Protein AF-A0A7S4CB18-F1 (afdb_monomer)

Radius of gyration: 29.12 Å; Cα contacts (8 Å, |Δi|>4): 693; chains: 1; bounding box: 106×69×83 Å

Solvent-accessible surface area (backbone atoms only — not comparable to full-atom values): 29888 Å² total; per-residue (Å²): 137,95,81,88,82,85,80,94,77,90,80,90,82,90,81,92,80,83,89,84,91,85,84,89,88,85,86,86,89,81,90,87,90,88,87,85,87,88,89,87,80,90,86,89,88,90,78,90,88,85,87,88,86,92,87,77,84,80,65,60,64,61,57,57,58,51,50,55,53,51,51,49,49,50,48,50,50,55,52,50,54,54,36,72,79,29,59,67,59,40,50,50,50,50,53,52,45,64,75,68,54,51,61,69,54,52,31,61,75,72,62,46,52,75,79,47,70,64,49,61,41,36,21,52,70,76,45,67,87,56,57,62,76,50,72,41,68,44,76,58,48,69,69,62,53,52,68,70,49,66,90,50,76,64,36,52,51,47,48,47,58,69,73,49,56,74,86,48,46,63,60,48,49,52,53,48,56,55,47,56,75,66,69,78,63,52,79,63,60,50,55,54,49,56,40,48,53,52,44,50,35,50,77,58,64,70,55,84,91,73,80,92,75,90,85,88,91,73,79,99,67,90,79,82,59,93,78,66,74,95,58,55,84,72,30,60,42,45,27,39,39,36,44,71,76,64,80,63,99,55,62,30,71,29,37,32,44,31,31,54,36,45,51,52,47,33,68,47,47,53,57,46,29,49,47,47,58,54,40,34,63,73,69,69,29,39,33,41,24,44,46,59,60,38,19,65,86,32,32,68,63,48,37,45,50,50,52,38,51,51,50,52,50,46,71,76,42,26,59,84,73,44,22,42,84,83,37,38,37,32,32,35,15,29,30,39,7,17,26,41,45,51,19,25,49,49,49,26,49,77,66,71,45,84,71,51,57,16,40,34,26,37,47,30,45,33,57,73,59,96,71,92,46,74,35,43,60,61,15,75,74,38,89,83,66,27,58,72,58,53,52,45,30,50,50,33,25,55,40,98,60,75,86,49,56,71,37,29,71,62,8,51,64,60,42,55,69,73,60,54,69,64,54,53,43,37,40,36,42,29,25,62,56,23,42,46,31,55,51,50,54,54,40,43,52,51,38,43,76,72,71,44,63,50,47,80,44,71,40,77,91,30,46,66,65,38,53,68,34,15,78,72,78,47,48,72,68,26,40,50,53,40,50,50,52,49,50,55,47,46,56,44,55,66,51,73,80,86,69,80,79,87,77,82,84,78,134

Sequence (507 aa):
MAAYAEGFHASDEAGSVQTELISPQTHSPQIPHEHVAKEDVGGARAASRSPPRDRGRSLALDQQQSSTNVLSMASALITGVGFLFSPSARAADLAQRFRKCNITFAKGFWGLTETAPLVQHAGSIVSPWMAVNNIINVPITMEALVDCFDDGPMAELLRRATDCDPTSLEDVASLYEQELESNKVSDVERRQFERLLMYRRKQAGLLPSTSPSPVDRFPKWTFFTAEAEAEPPLGRVAAHLLSHTTPPANLHRGVVLHIHGGGFVAQSPTSHESYLRHWTRNLGVPILSVDYSLAPEAWFPRAVDECYLVYRWLVEHLEELGIRKDAPIVFAGDSAGGNLVVATALKAAQKGFRMPDGVVCAYPVLNVKWTISPSRLLSLMDVLLPMGLMERCLEAYCGPRRGSVDHFLMSPLCAPDELLRSLPPIRILASEFDPLLDDSVVFVRKLLTLGHDAQLKVELGMPHGFLSLAYVGGGDAMVAASNSVATAVRSLLESERATNDCCVEGP

pLDDT: mean 70.52, std 24.86, range [21.73, 98.75]

Structure (mmCIF, N/CA/C/O backbone):
data_AF-A0A7S4CB18-F1
#
_entry.id   AF-A0A7S4CB18-F1
#
loop_
_atom_site.group_PDB
_atom_site.id
_atom_site.type_symbol
_atom_site.label_atom_id
_atom_site.label_alt_id
_atom_site.label_comp_id
_atom_site.label_asym_id
_atom_site.label_entity_id
_atom_site.label_seq_id
_atom_site.pdbx_PDB_ins_code
_atom_site.Cartn_x
_atom_site.Cartn_y
_atom_site.Cartn_z
_atom_site.occupancy
_atom_site.B_iso_or_equiv
_atom_site.auth_seq_id
_atom_site.auth_comp_id
_atom_site.auth_asym_id
_atom_site.auth_atom_id
_atom_site.pdbx_PDB_model_num
ATOM 1 N N . MET A 1 1 ? 8.294 -8.763 -29.237 1.00 34.16 1 MET A N 1
ATOM 2 C CA . MET A 1 1 ? 7.684 -10.035 -29.674 1.00 34.16 1 MET A CA 1
ATOM 3 C C . MET A 1 1 ? 6.410 -9.728 -30.449 1.00 34.16 1 MET A C 1
ATOM 5 O O . MET A 1 1 ? 5.375 -9.524 -29.837 1.00 34.16 1 MET A O 1
ATOM 9 N N . ALA A 1 2 ? 6.486 -9.653 -31.776 1.00 27.31 2 ALA A N 1
ATOM 10 C CA . ALA A 1 2 ? 5.314 -9.538 -32.644 1.00 27.31 2 ALA A CA 1
ATOM 11 C C . ALA A 1 2 ? 5.068 -10.903 -33.300 1.00 27.31 2 ALA A C 1
ATOM 13 O O . ALA A 1 2 ? 5.448 -11.120 -34.443 1.00 27.31 2 ALA A O 1
ATOM 14 N N . ALA A 1 3 ? 4.553 -11.851 -32.514 1.00 29.08 3 ALA A N 1
ATOM 15 C CA . ALA A 1 3 ? 4.112 -13.169 -32.976 1.00 29.08 3 ALA A CA 1
ATOM 16 C C . ALA A 1 3 ? 3.251 -13.829 -31.884 1.00 29.08 3 ALA A C 1
ATOM 18 O O . ALA A 1 3 ? 3.696 -14.751 -31.212 1.00 29.08 3 ALA A O 1
ATOM 19 N N . TYR A 1 4 ? 2.045 -13.307 -31.643 1.00 27.61 4 TYR A N 1
ATOM 20 C CA . TYR A 1 4 ? 1.012 -14.007 -30.858 1.00 27.61 4 TYR A CA 1
ATOM 21 C C . TYR A 1 4 ? -0.405 -13.786 -31.407 1.00 27.61 4 TYR A C 1
ATOM 23 O O . TYR A 1 4 ? -1.397 -13.921 -30.698 1.00 27.61 4 TYR A O 1
ATOM 31 N N . ALA A 1 5 ? -0.505 -13.485 -32.698 1.00 34.34 5 ALA A N 1
ATOM 32 C CA . ALA A 1 5 ? -1.763 -13.491 -33.421 1.00 34.34 5 ALA A CA 1
ATOM 33 C C . ALA A 1 5 ? -1.506 -14.117 -34.788 1.00 34.34 5 ALA A C 1
ATOM 35 O O . ALA A 1 5 ? -0.998 -13.437 -35.668 1.00 34.34 5 ALA A O 1
ATOM 36 N N . GLU A 1 6 ? -1.748 -15.427 -34.897 1.00 28.58 6 GLU A N 1
ATOM 37 C CA . GLU A 1 6 ? -2.399 -16.097 -36.035 1.00 28.58 6 GLU A CA 1
ATOM 38 C C . GLU A 1 6 ? -2.164 -17.619 -35.998 1.00 28.58 6 GLU A C 1
ATOM 40 O O . GLU A 1 6 ? -1.037 -18.092 -35.889 1.00 28.58 6 GLU A O 1
ATOM 45 N N . GLY A 1 7 ? -3.253 -18.382 -36.149 1.00 26.38 7 GLY A N 1
ATOM 46 C CA . GLY A 1 7 ? -3.214 -19.639 -36.899 1.00 26.38 7 GLY A CA 1
ATOM 47 C C . GLY A 1 7 ? -3.167 -20.954 -36.122 1.00 26.38 7 GLY A C 1
ATOM 48 O O . GLY A 1 7 ? -2.157 -21.648 -36.122 1.00 26.38 7 GLY A O 1
ATOM 49 N N . PHE A 1 8 ? -4.317 -21.387 -35.600 1.00 26.27 8 PHE A N 1
ATOM 50 C CA . PHE A 1 8 ? -4.659 -22.813 -35.597 1.00 26.27 8 PHE A CA 1
ATOM 51 C C . PHE A 1 8 ? -4.873 -23.265 -37.053 1.00 26.27 8 PHE A C 1
ATOM 53 O O . PHE A 1 8 ? -5.801 -22.777 -37.688 1.00 26.27 8 PHE A O 1
ATOM 60 N N . HIS A 1 9 ? -4.052 -24.187 -37.565 1.00 25.98 9 HIS A N 1
ATOM 61 C CA . HIS A 1 9 ? -4.473 -25.341 -38.377 1.00 25.98 9 HIS A CA 1
ATOM 62 C C . HIS A 1 9 ? -3.271 -26.242 -38.702 1.00 25.98 9 HIS A C 1
ATOM 64 O O . HIS A 1 9 ? -2.183 -25.776 -39.021 1.00 25.98 9 HIS A O 1
ATOM 70 N N . ALA A 1 10 ? -3.491 -27.548 -38.570 1.00 27.39 10 ALA A N 1
ATOM 71 C CA . ALA A 1 10 ? -2.516 -28.613 -38.749 1.00 27.39 10 ALA A CA 1
ATOM 72 C C . ALA A 1 10 ? -2.251 -28.952 -40.224 1.00 27.39 10 ALA A C 1
ATOM 74 O O . ALA A 1 10 ? -3.202 -29.014 -41.001 1.00 27.39 10 ALA A O 1
ATOM 75 N N . SER A 1 11 ? -1.002 -29.305 -40.544 1.00 25.66 11 SER A N 1
ATOM 76 C CA . SER A 1 11 ? -0.647 -30.435 -41.420 1.00 25.66 11 SER A CA 1
ATOM 77 C C . SER A 1 11 ? 0.868 -30.666 -41.428 1.00 25.66 11 SER A C 1
ATOM 79 O O . SER A 1 11 ? 1.645 -29.717 -41.506 1.00 25.66 11 SER A O 1
ATOM 81 N N . ASP A 1 12 ? 1.240 -31.942 -41.341 1.00 25.58 12 ASP A N 1
ATOM 82 C CA . ASP A 1 12 ? 2.583 -32.507 -41.455 1.00 25.58 12 ASP A CA 1
ATOM 83 C C . ASP A 1 12 ? 3.355 -32.035 -42.697 1.00 25.58 12 ASP A C 1
ATOM 85 O O . ASP A 1 12 ? 2.789 -31.998 -43.784 1.00 25.58 12 ASP A O 1
ATOM 89 N N . GLU A 1 13 ? 4.665 -31.797 -42.557 1.00 25.20 13 GLU A N 1
ATOM 90 C CA . GLU A 1 13 ? 5.679 -32.411 -43.428 1.00 25.20 13 GLU A CA 1
ATOM 91 C C . GLU A 1 13 ? 7.105 -32.186 -42.897 1.00 25.20 13 GLU A C 1
ATOM 93 O O . GLU A 1 13 ? 7.475 -31.123 -42.397 1.00 25.20 13 GLU A O 1
ATOM 98 N N . ALA A 1 14 ? 7.905 -33.247 -42.983 1.00 26.53 14 ALA A N 1
ATOM 99 C CA . ALA A 1 14 ? 9.292 -33.314 -42.557 1.00 26.53 14 ALA A CA 1
ATOM 100 C C . ALA A 1 14 ? 10.230 -32.600 -43.547 1.00 26.53 14 ALA A C 1
ATOM 102 O O . ALA A 1 14 ? 10.138 -32.799 -44.755 1.00 26.53 14 ALA A O 1
ATOM 103 N N . GLY A 1 15 ? 11.206 -31.849 -43.030 1.00 24.73 15 GLY A N 1
ATOM 104 C CA . GLY A 1 15 ? 12.259 -31.230 -43.835 1.00 24.73 15 GLY A CA 1
ATOM 105 C C . GLY A 1 15 ? 13.452 -30.805 -42.984 1.00 24.73 15 GLY A C 1
ATOM 106 O O . GLY A 1 15 ? 13.434 -29.771 -42.328 1.00 24.73 15 GLY A O 1
ATOM 107 N N . SER A 1 16 ? 14.492 -31.633 -42.984 1.00 23.39 16 SER A N 1
ATOM 108 C CA . SER A 1 16 ? 15.796 -31.397 -42.363 1.00 23.39 16 SER A CA 1
ATOM 109 C C . SER A 1 16 ? 16.564 -30.250 -43.028 1.00 23.39 16 SER A C 1
ATOM 111 O O . SER A 1 16 ? 16.795 -30.316 -44.235 1.00 23.39 16 SER A O 1
ATOM 113 N N . VAL A 1 17 ? 17.079 -29.291 -42.250 1.00 25.33 17 VAL A N 1
ATOM 114 C CA . VAL A 1 17 ? 18.183 -28.409 -42.673 1.00 25.33 17 VAL A CA 1
ATOM 115 C C . VAL A 1 17 ? 19.150 -28.197 -41.499 1.00 25.33 17 VAL A C 1
ATOM 117 O O . VAL A 1 17 ? 18.762 -27.739 -40.427 1.00 25.33 17 VAL A O 1
ATOM 120 N N . GLN A 1 18 ? 20.403 -28.608 -41.712 1.00 21.73 18 GLN A N 1
ATOM 121 C CA . GLN A 1 18 ? 21.579 -28.360 -40.871 1.00 21.73 18 GLN A CA 1
ATOM 122 C C . GLN A 1 18 ? 22.239 -27.004 -41.212 1.00 21.73 18 GLN A C 1
ATOM 124 O O . GLN A 1 18 ? 21.874 -26.386 -42.205 1.00 21.73 18 GLN A O 1
ATOM 129 N N . THR A 1 19 ? 23.264 -26.671 -40.405 1.00 23.36 19 THR A N 1
ATOM 130 C CA . THR A 1 19 ? 24.357 -25.674 -40.549 1.00 23.36 19 THR A CA 1
ATOM 131 C C . THR A 1 19 ? 24.018 -24.214 -40.190 1.00 23.36 19 THR A C 1
ATOM 133 O O . THR A 1 19 ? 22.967 -23.708 -40.542 1.00 23.36 19 THR A O 1
ATOM 136 N N . GLU A 1 20 ? 24.834 -23.447 -39.450 1.00 24.52 20 GLU A N 1
ATOM 137 C CA . GLU A 1 20 ? 26.237 -23.597 -39.031 1.00 24.52 20 GLU A CA 1
ATOM 138 C C . GLU A 1 20 ? 26.546 -22.666 -37.831 1.00 24.52 20 GLU A C 1
ATOM 140 O O . GLU A 1 20 ? 26.040 -21.548 -37.746 1.00 24.52 20 GLU A O 1
ATOM 145 N N . LEU A 1 21 ? 27.388 -23.135 -36.904 1.00 22.52 21 LEU A N 1
ATOM 146 C CA . LEU A 1 21 ? 27.956 -22.384 -35.777 1.00 22.52 21 LEU A CA 1
ATOM 147 C C . LEU A 1 21 ? 29.236 -21.668 -36.231 1.00 22.52 21 LEU A C 1
ATOM 149 O O . LEU A 1 21 ? 30.147 -22.326 -36.727 1.00 22.52 21 LEU A O 1
ATOM 153 N N . ILE A 1 22 ? 29.360 -20.363 -35.975 1.00 23.39 22 ILE A N 1
ATOM 154 C CA . ILE A 1 22 ? 30.626 -19.627 -36.126 1.00 23.39 22 ILE A CA 1
ATOM 155 C C . ILE A 1 22 ? 31.005 -19.007 -34.774 1.00 23.39 22 ILE A C 1
ATOM 157 O O . ILE A 1 22 ? 30.239 -18.243 -34.188 1.00 23.39 22 ILE A O 1
ATOM 161 N N . SER A 1 23 ? 32.194 -19.362 -34.281 1.00 22.67 23 SER A N 1
ATOM 162 C CA . SER A 1 23 ? 32.858 -18.812 -33.089 1.00 22.67 23 SER A CA 1
ATOM 163 C C . SER A 1 23 ? 34.158 -18.064 -33.496 1.00 22.67 23 SER A C 1
ATOM 165 O O . SER A 1 23 ? 34.499 -18.059 -34.680 1.00 22.67 23 SER A O 1
ATOM 167 N N . PRO A 1 24 ? 34.835 -17.341 -32.576 1.00 28.55 24 PRO A N 1
ATOM 168 C CA . PRO A 1 24 ? 35.331 -15.980 -32.799 1.00 28.55 24 PRO A CA 1
ATOM 169 C C . PRO A 1 24 ? 36.782 -15.891 -33.294 1.00 28.55 24 PRO A C 1
ATOM 171 O O . PRO A 1 24 ? 37.612 -16.745 -32.989 1.00 28.55 24 PRO A O 1
ATOM 174 N N . GLN A 1 25 ? 37.122 -14.785 -33.969 1.00 23.38 25 GLN A N 1
ATOM 175 C CA . GLN A 1 25 ? 38.510 -14.427 -34.276 1.00 23.38 25 GLN A CA 1
ATOM 176 C C . GLN A 1 25 ? 39.068 -13.361 -33.326 1.00 23.38 25 GLN A C 1
ATOM 178 O O . GLN A 1 25 ? 38.490 -12.299 -33.104 1.00 23.38 25 GLN A O 1
ATOM 183 N N . THR A 1 26 ? 40.232 -13.696 -32.781 1.00 25.44 26 THR A N 1
ATOM 184 C CA . THR A 1 26 ? 41.142 -12.916 -31.942 1.00 25.44 26 THR A CA 1
ATOM 185 C C . THR A 1 26 ? 42.008 -11.968 -32.770 1.00 25.44 26 THR A C 1
ATOM 187 O O . THR A 1 26 ? 42.602 -12.420 -33.742 1.00 25.44 26 THR A O 1
ATOM 190 N N . HIS A 1 27 ? 42.228 -10.730 -32.316 1.00 26.31 27 HIS A N 1
ATOM 191 C CA . HIS A 1 27 ? 43.440 -9.977 -32.663 1.00 26.31 27 HIS A CA 1
ATOM 192 C C . HIS A 1 27 ? 43.875 -9.038 -31.524 1.00 26.31 27 HIS A C 1
ATOM 194 O O . HIS A 1 27 ? 43.130 -8.160 -31.096 1.00 26.31 27 HIS A O 1
ATOM 200 N N . SER A 1 28 ? 45.109 -9.233 -31.055 1.00 22.55 28 SER A N 1
ATOM 201 C CA . SER A 1 28 ? 45.885 -8.309 -30.217 1.00 22.55 28 SER A CA 1
ATOM 202 C C . SER A 1 28 ? 46.939 -7.595 -31.071 1.00 22.55 28 SER A C 1
ATOM 204 O O . SER A 1 28 ? 47.439 -8.199 -32.022 1.00 22.55 28 SER A O 1
ATOM 206 N N . PRO A 1 29 ? 47.374 -6.384 -30.681 1.00 27.80 29 PRO A N 1
ATOM 207 C CA . PRO A 1 29 ? 48.743 -5.954 -30.958 1.00 27.80 29 PRO A CA 1
ATOM 208 C C . PRO A 1 29 ? 49.488 -5.425 -29.716 1.00 27.80 29 PRO A C 1
ATOM 210 O O . PRO A 1 29 ? 48.904 -4.882 -28.780 1.00 27.80 29 PRO A O 1
ATOM 213 N N . GLN A 1 30 ? 50.808 -5.618 -29.735 1.00 22.69 30 GLN A N 1
ATOM 214 C CA . GLN A 1 30 ? 51.799 -5.351 -28.688 1.00 22.69 30 GLN A CA 1
ATOM 215 C C . GLN A 1 30 ? 52.636 -4.068 -28.958 1.00 22.69 30 GLN A C 1
ATOM 217 O O . GLN A 1 30 ? 53.157 -3.954 -30.059 1.00 22.69 30 GLN A O 1
ATOM 222 N N . ILE A 1 31 ? 52.801 -3.224 -27.907 1.00 28.19 31 ILE A N 1
ATOM 223 C CA . ILE A 1 31 ? 53.995 -2.480 -27.354 1.00 28.19 31 ILE A CA 1
ATOM 224 C C . ILE A 1 31 ? 54.729 -1.441 -28.280 1.00 28.19 31 ILE A C 1
ATOM 226 O O . ILE A 1 31 ? 54.741 -1.656 -29.487 1.00 28.19 31 ILE A O 1
ATOM 230 N N . PRO A 1 32 ? 55.324 -0.301 -27.796 1.00 28.41 32 PRO A N 1
ATOM 231 C CA . PRO A 1 32 ? 56.571 -0.233 -26.993 1.00 28.41 32 PRO A CA 1
ATOM 232 C C . PRO A 1 32 ? 56.596 0.748 -25.786 1.00 28.41 32 PRO A C 1
ATOM 234 O O . PRO A 1 32 ? 55.854 1.722 -25.714 1.00 28.41 32 PRO A O 1
ATOM 237 N N . HIS A 1 33 ? 57.514 0.465 -24.851 1.00 26.14 33 HIS A N 1
ATOM 238 C CA . HIS A 1 33 ? 57.941 1.271 -23.695 1.00 26.14 33 HIS A CA 1
ATOM 239 C C . HIS A 1 33 ? 58.939 2.383 -24.075 1.00 26.14 33 HIS A C 1
ATOM 241 O O . HIS A 1 33 ? 59.813 2.132 -24.898 1.00 26.14 33 HIS A O 1
ATOM 247 N N . GLU A 1 34 ? 58.934 3.512 -23.349 1.00 26.03 34 GLU A N 1
ATOM 248 C CA . GLU A 1 34 ? 60.085 4.430 -23.245 1.00 26.03 34 GLU A CA 1
ATOM 249 C C . GLU A 1 34 ? 60.288 4.975 -21.813 1.00 26.03 34 GLU A C 1
ATOM 251 O O . GLU A 1 34 ? 59.341 5.242 -21.073 1.00 26.03 34 GLU A O 1
ATOM 256 N N . HIS A 1 35 ? 61.565 5.098 -21.440 1.00 25.33 35 HIS A N 1
ATOM 257 C CA . HIS A 1 35 ? 62.147 5.564 -20.175 1.00 25.33 35 HIS A CA 1
ATOM 258 C C . HIS A 1 35 ? 62.720 6.981 -20.348 1.00 25.33 35 HIS A C 1
ATOM 260 O O . HIS A 1 35 ? 63.531 7.130 -21.250 1.00 25.33 35 HIS A O 1
ATOM 266 N N . VAL A 1 36 ? 62.468 7.934 -19.432 1.00 27.22 36 VAL A N 1
ATOM 267 C CA . VAL A 1 36 ? 63.355 9.088 -19.092 1.00 27.22 36 VAL A CA 1
ATOM 268 C C . VAL A 1 36 ? 62.967 9.579 -17.673 1.00 27.22 36 VAL A C 1
ATOM 270 O O . VAL A 1 36 ? 61.803 9.877 -17.443 1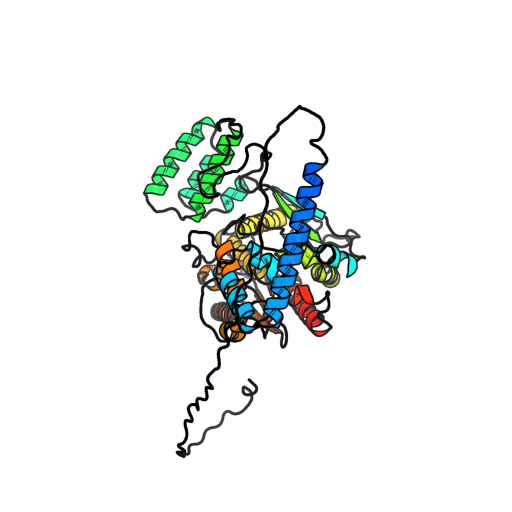.00 27.22 36 VAL A O 1
ATOM 273 N N . ALA A 1 37 ? 63.752 9.326 -16.617 1.00 25.92 37 ALA A N 1
ATOM 274 C CA . ALA A 1 37 ? 64.846 10.106 -15.994 1.00 25.92 37 ALA A CA 1
ATOM 275 C C . ALA A 1 37 ? 64.416 11.243 -15.027 1.00 25.92 37 ALA A C 1
ATOM 277 O O . ALA A 1 37 ? 63.513 12.023 -15.299 1.00 25.92 37 ALA A O 1
ATOM 278 N N . LYS A 1 38 ? 65.085 11.252 -13.862 1.00 27.44 38 LYS A N 1
ATOM 279 C CA . LYS A 1 38 ? 64.915 12.101 -12.667 1.00 27.44 38 LYS A CA 1
ATOM 280 C C . LYS A 1 38 ? 65.523 13.495 -12.840 1.00 27.44 38 LYS A C 1
ATOM 282 O O . LYS A 1 38 ? 66.575 13.587 -13.457 1.00 27.44 38 LYS A O 1
ATOM 287 N N . GLU A 1 39 ? 65.010 14.475 -12.092 1.00 26.33 39 GLU A N 1
ATOM 288 C CA . GLU A 1 39 ? 65.819 15.562 -11.517 1.00 26.33 39 GLU A CA 1
ATOM 289 C C . GLU A 1 39 ? 65.314 15.953 -10.111 1.00 26.33 39 GLU A C 1
ATOM 291 O O . GLU A 1 39 ? 64.120 16.152 -9.891 1.00 26.33 39 GLU A O 1
ATOM 296 N N . ASP A 1 40 ? 66.263 16.011 -9.171 1.00 26.39 40 ASP A N 1
ATOM 297 C CA . ASP A 1 40 ? 66.178 16.480 -7.781 1.00 26.39 40 ASP A CA 1
ATOM 298 C C . ASP A 1 40 ? 66.757 17.902 -7.694 1.00 26.39 40 ASP A C 1
ATOM 300 O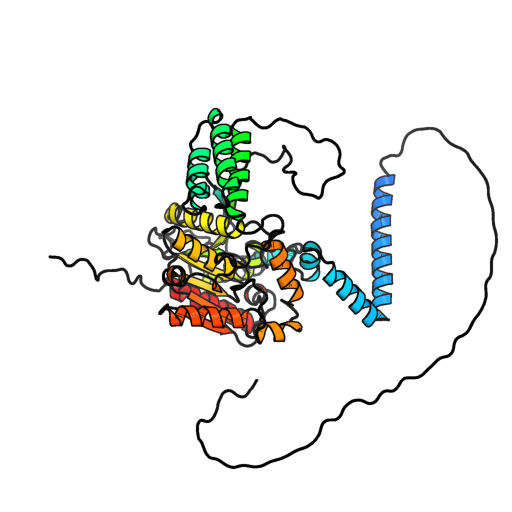 O . ASP A 1 40 ? 67.851 18.121 -8.209 1.00 26.39 40 ASP A O 1
ATOM 304 N N . VAL A 1 41 ? 66.132 18.809 -6.930 1.00 29.36 41 VAL A N 1
ATOM 305 C CA . VAL A 1 41 ? 66.789 19.941 -6.229 1.00 29.36 41 VAL A CA 1
ATOM 306 C C . VAL A 1 41 ? 65.934 20.228 -4.974 1.00 29.36 41 VAL A C 1
ATOM 308 O O . VAL A 1 41 ? 64.756 20.542 -5.099 1.00 29.36 41 VAL A O 1
ATOM 311 N N . GLY A 1 42 ? 66.359 19.895 -3.744 1.00 24.02 42 GLY A N 1
ATOM 312 C CA . GLY A 1 42 ? 67.189 20.730 -2.850 1.00 24.02 42 GLY A CA 1
ATOM 313 C C . GLY A 1 42 ? 66.465 22.030 -2.446 1.00 24.02 42 GLY A C 1
ATOM 314 O O . GLY A 1 42 ? 66.115 22.811 -3.310 1.00 24.02 42 GLY A O 1
ATOM 315 N N . GLY A 1 43 ? 66.185 22.421 -1.203 1.00 24.73 43 GLY A N 1
ATOM 316 C CA . GLY A 1 43 ? 66.558 22.021 0.151 1.00 24.73 43 GLY A CA 1
ATOM 317 C C . GLY A 1 43 ? 66.501 23.297 1.017 1.00 24.73 43 GLY A C 1
ATOM 318 O O . GLY A 1 43 ? 66.955 24.332 0.551 1.00 24.73 43 GLY A O 1
ATOM 319 N N . ALA A 1 44 ? 65.943 23.258 2.237 1.00 26.39 44 ALA A N 1
ATOM 320 C CA . ALA A 1 44 ? 66.321 24.128 3.372 1.00 26.39 44 ALA A CA 1
ATOM 321 C C . ALA A 1 44 ? 65.476 23.836 4.631 1.00 26.39 44 ALA A C 1
ATOM 323 O O . ALA A 1 44 ? 64.248 23.841 4.602 1.00 26.39 44 ALA A O 1
ATOM 324 N N . ARG A 1 45 ? 66.172 23.611 5.752 1.00 26.17 45 ARG A N 1
ATOM 325 C CA . ARG A 1 45 ? 65.672 23.478 7.134 1.00 26.17 45 ARG A CA 1
ATOM 326 C C . ARG A 1 45 ? 65.893 24.787 7.905 1.00 26.17 45 ARG A C 1
ATOM 328 O O . ARG A 1 45 ? 66.953 25.374 7.727 1.00 26.17 45 ARG A O 1
ATOM 335 N N . ALA A 1 46 ? 64.986 25.112 8.840 1.00 26.55 46 ALA A N 1
ATOM 336 C CA . ALA A 1 46 ? 65.190 25.706 10.191 1.00 26.55 46 ALA A CA 1
ATOM 337 C C . ALA A 1 46 ? 63.951 26.541 10.588 1.00 26.55 46 ALA A C 1
ATOM 339 O O . ALA A 1 46 ? 63.323 27.119 9.717 1.00 26.55 46 ALA A O 1
ATOM 340 N N . ALA A 1 47 ? 63.546 26.774 11.836 1.00 25.69 47 ALA A N 1
ATOM 341 C CA . ALA A 1 47 ? 63.683 26.147 13.146 1.00 25.69 47 ALA A CA 1
ATOM 342 C C . ALA A 1 47 ? 62.687 26.902 14.068 1.00 25.69 47 ALA A C 1
ATOM 344 O O . ALA A 1 47 ? 62.602 28.121 13.997 1.00 25.69 47 ALA A O 1
ATOM 345 N N . SER A 1 48 ? 61.944 26.158 14.895 1.00 27.98 48 SER A N 1
ATOM 346 C CA . SER A 1 48 ? 61.426 26.471 16.248 1.00 27.98 48 SER A CA 1
ATOM 347 C C . SER A 1 48 ? 61.189 27.937 16.692 1.00 27.98 48 SER A C 1
ATOM 349 O O . SER A 1 48 ? 62.134 28.716 16.806 1.00 27.98 48 SER A O 1
ATOM 351 N N . ARG A 1 49 ? 59.941 28.237 17.118 1.00 24.34 49 ARG A N 1
ATOM 352 C CA . ARG A 1 49 ? 59.574 28.987 18.352 1.00 24.34 49 ARG A CA 1
ATOM 353 C C . ARG A 1 49 ? 58.045 29.022 18.566 1.00 24.34 49 ARG A C 1
ATOM 355 O O . ARG A 1 49 ? 57.284 29.194 17.623 1.00 24.34 49 ARG A O 1
ATOM 362 N N . SER A 1 50 ? 57.607 28.916 19.819 1.00 25.48 50 SER A N 1
ATOM 363 C CA . SER A 1 50 ? 56.220 29.079 20.311 1.00 25.48 50 SER A CA 1
ATOM 364 C C . SER A 1 50 ? 56.256 29.698 21.720 1.00 25.48 50 SER A C 1
ATOM 366 O O . SER A 1 50 ? 57.254 29.452 22.400 1.00 25.48 50 SER A O 1
ATOM 368 N N . PRO A 1 51 ? 55.182 30.306 22.279 1.00 43.22 51 PRO A N 1
ATOM 369 C CA . PRO A 1 51 ? 54.113 31.168 21.734 1.00 43.22 51 PRO A CA 1
ATOM 370 C C . PRO A 1 51 ? 54.010 32.522 22.519 1.00 43.22 51 PRO A C 1
ATOM 372 O O . PRO A 1 51 ? 54.885 32.819 23.334 1.00 43.22 51 PRO A O 1
ATOM 375 N N . PRO A 1 52 ? 52.956 33.351 22.325 1.00 28.22 52 PRO A N 1
ATOM 376 C CA . PRO A 1 52 ? 51.963 33.468 23.407 1.00 28.22 52 PRO A CA 1
ATOM 377 C C . PRO A 1 52 ? 50.489 33.515 22.937 1.00 28.22 52 PRO A C 1
ATOM 379 O O . PRO A 1 52 ? 50.179 33.502 21.751 1.00 28.22 52 PRO A O 1
ATOM 382 N N . ARG A 1 53 ? 49.596 33.470 23.932 1.00 32.41 53 ARG A N 1
ATOM 383 C CA . ARG A 1 53 ? 48.155 33.163 23.904 1.00 32.41 53 ARG A CA 1
ATOM 384 C C . ARG A 1 53 ? 47.227 34.262 23.353 1.00 32.41 53 ARG A C 1
ATOM 386 O O . ARG A 1 53 ? 47.504 35.445 23.483 1.00 32.41 53 ARG A O 1
ATOM 393 N N . ASP A 1 54 ? 46.058 33.768 22.929 1.00 38.44 54 ASP A N 1
ATOM 394 C CA . ASP A 1 54 ? 44.712 34.371 22.916 1.00 38.44 54 ASP A CA 1
ATOM 395 C C . ASP A 1 54 ? 44.401 35.562 21.998 1.00 38.44 54 ASP A C 1
ATOM 397 O O . ASP A 1 54 ? 44.607 36.720 22.350 1.00 38.44 54 ASP A O 1
ATOM 401 N N . ARG A 1 55 ? 43.744 35.244 20.868 1.00 31.50 55 ARG A N 1
ATOM 402 C CA . ARG A 1 55 ? 42.416 35.739 20.421 1.00 31.50 55 ARG A CA 1
ATOM 403 C C . ARG A 1 55 ? 42.240 35.389 18.938 1.00 31.50 55 ARG A C 1
ATOM 405 O O . ARG A 1 55 ? 42.762 36.077 18.072 1.00 31.50 55 ARG A O 1
ATOM 412 N N . GLY A 1 56 ? 41.518 34.312 18.627 1.00 30.69 56 GLY A N 1
ATOM 413 C CA . GLY A 1 56 ? 41.291 33.932 17.225 1.00 30.69 56 GLY A CA 1
ATOM 414 C C . GLY A 1 56 ? 40.669 32.556 17.029 1.00 30.69 56 GLY A C 1
ATOM 415 O O . GLY A 1 56 ? 41.207 31.748 16.285 1.00 30.69 56 GLY A O 1
ATOM 416 N N . ARG A 1 57 ? 39.559 32.249 17.711 1.00 30.86 57 ARG A N 1
ATOM 417 C CA . ARG A 1 57 ? 38.855 30.960 17.553 1.00 30.86 57 ARG A CA 1
ATOM 418 C C . ARG A 1 57 ? 37.623 31.000 16.642 1.00 30.86 57 ARG A C 1
ATOM 420 O O . ARG A 1 57 ? 37.000 29.967 16.460 1.00 30.86 57 ARG A O 1
ATOM 427 N N . SER A 1 58 ? 37.309 32.144 16.026 1.00 36.06 58 SER A N 1
ATOM 428 C CA . SER A 1 58 ? 36.112 32.283 15.176 1.00 36.06 58 SER A CA 1
ATOM 429 C C . SER A 1 58 ? 36.382 32.352 13.665 1.00 36.06 58 SER A C 1
ATOM 431 O O . SER A 1 58 ? 35.435 32.287 12.898 1.00 36.06 58 SER A O 1
ATOM 433 N N . LEU A 1 59 ? 37.641 32.463 13.218 1.00 31.91 59 LEU A N 1
ATOM 434 C CA . LEU A 1 59 ? 37.993 32.589 11.788 1.00 31.91 59 LEU A CA 1
ATOM 435 C C . LEU A 1 59 ? 38.606 31.313 11.179 1.00 31.91 59 LEU A C 1
ATOM 437 O O . LEU A 1 59 ? 38.678 31.185 9.962 1.00 31.91 59 LEU A O 1
ATOM 441 N N . ALA A 1 60 ? 39.021 30.348 12.007 1.00 29.97 60 ALA A N 1
ATOM 442 C CA . ALA A 1 60 ? 39.633 29.100 11.539 1.00 29.97 60 ALA A CA 1
ATOM 443 C C . ALA A 1 60 ? 38.605 28.023 11.133 1.00 29.97 60 ALA A C 1
ATOM 445 O O . ALA A 1 60 ? 38.924 27.151 10.332 1.00 29.97 60 ALA A O 1
ATOM 446 N N . LEU A 1 61 ? 37.370 28.095 11.643 1.00 31.66 61 LEU A N 1
ATOM 447 C CA . LEU A 1 61 ? 36.306 27.136 11.313 1.00 31.66 61 LEU A CA 1
ATOM 448 C C . LEU A 1 61 ? 35.706 27.381 9.915 1.00 31.66 61 LEU A C 1
ATOM 450 O O . LEU A 1 61 ? 35.388 26.420 9.219 1.00 31.66 61 LEU A O 1
ATOM 454 N N . ASP A 1 62 ? 35.671 28.635 9.457 1.00 32.00 62 ASP A N 1
ATOM 455 C CA . ASP A 1 62 ? 35.141 29.006 8.133 1.00 32.00 62 ASP A CA 1
ATOM 456 C C . ASP A 1 62 ? 36.128 28.707 6.982 1.00 32.00 62 ASP A C 1
ATOM 458 O O . ASP A 1 62 ? 35.747 28.318 5.873 1.00 32.00 62 ASP A O 1
ATOM 462 N N . GLN A 1 63 ? 37.440 28.797 7.236 1.00 29.98 63 GLN A N 1
ATOM 463 C CA . GLN A 1 63 ? 38.454 28.406 6.245 1.00 29.98 63 GLN A CA 1
ATOM 464 C C . GLN A 1 63 ? 38.626 26.884 6.121 1.00 29.98 63 GLN A C 1
ATOM 466 O O . GLN A 1 63 ? 39.037 26.389 5.067 1.00 29.98 63 GLN A O 1
ATOM 471 N N . GLN A 1 64 ? 38.273 26.119 7.157 1.00 30.16 64 GLN A N 1
ATOM 472 C CA . GLN A 1 64 ? 38.368 24.657 7.133 1.00 30.16 64 GLN A CA 1
ATOM 473 C C . GLN A 1 64 ? 37.152 23.991 6.452 1.00 30.16 64 GLN A C 1
ATOM 475 O O . GLN A 1 64 ? 37.293 22.904 5.897 1.00 30.16 64 GLN A O 1
ATOM 480 N N . GLN A 1 65 ? 35.986 24.655 6.416 1.00 31.36 65 GLN A N 1
ATOM 481 C CA . GLN A 1 65 ? 34.813 24.217 5.637 1.00 31.36 65 GLN A CA 1
ATOM 482 C C . GLN A 1 65 ? 34.880 24.602 4.148 1.00 31.36 65 GLN A C 1
ATOM 484 O O . GLN A 1 65 ? 34.373 23.873 3.298 1.00 31.36 65 GLN A O 1
ATOM 489 N N . SER A 1 66 ? 35.531 25.714 3.792 1.00 31.41 66 SER A N 1
ATOM 490 C CA . SER A 1 66 ? 35.694 26.092 2.377 1.00 31.41 66 SER A CA 1
ATOM 491 C C . SER A 1 66 ? 36.749 25.245 1.654 1.00 31.41 66 SER A C 1
ATOM 493 O O . SER A 1 66 ? 36.563 24.875 0.495 1.00 31.41 66 SER A O 1
ATOM 495 N N . SER A 1 67 ? 37.825 24.854 2.342 1.00 31.94 67 SER A N 1
ATOM 496 C CA . SER A 1 67 ? 38.896 24.028 1.767 1.00 31.94 67 SER A CA 1
ATOM 497 C C . SER A 1 67 ? 38.466 22.582 1.483 1.00 31.94 67 SER A C 1
ATOM 499 O O . SER A 1 67 ? 38.878 22.024 0.467 1.00 31.94 67 SER A O 1
ATOM 501 N N . THR A 1 68 ? 37.577 21.990 2.288 1.00 40.94 68 THR A N 1
ATOM 502 C CA . THR A 1 68 ? 36.998 20.654 2.036 1.00 40.94 68 THR A CA 1
ATOM 503 C C . THR A 1 68 ? 36.032 20.638 0.847 1.00 40.94 68 THR A C 1
ATOM 505 O O . THR A 1 68 ? 36.007 19.663 0.090 1.00 40.94 68 THR A O 1
ATOM 508 N N . ASN A 1 69 ? 35.305 21.732 0.605 1.00 43.31 69 ASN A N 1
ATOM 509 C CA . ASN A 1 69 ? 34.433 21.883 -0.565 1.00 43.31 69 ASN A CA 1
ATOM 510 C C . ASN A 1 69 ? 35.227 22.073 -1.867 1.00 43.31 69 ASN A C 1
ATOM 512 O O . ASN A 1 69 ? 34.901 21.467 -2.884 1.00 43.31 69 ASN A O 1
ATOM 516 N N . VAL A 1 70 ? 36.328 22.830 -1.844 1.00 40.12 70 VAL A N 1
ATOM 517 C CA . VAL A 1 70 ? 37.174 23.019 -3.037 1.00 40.12 70 VAL A CA 1
ATOM 518 C C . VAL A 1 70 ? 37.974 21.756 -3.369 1.00 40.12 70 VAL A C 1
ATOM 520 O O . VAL A 1 70 ? 38.063 21.382 -4.536 1.00 40.12 70 VAL A O 1
ATOM 523 N N . LEU A 1 71 ? 38.506 21.047 -2.366 1.00 34.94 71 LEU A N 1
ATOM 524 C CA . LEU A 1 71 ? 39.207 19.771 -2.572 1.00 34.94 71 LEU A CA 1
ATOM 525 C C . LEU A 1 71 ? 38.269 18.649 -3.038 1.00 34.94 71 LEU A C 1
ATOM 527 O O . LEU A 1 71 ? 38.667 17.837 -3.873 1.00 34.94 71 LEU A O 1
ATOM 531 N N . SER A 1 72 ? 37.024 18.606 -2.554 1.00 36.88 72 SER A N 1
ATOM 532 C CA . SER A 1 72 ? 36.025 17.642 -3.038 1.00 36.88 72 SER A CA 1
ATOM 533 C C . SER A 1 72 ? 35.543 17.968 -4.454 1.00 36.88 72 SER A C 1
ATOM 535 O O . SER A 1 72 ? 35.421 17.049 -5.262 1.00 36.88 72 SER A O 1
ATOM 537 N N . MET A 1 73 ? 35.376 19.248 -4.807 1.00 33.59 73 MET A N 1
ATOM 538 C CA . MET A 1 73 ? 35.106 19.674 -6.187 1.00 33.59 73 MET A CA 1
ATOM 539 C C . MET A 1 73 ? 36.281 19.386 -7.128 1.00 33.59 73 MET A C 1
ATOM 541 O O . MET A 1 73 ? 36.070 18.882 -8.228 1.00 33.59 73 MET A O 1
ATOM 545 N N . ALA A 1 74 ? 37.520 19.647 -6.704 1.00 36.38 74 ALA A N 1
ATOM 546 C CA . ALA A 1 74 ? 38.718 19.341 -7.487 1.00 36.38 74 ALA A CA 1
ATOM 547 C C . ALA A 1 74 ? 38.885 17.828 -7.688 1.00 36.38 74 ALA A C 1
ATOM 549 O O . ALA A 1 74 ? 39.169 17.379 -8.796 1.00 36.38 74 ALA A O 1
ATOM 550 N N . SER A 1 75 ? 38.626 17.031 -6.648 1.00 40.38 75 SER A N 1
ATOM 551 C CA . SER A 1 75 ? 38.591 15.570 -6.740 1.00 40.38 75 SER A CA 1
ATOM 552 C C . SER A 1 75 ? 37.484 15.092 -7.686 1.00 40.38 75 SER A C 1
ATOM 554 O O . SER A 1 75 ? 37.742 14.254 -8.547 1.00 40.38 75 SER A O 1
ATOM 556 N N . ALA A 1 76 ? 36.279 15.666 -7.617 1.00 47.91 76 ALA A N 1
ATOM 557 C CA . ALA A 1 76 ? 35.179 15.346 -8.528 1.00 47.91 76 ALA A CA 1
ATOM 558 C C . ALA A 1 76 ? 35.491 15.713 -9.990 1.00 47.91 76 ALA A C 1
ATOM 560 O O . ALA A 1 76 ? 35.159 14.944 -10.889 1.00 47.91 76 ALA A O 1
ATOM 561 N N . LEU A 1 77 ? 36.180 16.833 -10.231 1.00 42.34 77 LEU A N 1
ATOM 562 C CA . LEU A 1 77 ? 36.640 17.252 -11.559 1.00 42.34 77 LEU A CA 1
ATOM 563 C C . LEU A 1 77 ? 37.727 16.320 -12.105 1.00 42.34 77 LEU A C 1
ATOM 565 O O . LEU A 1 77 ? 37.612 15.848 -13.231 1.00 42.34 77 LEU A O 1
ATOM 569 N N . ILE A 1 78 ? 38.745 15.992 -11.306 1.00 49.78 78 ILE A N 1
ATOM 570 C CA . ILE A 1 78 ? 39.836 15.088 -11.709 1.00 49.78 78 ILE A CA 1
ATOM 571 C C . ILE A 1 78 ? 39.302 13.674 -11.961 1.00 49.78 78 ILE A C 1
ATOM 573 O O . ILE A 1 78 ? 39.636 13.051 -12.968 1.00 49.78 78 ILE A O 1
ATOM 577 N N . THR A 1 79 ? 38.420 13.185 -11.089 1.00 52.88 79 THR A N 1
ATOM 578 C CA . THR A 1 79 ? 37.778 11.874 -11.250 1.00 52.88 79 THR A CA 1
ATOM 579 C C . THR A 1 79 ? 36.834 11.880 -12.457 1.00 52.88 79 THR A C 1
ATOM 581 O O . THR A 1 79 ? 36.830 10.935 -13.241 1.00 52.88 79 THR A O 1
ATOM 584 N N . GLY A 1 80 ? 36.087 12.968 -12.670 1.00 43.56 80 GLY A N 1
ATOM 585 C CA . GLY A 1 80 ? 35.221 13.155 -13.835 1.00 43.56 80 GLY A CA 1
ATOM 586 C C . GLY A 1 80 ? 35.990 13.145 -15.159 1.00 43.56 80 GLY A C 1
ATOM 587 O O . GLY A 1 80 ? 35.562 12.490 -16.108 1.00 43.56 80 GLY A O 1
ATOM 588 N N . VAL A 1 81 ? 37.160 13.789 -15.207 1.00 50.09 81 VAL A N 1
ATOM 589 C CA . VAL A 1 81 ? 38.064 13.763 -16.368 1.00 50.09 81 VAL A CA 1
ATOM 590 C C . VAL A 1 81 ? 38.667 12.367 -16.560 1.00 50.09 81 VAL A C 1
ATOM 592 O O . VAL A 1 81 ? 38.644 11.845 -17.672 1.00 50.09 81 VAL A O 1
ATOM 595 N N . GLY A 1 82 ? 39.111 11.697 -15.493 1.00 46.12 82 GLY A N 1
ATOM 596 C CA . GLY A 1 82 ? 39.588 10.307 -15.564 1.00 46.12 82 GLY A CA 1
ATOM 597 C C . GLY A 1 82 ? 38.529 9.326 -16.092 1.00 46.12 82 GLY A C 1
ATOM 598 O O . GLY A 1 82 ? 38.845 8.398 -16.836 1.00 46.12 82 GLY A O 1
ATOM 599 N N . PHE A 1 83 ? 37.257 9.572 -15.781 1.00 48.75 83 PHE A N 1
ATOM 600 C CA . PHE A 1 83 ? 36.118 8.785 -16.252 1.00 48.75 83 PHE A CA 1
ATOM 601 C C . PHE A 1 83 ? 35.684 9.074 -17.692 1.00 48.75 83 PHE A C 1
ATOM 603 O O . PHE A 1 83 ? 35.044 8.215 -18.301 1.00 48.75 83 PHE A O 1
ATOM 610 N N . LEU A 1 84 ? 36.041 10.233 -18.249 1.00 52.25 84 LEU A N 1
ATOM 611 C CA . LEU A 1 84 ? 35.876 10.519 -19.678 1.00 52.25 84 LEU A CA 1
ATOM 612 C C . LEU A 1 84 ? 36.878 9.726 -20.530 1.00 52.25 84 LEU A C 1
ATOM 614 O O . LEU A 1 84 ? 36.528 9.284 -21.620 1.00 52.25 84 LEU A O 1
ATOM 618 N N . PHE A 1 85 ? 38.092 9.494 -20.019 1.00 53.38 85 PHE A N 1
ATOM 619 C CA . PHE A 1 85 ? 39.158 8.793 -20.748 1.00 53.38 85 PHE A CA 1
ATOM 620 C C . PHE A 1 85 ? 39.217 7.279 -20.495 1.00 53.38 85 PHE A C 1
ATOM 622 O O . PHE A 1 85 ? 39.845 6.558 -21.267 1.00 53.38 85 PHE A O 1
ATOM 629 N N . SER A 1 86 ? 38.540 6.771 -19.460 1.00 68.00 86 SER A N 1
ATOM 630 C CA . SER A 1 86 ? 38.394 5.330 -19.220 1.00 68.00 86 SER A CA 1
ATOM 631 C C . SER A 1 86 ? 36.963 4.964 -18.809 1.00 68.00 86 SER A C 1
ATOM 633 O O . SER A 1 86 ? 36.672 4.771 -17.621 1.00 68.00 86 SER A O 1
ATOM 635 N N . PRO A 1 87 ? 36.049 4.824 -19.789 1.00 66.06 87 PRO A N 1
ATOM 636 C CA . PRO A 1 87 ? 34.682 4.366 -19.547 1.00 66.06 87 PRO A CA 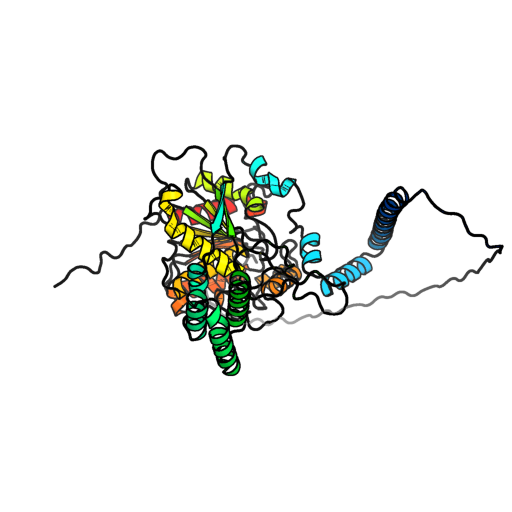1
ATOM 637 C C . PRO A 1 87 ? 34.636 3.024 -18.804 1.00 66.06 87 PRO A C 1
ATOM 639 O O . PRO A 1 87 ? 33.790 2.828 -17.936 1.00 66.06 87 PRO A O 1
ATOM 642 N N . SER A 1 88 ? 35.592 2.130 -19.076 1.00 63.78 88 SER A N 1
ATOM 643 C CA . SER A 1 88 ? 35.710 0.829 -18.410 1.00 63.78 88 SER A CA 1
ATOM 644 C C . SER A 1 88 ? 36.113 0.947 -16.938 1.00 63.78 88 SER A C 1
ATOM 646 O O . SER A 1 88 ? 35.570 0.223 -16.108 1.00 63.78 88 SER A O 1
ATOM 648 N N . ALA A 1 89 ? 37.009 1.876 -16.573 1.00 67.25 89 ALA A N 1
ATOM 649 C CA . ALA A 1 89 ? 37.344 2.128 -15.168 1.00 67.25 89 ALA A CA 1
ATOM 650 C C . ALA A 1 89 ? 36.196 2.824 -14.426 1.00 67.25 89 ALA A C 1
ATOM 652 O O . ALA A 1 89 ? 35.932 2.492 -13.273 1.00 67.25 89 ALA A O 1
ATOM 653 N N . ARG A 1 90 ? 35.460 3.723 -15.098 1.00 65.94 90 ARG A N 1
ATOM 654 C CA . ARG A 1 90 ? 34.220 4.309 -14.565 1.00 65.94 90 ARG A CA 1
ATOM 655 C C . ARG A 1 90 ? 33.169 3.235 -14.302 1.00 65.94 90 ARG A C 1
ATOM 657 O O . ARG A 1 90 ? 32.573 3.216 -13.231 1.00 65.94 90 ARG A O 1
ATOM 664 N N . ALA A 1 91 ? 32.955 2.336 -15.260 1.00 59.50 91 ALA A N 1
ATOM 665 C CA . ALA A 1 91 ? 32.023 1.224 -15.126 1.00 59.50 91 ALA A CA 1
ATOM 666 C C . ALA A 1 91 ? 32.458 0.249 -14.021 1.00 59.50 91 ALA A C 1
ATOM 668 O O . ALA A 1 91 ? 31.616 -0.205 -13.254 1.00 59.50 91 ALA A O 1
ATOM 669 N N . ALA A 1 92 ? 33.759 -0.028 -13.887 1.00 65.12 92 ALA A N 1
ATOM 670 C CA . ALA A 1 92 ? 34.300 -0.861 -12.815 1.00 65.12 92 ALA A CA 1
ATOM 671 C C . ALA A 1 92 ? 34.156 -0.208 -11.429 1.00 65.12 92 ALA A C 1
ATOM 673 O O . ALA A 1 92 ? 33.759 -0.893 -10.489 1.00 65.12 92 ALA A O 1
ATOM 674 N N . ASP A 1 93 ? 34.411 1.100 -11.299 1.00 65.19 93 ASP A N 1
ATOM 675 C CA . ASP A 1 93 ? 34.206 1.857 -10.054 1.00 65.19 93 ASP A CA 1
ATOM 676 C C . ASP A 1 93 ? 32.717 1.942 -9.692 1.00 65.19 93 ASP A C 1
ATOM 678 O O . ASP A 1 93 ? 32.344 1.647 -8.560 1.00 65.19 93 ASP A O 1
ATOM 682 N N . LEU A 1 94 ? 31.837 2.233 -10.658 1.00 63.28 94 LEU A N 1
ATOM 683 C CA . LEU A 1 94 ? 30.383 2.156 -10.474 1.00 63.28 94 LEU A CA 1
ATOM 684 C C . LEU A 1 94 ? 29.975 0.756 -10.017 1.00 63.28 94 LEU A C 1
ATOM 686 O O . LEU A 1 94 ? 29.328 0.625 -8.984 1.00 63.28 94 LEU A O 1
ATOM 690 N N . ALA A 1 95 ? 30.408 -0.296 -10.713 1.00 63.66 95 ALA A N 1
ATOM 691 C CA . ALA A 1 95 ? 30.108 -1.675 -10.341 1.00 63.66 95 ALA A CA 1
ATOM 692 C C . ALA A 1 95 ? 30.637 -2.023 -8.940 1.00 63.66 95 ALA A C 1
ATOM 694 O O . ALA A 1 95 ? 29.967 -2.728 -8.186 1.00 63.66 95 ALA A O 1
ATOM 695 N N . GLN A 1 96 ? 31.814 -1.526 -8.553 1.00 63.56 96 GLN A N 1
ATOM 696 C CA . GLN A 1 96 ? 32.380 -1.734 -7.221 1.00 63.56 96 GLN A CA 1
ATOM 697 C C . GLN A 1 96 ? 31.595 -0.977 -6.142 1.00 63.56 96 GLN A C 1
ATOM 699 O O . GLN A 1 96 ? 31.347 -1.531 -5.067 1.00 63.56 96 GLN A O 1
ATOM 704 N N . ARG A 1 97 ? 31.164 0.256 -6.426 1.00 64.25 97 ARG A N 1
ATOM 705 C CA . ARG A 1 97 ? 30.305 1.055 -5.545 1.00 64.25 97 ARG A CA 1
ATOM 706 C C . ARG A 1 97 ? 28.927 0.428 -5.398 1.00 64.25 97 ARG A C 1
ATOM 708 O O . ARG A 1 97 ? 28.475 0.304 -4.272 1.00 64.25 97 ARG A O 1
ATOM 715 N N . PHE A 1 98 ? 28.311 -0.060 -6.474 1.00 63.72 98 PHE A N 1
ATOM 716 C CA . PHE A 1 98 ? 27.041 -0.795 -6.439 1.00 63.72 98 PHE A CA 1
ATOM 717 C C . PHE A 1 98 ? 27.133 -2.097 -5.628 1.00 63.72 98 PHE A C 1
ATOM 719 O O . PHE A 1 98 ? 26.235 -2.416 -4.848 1.00 63.72 98 PHE A O 1
ATOM 726 N N . ARG A 1 99 ? 28.254 -2.825 -5.714 1.00 61.53 99 ARG A N 1
ATOM 727 C CA . ARG A 1 99 ? 28.481 -4.016 -4.872 1.00 61.53 99 ARG A CA 1
ATOM 728 C C . ARG A 1 99 ? 28.573 -3.692 -3.380 1.00 61.53 99 ARG A C 1
ATOM 730 O O . ARG A 1 99 ? 28.214 -4.533 -2.564 1.00 61.53 99 ARG A O 1
ATOM 737 N N . LYS A 1 100 ? 29.047 -2.494 -3.024 1.00 61.53 100 LYS A N 1
ATOM 738 C CA . LYS A 1 100 ? 29.239 -2.040 -1.636 1.00 61.53 100 LYS A CA 1
ATOM 739 C C . LYS A 1 100 ? 28.206 -1.001 -1.180 1.00 61.53 100 LYS A C 1
ATOM 741 O O . LYS A 1 100 ? 28.375 -0.433 -0.102 1.00 61.53 100 LYS A O 1
ATOM 746 N N . CYS A 1 101 ? 27.193 -0.691 -1.992 1.00 62.16 101 CYS A N 1
ATOM 747 C CA . CYS A 1 101 ? 26.332 0.453 -1.724 1.00 62.16 101 CYS A CA 1
ATOM 748 C C . CYS A 1 101 ? 25.394 0.178 -0.548 1.00 62.16 101 CYS A C 1
ATOM 750 O O . CYS A 1 101 ? 24.798 -0.891 -0.438 1.00 62.16 101 CYS A O 1
ATOM 752 N N . ASN A 1 102 ? 25.261 1.177 0.322 1.00 71.81 102 ASN A N 1
ATOM 753 C CA . ASN A 1 102 ? 24.179 1.233 1.291 1.00 71.81 102 ASN A CA 1
ATOM 754 C C . ASN A 1 102 ? 22.936 1.860 0.640 1.00 71.81 102 ASN A C 1
ATOM 756 O O . ASN A 1 102 ? 23.007 2.484 -0.424 1.00 71.81 102 ASN A O 1
ATOM 760 N N . ILE A 1 103 ? 21.791 1.724 1.303 1.00 78.38 103 ILE A N 1
ATOM 761 C CA . ILE A 1 103 ? 20.525 2.265 0.805 1.00 78.38 103 ILE A CA 1
ATOM 762 C C . ILE A 1 103 ? 20.564 3.789 0.607 1.00 78.38 103 ILE A C 1
ATOM 764 O O . ILE A 1 103 ? 19.945 4.298 -0.317 1.00 78.38 103 ILE A O 1
ATOM 768 N N . THR A 1 104 ? 21.359 4.526 1.389 1.00 76.44 104 THR A N 1
ATOM 769 C CA . THR A 1 104 ? 21.551 5.977 1.219 1.00 76.44 104 THR A CA 1
ATOM 770 C C . THR A 1 104 ? 22.145 6.330 -0.146 1.00 76.44 104 THR A C 1
ATOM 772 O O . THR A 1 104 ? 21.664 7.249 -0.805 1.00 76.44 104 THR A O 1
ATOM 775 N N . PHE A 1 105 ? 23.158 5.587 -0.605 1.00 76.38 105 PHE A N 1
ATOM 776 C CA . PHE A 1 105 ? 23.712 5.771 -1.947 1.00 76.38 105 PHE A CA 1
ATOM 777 C C . PHE A 1 105 ? 22.674 5.453 -3.024 1.00 76.38 105 PHE A C 1
ATOM 779 O O . PHE A 1 105 ? 22.543 6.217 -3.975 1.00 76.38 105 PHE A O 1
ATOM 786 N N . ALA A 1 106 ? 21.920 4.359 -2.866 1.00 72.81 106 ALA A N 1
ATOM 787 C CA . ALA A 1 106 ? 20.870 3.993 -3.814 1.00 72.81 106 ALA A CA 1
ATOM 788 C C . ALA A 1 106 ? 19.800 5.093 -3.918 1.00 72.81 106 ALA A C 1
ATOM 790 O O . ALA A 1 106 ? 19.446 5.483 -5.029 1.00 72.81 106 ALA A O 1
ATOM 791 N N . LYS A 1 107 ? 19.373 5.662 -2.778 1.00 76.19 107 LYS A N 1
ATOM 792 C CA . LYS A 1 107 ? 18.422 6.781 -2.743 1.00 76.19 107 LYS A CA 1
ATOM 793 C C . LYS A 1 107 ? 18.933 7.981 -3.551 1.00 76.19 107 LYS A C 1
ATOM 795 O O . LYS A 1 107 ? 18.194 8.519 -4.368 1.00 76.19 107 LYS A O 1
ATOM 800 N N . GLY A 1 108 ? 20.192 8.382 -3.355 1.00 67.62 108 GLY A N 1
ATOM 801 C CA . GLY A 1 108 ? 20.774 9.534 -4.054 1.00 67.62 108 GLY A CA 1
ATOM 802 C C . GLY A 1 108 ? 21.074 9.284 -5.535 1.00 67.62 108 GLY A C 1
ATOM 803 O O . GLY A 1 108 ? 20.828 10.152 -6.366 1.00 67.62 108 GLY A O 1
ATOM 804 N N . PHE A 1 109 ? 21.586 8.101 -5.884 1.00 65.19 109 PHE A N 1
ATOM 805 C CA . PHE A 1 109 ? 21.952 7.763 -7.263 1.00 65.19 109 PHE A CA 1
ATOM 806 C C . PHE A 1 109 ? 20.727 7.667 -8.180 1.00 65.19 109 PHE A C 1
ATOM 808 O O . PHE A 1 109 ? 20.766 8.160 -9.302 1.00 65.19 109 PHE A O 1
ATOM 815 N N . TRP A 1 110 ? 19.644 7.058 -7.692 1.00 65.81 110 TRP A N 1
ATOM 816 C CA . TRP A 1 110 ? 18.412 6.854 -8.460 1.00 65.81 110 TRP A CA 1
ATOM 817 C C . TRP A 1 110 ? 17.390 7.980 -8.287 1.00 65.81 110 TRP A C 1
ATOM 819 O O . TRP A 1 110 ? 16.251 7.843 -8.718 1.00 65.81 110 TRP A O 1
ATOM 829 N N . GLY A 1 111 ? 17.772 9.088 -7.644 1.00 65.06 111 GLY A N 1
ATOM 830 C CA . GLY A 1 111 ? 16.883 10.236 -7.463 1.00 65.06 111 GLY A CA 1
ATOM 831 C C . GLY A 1 111 ? 15.651 9.949 -6.599 1.00 65.06 111 GLY A C 1
ATOM 832 O O . GLY A 1 111 ? 14.665 10.668 -6.701 1.00 65.06 111 GLY A O 1
ATOM 833 N N . LEU A 1 112 ? 15.699 8.930 -5.732 1.00 66.94 112 LEU A N 1
ATOM 834 C CA . LEU A 1 112 ? 14.620 8.631 -4.781 1.00 66.94 112 LEU A CA 1
ATOM 835 C C . LEU A 1 112 ? 14.577 9.636 -3.620 1.00 66.94 112 LEU A C 1
ATOM 837 O O . LEU A 1 112 ? 13.633 9.657 -2.836 1.00 66.94 112 LEU A O 1
ATOM 841 N N . THR A 1 113 ? 15.619 10.451 -3.458 1.00 60.78 113 THR A N 1
ATOM 842 C CA . THR A 1 113 ? 15.639 11.526 -2.469 1.00 60.78 113 THR A CA 1
ATOM 843 C C . THR A 1 113 ? 14.698 12.655 -2.881 1.00 60.78 113 THR A C 1
ATOM 845 O O . THR A 1 113 ? 14.931 13.315 -3.892 1.00 60.78 113 THR A O 1
ATOM 848 N N . GLU A 1 114 ? 13.712 12.971 -2.039 1.00 61.91 114 GLU A N 1
ATOM 849 C CA . GLU A 1 114 ? 12.808 14.127 -2.196 1.00 61.91 114 GLU A CA 1
ATOM 850 C C . GLU A 1 114 ? 13.499 15.486 -1.946 1.00 61.91 114 GLU A C 1
ATOM 852 O O . GLU A 1 114 ? 12.879 16.462 -1.539 1.00 61.91 114 GLU A O 1
ATOM 857 N N . THR A 1 115 ? 14.813 15.574 -2.147 1.00 52.62 115 THR A N 1
ATOM 858 C CA . THR A 1 115 ? 15.629 16.738 -1.775 1.00 52.62 115 THR A CA 1
ATOM 859 C C . THR A 1 115 ? 15.473 17.918 -2.727 1.00 52.62 115 THR A C 1
ATOM 861 O O . THR A 1 115 ? 15.957 19.005 -2.427 1.00 52.62 115 THR A O 1
ATOM 864 N N . ALA A 1 116 ? 14.837 17.725 -3.884 1.00 55.19 116 ALA A N 1
ATOM 865 C CA . ALA A 1 116 ? 14.565 18.807 -4.816 1.00 55.19 116 ALA A CA 1
ATOM 866 C C . ALA A 1 116 ? 13.276 19.539 -4.396 1.00 55.19 116 ALA A C 1
ATOM 868 O O . ALA A 1 116 ? 12.202 18.935 -4.457 1.00 55.19 116 ALA A O 1
ATOM 869 N N . PRO A 1 117 ? 13.330 20.847 -4.067 1.00 52.75 117 PRO A N 1
ATOM 870 C CA . PRO A 1 117 ? 12.138 21.637 -3.740 1.00 52.75 117 PRO A CA 1
ATOM 871 C C . PRO A 1 117 ? 11.059 21.564 -4.826 1.00 52.75 117 PRO A C 1
ATOM 873 O O . PRO A 1 117 ? 9.871 21.637 -4.528 1.00 52.75 117 PRO A O 1
ATOM 876 N N . LEU A 1 118 ? 11.472 21.364 -6.082 1.00 56.31 118 LEU A N 1
ATOM 877 C CA . LEU A 1 118 ? 10.581 21.180 -7.223 1.00 56.31 118 LEU A CA 1
ATOM 878 C C . LEU A 1 118 ? 9.657 19.960 -7.066 1.00 56.31 118 LEU A C 1
ATOM 880 O O . LEU A 1 118 ? 8.497 20.052 -7.437 1.00 56.31 118 LEU A O 1
ATOM 884 N N . VAL A 1 119 ? 10.140 18.843 -6.508 1.00 59.38 119 VAL A N 1
ATOM 885 C CA . VAL A 1 119 ? 9.349 17.608 -6.336 1.00 59.38 119 VAL A CA 1
ATOM 886 C C . VAL A 1 119 ? 8.316 17.784 -5.225 1.00 59.38 119 VAL A C 1
ATOM 888 O O . VAL A 1 119 ? 7.157 17.431 -5.407 1.00 59.38 119 VAL A O 1
ATOM 891 N N . GLN A 1 120 ? 8.706 18.419 -4.117 1.00 60.00 120 GLN A N 1
ATOM 892 C CA . GLN A 1 120 ? 7.803 18.701 -2.994 1.00 60.00 120 GLN A CA 1
ATOM 893 C C . GLN A 1 120 ? 6.695 19.706 -3.349 1.00 60.00 120 GLN A C 1
ATOM 895 O O . GLN A 1 120 ? 5.614 19.663 -2.775 1.00 60.00 120 GLN A O 1
ATOM 900 N N . HIS A 1 121 ? 6.942 20.598 -4.311 1.00 63.53 121 HIS A N 1
ATOM 901 C CA . HIS A 1 121 ? 5.959 21.587 -4.766 1.00 63.53 121 HIS A CA 1
ATOM 902 C C . HIS A 1 121 ? 5.347 21.235 -6.130 1.00 63.53 121 HIS A C 1
ATOM 904 O O . HIS A 1 121 ? 4.536 21.996 -6.654 1.00 63.53 121 HIS A O 1
ATOM 910 N N . ALA A 1 122 ? 5.689 20.088 -6.725 1.00 62.69 122 ALA A N 1
ATOM 911 C CA . ALA A 1 122 ? 5.194 19.711 -8.048 1.00 62.69 122 ALA A CA 1
ATOM 912 C C . ALA A 1 122 ? 3.661 19.636 -8.065 1.00 62.69 122 ALA A C 1
ATOM 914 O O . ALA A 1 122 ? 3.030 20.161 -8.979 1.00 62.69 122 ALA A O 1
ATOM 915 N N . GLY A 1 123 ? 3.050 19.062 -7.023 1.00 59.91 123 GLY A N 1
ATOM 916 C CA . GLY A 1 123 ? 1.593 18.974 -6.899 1.00 59.91 123 GLY A CA 1
ATOM 917 C C . GLY A 1 123 ? 0.903 20.342 -6.864 1.00 59.91 123 GLY A C 1
ATOM 918 O O . GLY A 1 123 ? -0.105 20.543 -7.547 1.00 59.91 123 GLY A O 1
ATOM 919 N N . SER A 1 124 ? 1.460 21.309 -6.128 1.00 61.34 124 SER A N 1
ATOM 920 C CA . SER A 1 124 ? 0.904 22.666 -6.048 1.00 61.34 124 SER A CA 1
ATOM 921 C C . SER A 1 124 ? 1.137 23.478 -7.324 1.00 61.34 124 SER A C 1
ATOM 923 O O . SER A 1 124 ? 0.293 24.298 -7.675 1.00 61.34 124 SER A O 1
ATOM 925 N N . ILE A 1 125 ? 2.217 23.214 -8.064 1.00 63.78 125 ILE A N 1
ATOM 926 C CA . ILE A 1 125 ? 2.486 23.834 -9.372 1.00 63.78 125 ILE A CA 1
ATOM 927 C C . ILE A 1 125 ? 1.546 23.276 -10.450 1.00 63.78 125 ILE A C 1
ATOM 929 O O . ILE A 1 125 ? 0.969 24.036 -11.225 1.00 63.78 125 ILE A O 1
ATOM 933 N N . VAL A 1 126 ? 1.377 21.952 -10.497 1.00 62.44 126 VAL A N 1
ATOM 934 C CA . VAL A 1 126 ? 0.555 21.260 -11.504 1.00 62.44 126 VAL A CA 1
ATOM 935 C C . VAL A 1 126 ? -0.939 21.487 -11.258 1.00 62.44 126 VAL A C 1
ATOM 937 O O . VAL A 1 126 ? -1.731 21.513 -12.200 1.00 62.44 126 VAL A O 1
ATOM 940 N N . SER A 1 127 ? -1.363 21.639 -10.002 1.00 59.31 127 SER A N 1
ATOM 941 C CA . SER A 1 127 ? -2.776 21.799 -9.637 1.00 59.31 127 SER A CA 1
ATOM 942 C C . SER A 1 127 ? -2.970 22.771 -8.459 1.00 59.31 127 SER A C 1
ATOM 944 O O . SER A 1 127 ? -3.363 22.345 -7.367 1.00 59.31 127 SER A O 1
ATOM 946 N N . PRO A 1 128 ? -2.763 24.090 -8.676 1.00 63.53 128 PRO A N 1
ATOM 947 C CA . PRO A 1 128 ? -2.809 25.106 -7.615 1.00 63.53 128 PRO A CA 1
ATOM 948 C C . PRO A 1 128 ? -4.219 25.362 -7.061 1.00 63.53 128 PRO A C 1
ATOM 950 O O . PRO A 1 128 ? -4.374 25.911 -5.976 1.00 63.53 128 PRO A O 1
ATOM 953 N N . TRP A 1 129 ? -5.259 24.963 -7.796 1.00 58.94 129 TRP A N 1
ATOM 954 C CA . TRP A 1 129 ? -6.664 25.264 -7.490 1.00 58.94 129 TRP A CA 1
ATOM 955 C C . TRP A 1 129 ? -7.313 24.299 -6.484 1.00 58.94 129 TRP A C 1
ATOM 957 O O . TRP A 1 129 ? -8.464 24.497 -6.101 1.00 58.94 129 TRP A O 1
ATOM 967 N N . MET A 1 130 ? -6.605 23.243 -6.077 1.00 64.38 130 MET A N 1
ATOM 968 C CA . MET A 1 130 ? -7.087 22.248 -5.119 1.00 64.38 130 MET A CA 1
ATOM 969 C C . MET A 1 130 ? -6.523 22.585 -3.727 1.00 64.38 130 MET A C 1
ATOM 971 O O . MET A 1 130 ? -5.314 22.460 -3.519 1.00 64.38 130 MET A O 1
ATOM 975 N N . ALA A 1 131 ? -7.348 23.041 -2.772 1.00 57.66 131 ALA A N 1
ATOM 976 C CA . ALA A 1 131 ? -6.855 23.278 -1.407 1.00 57.66 131 ALA A CA 1
ATOM 977 C C . ALA A 1 131 ? -6.617 21.951 -0.716 1.00 57.66 131 ALA A C 1
ATOM 979 O O . ALA A 1 131 ? -7.556 21.244 -0.371 1.00 57.66 131 ALA A O 1
ATOM 980 N N . VAL A 1 132 ? -5.348 21.621 -0.532 1.00 54.09 132 VAL A N 1
ATOM 981 C CA . VAL A 1 132 ? -4.941 20.369 0.085 1.00 54.09 132 VAL A CA 1
ATOM 982 C C . VAL A 1 132 ? -3.606 20.588 0.770 1.00 54.09 132 VAL A C 1
ATOM 984 O O . VAL A 1 132 ? -2.596 20.792 0.096 1.00 54.09 132 VAL A O 1
ATOM 987 N N . ASN A 1 133 ? -3.638 20.579 2.100 1.00 64.88 133 ASN A N 1
ATOM 988 C CA . ASN A 1 133 ? -3.034 19.510 2.893 1.00 64.88 133 ASN A CA 1
ATOM 989 C C . ASN A 1 133 ? -3.555 19.648 4.326 1.00 64.88 133 ASN A C 1
ATOM 991 O O . ASN A 1 133 ? -3.054 20.466 5.095 1.00 64.88 133 ASN A O 1
ATOM 995 N N . ASN A 1 134 ? -4.579 18.873 4.683 1.00 79.38 134 ASN A N 1
ATOM 996 C CA . ASN A 1 134 ? -4.867 18.652 6.095 1.00 79.38 134 ASN A CA 1
ATOM 997 C C . ASN A 1 134 ? -4.096 17.403 6.503 1.00 79.38 134 ASN A C 1
ATOM 999 O O . ASN A 1 134 ? -4.460 16.293 6.118 1.00 79.38 134 ASN A O 1
ATOM 1003 N N . ILE A 1 135 ? -3.002 17.603 7.234 1.00 85.56 135 ILE A N 1
ATOM 1004 C CA . ILE A 1 135 ? -2.228 16.503 7.801 1.00 85.56 135 ILE A CA 1
ATOM 1005 C C . ILE A 1 135 ? -2.929 16.081 9.086 1.00 85.56 135 ILE A C 1
ATOM 1007 O O . ILE A 1 135 ? -2.933 16.806 10.084 1.00 85.56 135 ILE A O 1
ATOM 1011 N N . ILE A 1 136 ? -3.554 14.912 9.037 1.00 87.19 136 ILE A N 1
ATOM 1012 C CA . ILE A 1 136 ? -4.180 14.283 10.189 1.00 87.19 136 ILE A CA 1
ATOM 1013 C C . ILE A 1 136 ? -3.116 13.438 10.869 1.00 87.19 136 ILE A C 1
ATOM 1015 O O . ILE A 1 136 ? -2.540 12.543 10.259 1.00 87.19 136 ILE A O 1
ATOM 1019 N N . ASN A 1 137 ? -2.866 13.715 12.142 1.00 85.88 137 ASN A N 1
ATOM 1020 C CA . ASN A 1 137 ? -1.999 12.880 12.956 1.00 85.88 137 ASN A CA 1
ATOM 1021 C C . ASN A 1 137 ? -2.851 11.808 13.626 1.00 85.88 137 ASN A C 1
ATOM 1023 O O . ASN A 1 137 ? -3.458 12.067 14.666 1.00 85.88 137 ASN A O 1
ATOM 1027 N N . VAL A 1 138 ? -2.910 10.628 13.014 1.00 84.31 138 VAL A N 1
ATOM 1028 C CA . VAL A 1 138 ? -3.665 9.487 13.530 1.00 84.31 138 VAL A CA 1
ATOM 1029 C C . VAL A 1 138 ? -2.989 8.994 14.811 1.00 84.31 138 VAL A C 1
ATOM 1031 O O . VAL A 1 138 ? -1.826 8.579 14.760 1.00 84.31 138 VAL A O 1
ATOM 1034 N N . PRO A 1 139 ? -3.666 9.058 15.972 1.00 77.06 139 PRO A N 1
ATOM 1035 C CA . PRO A 1 139 ? -3.098 8.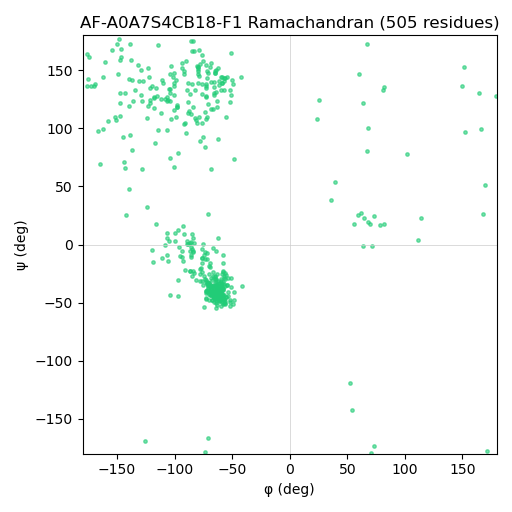572 17.217 1.00 77.06 139 PRO A CA 1
ATOM 1036 C C . PRO A 1 139 ? -3.083 7.045 17.208 1.00 77.06 139 PRO A C 1
ATOM 1038 O O . PRO A 1 139 ? -4.120 6.413 17.013 1.00 77.06 139 PRO A O 1
ATOM 1041 N N . ILE A 1 140 ? -1.924 6.440 17.467 1.00 71.00 140 ILE A N 1
ATOM 1042 C CA . ILE A 1 140 ? -1.855 4.995 17.674 1.00 71.00 140 ILE A CA 1
ATOM 1043 C C . ILE A 1 140 ? -1.998 4.719 19.163 1.00 71.00 140 ILE A C 1
ATOM 1045 O O . ILE A 1 140 ? -1.070 4.936 19.947 1.00 71.00 140 ILE A O 1
ATOM 1049 N N . THR A 1 141 ? -3.189 4.266 19.552 1.00 69.00 141 THR A N 1
ATOM 1050 C CA . THR A 1 141 ? -3.450 3.828 20.922 1.00 69.00 141 THR A CA 1
ATOM 1051 C C . THR A 1 141 ? -2.853 2.446 21.170 1.00 69.00 141 THR A C 1
ATOM 1053 O O . THR A 1 141 ? -2.508 1.705 20.243 1.00 69.00 141 THR A O 1
ATOM 1056 N N . MET A 1 142 ? -2.710 2.095 22.445 1.00 64.19 142 MET A N 1
ATOM 1057 C CA . MET A 1 142 ? -2.145 0.806 22.836 1.00 64.19 142 MET A CA 1
ATOM 1058 C C . MET A 1 142 ? -3.076 -0.345 22.464 1.00 64.19 142 MET A C 1
ATOM 1060 O O . MET A 1 142 ? -2.610 -1.375 21.989 1.00 64.19 142 MET A O 1
ATOM 1064 N N . GLU A 1 143 ? -4.381 -0.133 22.596 1.00 68.38 143 GLU A N 1
ATOM 1065 C CA . GLU A 1 143 ? -5.425 -1.081 22.215 1.00 68.38 143 GLU A CA 1
ATOM 1066 C C . GLU A 1 143 ? -5.365 -1.362 20.709 1.00 68.38 143 GLU A C 1
ATOM 1068 O O . GLU A 1 143 ? -5.320 -2.515 20.286 1.00 68.38 143 GLU A O 1
ATOM 1073 N N . ALA A 1 144 ? -5.250 -0.310 19.892 1.00 68.69 144 ALA A N 1
ATOM 1074 C CA . ALA A 1 144 ? -5.137 -0.459 18.447 1.00 68.69 144 ALA A CA 1
ATOM 1075 C C . ALA A 1 144 ? -3.851 -1.210 18.055 1.00 68.69 144 ALA A C 1
ATOM 1077 O O . ALA A 1 144 ? -3.864 -2.059 17.160 1.00 68.69 144 ALA A O 1
ATOM 1078 N N . LEU A 1 145 ? -2.742 -0.946 18.755 1.00 68.25 145 LEU A N 1
ATOM 1079 C CA . LEU A 1 145 ? -1.491 -1.673 18.562 1.00 68.25 145 LEU A CA 1
ATOM 1080 C C . LEU A 1 145 ? -1.628 -3.157 18.931 1.00 68.25 145 LEU A C 1
ATOM 1082 O O . LEU A 1 145 ? -1.150 -3.995 18.173 1.00 68.25 145 LEU A O 1
ATOM 1086 N N . VAL A 1 146 ? -2.293 -3.502 20.034 1.00 69.12 146 VAL A N 1
ATOM 1087 C CA . VAL A 1 146 ? -2.559 -4.899 20.430 1.00 69.12 146 VAL A CA 1
ATOM 1088 C C . VAL A 1 146 ? -3.336 -5.668 19.352 1.00 69.12 146 VAL A C 1
ATOM 1090 O O . VAL A 1 146 ? -3.084 -6.850 19.123 1.00 69.12 146 VAL A O 1
ATOM 1093 N N . ASP A 1 147 ? -4.206 -4.996 18.607 1.00 71.75 147 ASP A N 1
ATOM 1094 C CA . ASP A 1 147 ? -4.948 -5.627 17.514 1.00 71.75 147 ASP A CA 1
ATOM 1095 C C . ASP A 1 147 ? -4.099 -5.885 16.254 1.00 71.75 147 ASP A C 1
ATOM 1097 O O . ASP A 1 147 ? -4.538 -6.559 15.317 1.00 71.75 147 ASP A O 1
ATOM 1101 N N . CYS A 1 148 ? -2.868 -5.370 16.194 1.00 70.44 148 CYS A N 1
ATOM 1102 C CA . CYS A 1 148 ? -1.934 -5.695 15.118 1.00 70.44 148 CYS A CA 1
ATOM 1103 C C . CYS A 1 148 ? -1.307 -7.085 15.256 1.00 70.44 148 CYS A C 1
ATOM 1105 O O . CYS A 1 148 ? -0.751 -7.560 14.264 1.00 70.44 148 CYS A O 1
ATOM 1107 N N . PHE A 1 149 ? -1.381 -7.707 16.433 1.00 70.62 149 PHE A N 1
ATOM 1108 C CA . PHE A 1 149 ? -0.707 -8.964 16.752 1.00 70.62 149 PHE A CA 1
ATOM 1109 C C . PHE A 1 149 ? -1.585 -10.172 16.471 1.00 70.62 149 PHE A C 1
ATOM 1111 O O . PHE A 1 149 ? -2.806 -10.107 16.604 1.00 70.62 149 PHE A O 1
ATOM 1118 N N . ASP A 1 150 ? -0.967 -11.275 16.062 1.00 68.31 150 ASP A N 1
ATOM 1119 C CA . ASP A 1 150 ? -1.664 -12.536 15.819 1.00 68.31 150 ASP A CA 1
ATOM 1120 C C . ASP A 1 150 ? -2.179 -13.148 17.118 1.00 68.31 150 ASP A C 1
ATOM 1122 O O . ASP A 1 150 ? -1.524 -13.077 18.158 1.00 68.31 150 ASP A O 1
ATOM 1126 N N . ASP A 1 151 ? -3.393 -13.706 17.069 1.00 67.75 151 ASP A N 1
ATOM 1127 C CA . ASP A 1 151 ? -4.006 -14.311 18.245 1.00 67.75 151 ASP A CA 1
ATOM 1128 C C . ASP A 1 151 ? -3.158 -15.499 18.709 1.00 67.75 151 ASP A C 1
ATOM 1130 O O . ASP A 1 151 ? -2.877 -16.436 17.960 1.00 67.75 151 ASP A O 1
ATOM 1134 N N . GLY A 1 152 ? -2.730 -15.445 19.967 1.00 70.00 152 GLY A N 1
ATOM 1135 C CA . GLY A 1 152 ? -1.802 -16.409 20.533 1.00 70.00 152 GLY A CA 1
ATOM 1136 C C . GLY A 1 152 ? -1.314 -16.003 21.923 1.00 70.00 152 GLY A C 1
ATOM 1137 O O . GLY A 1 152 ? -1.728 -14.965 22.450 1.00 70.00 152 GLY A O 1
ATOM 1138 N N . PRO A 1 153 ? -0.411 -16.799 22.525 1.00 69.12 153 PRO A N 1
ATOM 1139 C CA . PRO A 1 153 ? 0.156 -16.514 23.846 1.00 69.12 153 PRO A CA 1
ATOM 1140 C C . PRO A 1 153 ? 0.783 -15.116 23.920 1.00 69.12 153 PRO A C 1
ATOM 1142 O O . PRO A 1 153 ? 0.660 -14.427 24.929 1.00 69.12 153 PRO A O 1
ATOM 1145 N N . MET A 1 154 ? 1.383 -14.662 22.816 1.00 69.19 154 MET A N 1
ATOM 1146 C CA . MET A 1 154 ? 1.978 -13.334 22.710 1.00 69.19 154 MET A CA 1
ATOM 1147 C C . MET A 1 154 ? 0.949 -12.207 22.745 1.00 69.19 154 MET A C 1
ATOM 1149 O O . MET A 1 154 ? 1.126 -11.278 23.527 1.00 69.19 154 MET A O 1
ATOM 1153 N N . ALA A 1 155 ? -0.135 -12.284 21.965 1.00 68.44 155 ALA A N 1
ATOM 1154 C CA . ALA A 1 155 ? -1.217 -11.296 22.025 1.00 68.44 155 ALA A CA 1
ATOM 1155 C C . ALA A 1 155 ? -1.828 -11.199 23.430 1.00 68.44 155 ALA A C 1
ATOM 1157 O O . ALA A 1 155 ? -2.097 -10.099 23.909 1.00 68.44 155 ALA A O 1
ATOM 1158 N N . GLU A 1 156 ? -1.975 -12.326 24.128 1.00 76.38 156 GLU A N 1
ATOM 1159 C CA . GLU A 1 156 ? -2.451 -12.352 25.514 1.00 76.38 156 GLU A CA 1
ATOM 1160 C C . GLU A 1 156 ? -1.466 -11.670 26.478 1.00 76.38 156 GLU A C 1
ATOM 1162 O O . GLU A 1 156 ? -1.870 -10.856 27.310 1.00 76.38 156 GLU A O 1
ATOM 1167 N N . LEU A 1 157 ? -0.162 -11.931 26.347 1.00 75.31 157 LEU A N 1
ATOM 1168 C CA . LEU A 1 157 ? 0.860 -11.245 27.143 1.00 75.31 157 LEU A CA 1
ATOM 1169 C C . LEU A 1 157 ? 0.910 -9.739 26.854 1.00 75.31 157 LEU A C 1
ATOM 1171 O O . LEU A 1 157 ? 1.143 -8.953 27.768 1.00 75.31 157 LEU A O 1
ATOM 1175 N N . LEU A 1 158 ? 0.664 -9.317 25.615 1.00 69.94 158 LEU A N 1
ATOM 1176 C CA . LEU A 1 158 ? 0.613 -7.904 25.221 1.00 69.94 158 LEU A CA 1
ATOM 1177 C C . LEU A 1 158 ? -0.632 -7.198 25.757 1.00 69.94 158 LEU A C 1
ATOM 1179 O O . LEU A 1 158 ? -0.522 -6.067 26.234 1.00 69.94 158 LEU A O 1
ATOM 1183 N N . ARG A 1 159 ? -1.794 -7.864 25.728 1.00 75.50 159 ARG A N 1
ATOM 1184 C CA . ARG A 1 159 ? -3.025 -7.395 26.387 1.00 75.50 159 ARG A CA 1
ATOM 1185 C C . ARG A 1 159 ? -2.764 -7.193 27.873 1.00 75.50 159 ARG A C 1
ATOM 1187 O O . ARG A 1 159 ? -2.924 -6.090 28.382 1.00 75.50 159 ARG A O 1
ATOM 1194 N N . ARG A 1 160 ? -2.186 -8.199 28.535 1.00 78.38 160 ARG A N 1
ATOM 1195 C CA . ARG A 1 160 ? -1.769 -8.092 29.942 1.00 78.38 160 ARG A CA 1
ATOM 1196 C C . ARG A 1 160 ? -0.773 -6.962 30.176 1.00 78.38 160 ARG A C 1
ATOM 1198 O O . ARG A 1 160 ? -0.939 -6.217 31.129 1.00 78.38 160 ARG A O 1
ATOM 1205 N N . ALA A 1 161 ? 0.234 -6.789 29.321 1.00 74.25 161 ALA A N 1
ATOM 1206 C CA . ALA A 1 161 ? 1.205 -5.697 29.446 1.00 74.25 161 ALA A CA 1
ATOM 1207 C C . ALA A 1 161 ? 0.557 -4.309 29.284 1.00 74.25 161 ALA A C 1
ATOM 1209 O O . ALA A 1 161 ? 1.013 -3.334 29.893 1.00 74.25 161 ALA A O 1
ATOM 1210 N N . THR A 1 162 ? -0.496 -4.223 28.471 1.00 72.56 162 THR A N 1
ATOM 1211 C CA . THR A 1 162 ? -1.287 -3.006 28.255 1.00 72.56 162 THR A CA 1
ATOM 1212 C C . THR A 1 162 ? -2.162 -2.694 29.468 1.00 72.56 162 THR A C 1
ATOM 1214 O O . THR A 1 162 ? -2.114 -1.568 29.961 1.00 72.56 162 THR A O 1
ATOM 1217 N N . ASP A 1 163 ? -2.860 -3.697 30.001 1.00 79.00 163 ASP A N 1
ATOM 1218 C CA . ASP A 1 163 ? -3.867 -3.527 31.056 1.00 79.00 163 ASP A CA 1
ATOM 1219 C C . ASP A 1 163 ? -3.296 -3.555 32.484 1.00 79.00 163 ASP A C 1
ATOM 1221 O O . ASP A 1 163 ? -3.927 -3.053 33.414 1.00 79.00 163 ASP A O 1
ATOM 1225 N N . CYS A 1 164 ? -2.121 -4.159 32.696 1.00 76.69 164 CYS A N 1
ATOM 1226 C CA . CYS A 1 164 ? -1.563 -4.343 34.038 1.00 76.69 164 CYS A CA 1
ATOM 1227 C C . CYS A 1 164 ? -1.040 -3.044 34.660 1.00 76.69 164 CYS A C 1
ATOM 1229 O O . CYS A 1 164 ? -0.589 -2.130 33.967 1.00 76.69 164 CYS A O 1
ATOM 1231 N N . ASP A 1 165 ? -1.019 -2.991 35.992 1.00 77.50 165 ASP A N 1
ATOM 1232 C CA . ASP A 1 165 ? -0.379 -1.894 36.710 1.00 77.50 165 ASP A CA 1
ATOM 1233 C C . ASP A 1 165 ? 1.146 -1.870 36.474 1.00 77.50 165 ASP A C 1
ATOM 1235 O O . ASP A 1 165 ? 1.776 -2.927 36.358 1.00 77.50 165 ASP A O 1
ATOM 1239 N N . PRO A 1 166 ? 1.779 -0.678 36.494 1.00 71.38 166 PRO A N 1
ATOM 1240 C CA . PRO A 1 166 ? 3.230 -0.482 36.410 1.00 71.38 166 PRO A CA 1
ATOM 1241 C C . PRO A 1 166 ? 4.098 -1.458 37.216 1.00 71.38 166 PRO A C 1
ATOM 1243 O O . PRO A 1 166 ? 5.182 -1.831 36.781 1.00 71.38 166 PRO A O 1
ATOM 1246 N N . THR A 1 167 ? 3.633 -1.875 38.392 1.00 72.00 167 THR A N 1
ATOM 1247 C CA . THR A 1 167 ? 4.351 -2.772 39.308 1.00 72.00 167 THR A CA 1
ATOM 1248 C C . THR A 1 167 ? 4.314 -4.241 38.889 1.00 72.00 167 THR A C 1
ATOM 1250 O O . THR A 1 167 ? 5.170 -5.003 39.322 1.00 72.00 167 THR A O 1
ATOM 1253 N N . SER A 1 168 ? 3.358 -4.633 38.042 1.00 79.75 168 SER A N 1
ATOM 1254 C CA . SER A 1 168 ? 3.169 -6.011 37.556 1.00 79.75 168 SER A CA 1
ATOM 1255 C C . SER A 1 168 ? 3.827 -6.252 36.190 1.00 79.75 168 SER A C 1
ATOM 1257 O O . SER A 1 168 ? 3.810 -7.365 35.669 1.00 79.75 168 SER A O 1
ATOM 1259 N N . LEU A 1 169 ? 4.430 -5.218 35.591 1.00 78.56 169 LEU A N 1
ATOM 1260 C CA . LEU A 1 169 ? 5.079 -5.303 34.280 1.00 78.56 169 LEU A CA 1
ATOM 1261 C C . LEU A 1 169 ? 6.266 -6.271 34.247 1.00 78.56 169 LEU A C 1
ATOM 1263 O O . LEU A 1 169 ? 6.513 -6.889 33.214 1.00 78.56 169 LEU A O 1
ATOM 1267 N N . GLU A 1 170 ? 6.986 -6.420 35.359 1.00 80.56 170 GLU A N 1
ATOM 1268 C CA . GLU A 1 170 ? 8.107 -7.364 35.454 1.00 80.56 170 GLU A CA 1
ATOM 1269 C C . GLU A 1 170 ? 7.639 -8.827 35.507 1.00 80.56 170 GLU A C 1
ATOM 1271 O O . GLU A 1 170 ? 8.301 -9.711 34.957 1.00 80.56 170 GLU A O 1
ATOM 1276 N N . ASP A 1 171 ? 6.455 -9.088 36.066 1.00 82.12 171 ASP A N 1
ATOM 1277 C CA . ASP A 1 171 ? 5.845 -10.421 36.035 1.00 82.12 171 ASP A CA 1
ATOM 1278 C C . ASP A 1 171 ? 5.448 -10.794 34.599 1.00 82.12 171 ASP A C 1
ATOM 1280 O O . ASP A 1 171 ? 5.711 -11.906 34.137 1.00 82.12 171 ASP A O 1
ATOM 1284 N N . VAL A 1 172 ? 4.885 -9.839 33.848 1.00 82.06 172 VAL A N 1
ATOM 1285 C CA . VAL A 1 172 ? 4.557 -10.026 32.425 1.00 82.06 172 VAL A CA 1
ATOM 1286 C C . VAL A 1 172 ? 5.824 -10.207 31.578 1.00 82.06 172 VAL A C 1
ATOM 1288 O O . VAL A 1 172 ? 5.844 -11.054 30.684 1.00 82.06 172 VAL A O 1
ATOM 1291 N N . ALA A 1 173 ? 6.902 -9.474 31.878 1.00 78.62 173 ALA A N 1
ATOM 1292 C CA . ALA A 1 173 ? 8.203 -9.652 31.228 1.00 78.62 173 ALA A CA 1
ATOM 1293 C C . ALA A 1 173 ? 8.792 -11.052 31.476 1.00 78.62 173 ALA A C 1
ATOM 1295 O O . ALA A 1 173 ? 9.311 -11.671 30.550 1.00 78.62 173 ALA A O 1
ATOM 1296 N N . SER A 1 174 ? 8.649 -11.577 32.694 1.00 81.12 174 SER A N 1
ATOM 1297 C CA . SER A 1 174 ? 9.119 -12.920 33.057 1.00 81.12 174 SER A CA 1
ATOM 1298 C C . SER A 1 174 ? 8.341 -14.021 32.325 1.00 81.12 174 SER A C 1
ATOM 1300 O O . SER A 1 174 ? 8.927 -14.991 31.848 1.00 81.12 174 SER A O 1
ATOM 1302 N N . LEU A 1 175 ? 7.020 -13.863 32.187 1.00 81.31 175 LEU A N 1
ATOM 1303 C CA . LEU A 1 175 ? 6.189 -14.779 31.393 1.00 81.31 175 LEU A CA 1
ATOM 1304 C C . LEU A 1 175 ? 6.563 -14.747 29.904 1.00 81.31 175 LEU A C 1
ATOM 1306 O O . LEU A 1 175 ? 6.553 -15.778 29.236 1.00 81.31 175 LEU A O 1
ATOM 1310 N N . TYR A 1 176 ? 6.929 -13.574 29.389 1.00 78.62 176 TYR A N 1
ATOM 1311 C CA . TYR A 1 176 ? 7.434 -13.434 28.028 1.00 78.62 176 TYR A CA 1
ATOM 1312 C C . TYR A 1 176 ? 8.769 -14.158 27.814 1.00 78.62 176 TYR A C 1
ATOM 1314 O O . TYR A 1 176 ? 8.930 -14.837 26.800 1.00 78.62 176 TYR A O 1
ATOM 1322 N N . GLU A 1 177 ? 9.708 -14.073 28.759 1.00 78.44 177 GLU A N 1
ATOM 1323 C CA . GLU A 1 177 ? 10.971 -14.819 28.675 1.00 78.44 177 GLU A CA 1
ATOM 1324 C C . GLU A 1 177 ? 10.734 -16.337 28.600 1.00 78.44 177 GLU A C 1
ATOM 1326 O O . GLU A 1 177 ? 11.375 -17.018 27.800 1.00 78.44 177 GLU A O 1
ATOM 1331 N N . GLN A 1 178 ? 9.741 -16.856 29.328 1.00 79.25 178 GLN A N 1
ATOM 1332 C CA . GLN A 1 178 ? 9.347 -18.270 29.259 1.00 79.25 178 GLN A CA 1
ATOM 1333 C C . GLN A 1 178 ? 8.750 -18.658 27.895 1.00 79.25 178 GLN A C 1
ATOM 1335 O O . GLN A 1 178 ? 9.061 -19.723 27.357 1.00 79.25 178 GLN A O 1
ATOM 1340 N N . GLU A 1 179 ? 7.914 -17.802 27.298 1.00 75.62 179 GLU A N 1
ATOM 1341 C CA . GLU A 1 179 ? 7.365 -18.047 25.956 1.00 75.62 179 GLU A CA 1
ATOM 1342 C C . GLU A 1 179 ? 8.452 -18.007 24.872 1.00 75.62 179 GLU A C 1
ATOM 1344 O O . GLU A 1 179 ? 8.420 -18.821 23.943 1.00 75.62 179 GLU A O 1
ATOM 1349 N N . LEU A 1 180 ? 9.461 -17.137 25.008 1.00 71.94 180 LEU A N 1
ATOM 1350 C CA . LEU A 1 180 ? 10.610 -17.099 24.096 1.00 71.94 180 LEU A CA 1
ATOM 1351 C C . LEU A 1 180 ? 11.406 -18.406 24.100 1.00 71.94 180 LEU A C 1
ATOM 1353 O O . LEU A 1 180 ? 11.788 -18.890 23.033 1.00 71.94 180 LEU A O 1
ATOM 1357 N N . GLU A 1 181 ? 11.643 -18.992 25.274 1.00 71.94 181 GLU A N 1
ATOM 1358 C CA . GLU A 1 181 ? 12.351 -20.272 25.406 1.00 71.94 181 GLU A CA 1
ATOM 1359 C C . GLU A 1 181 ? 11.597 -21.431 24.739 1.00 71.94 181 GLU A C 1
ATOM 1361 O O . GLU A 1 181 ? 12.207 -22.400 24.282 1.00 71.94 181 GLU A O 1
ATOM 1366 N N . SER A 1 182 ? 10.273 -21.313 24.611 1.00 69.94 182 SER A N 1
ATOM 1367 C CA . SER A 1 182 ? 9.430 -22.326 23.975 1.00 69.94 182 SER A CA 1
ATOM 1368 C C . SER A 1 182 ? 9.494 -22.337 22.435 1.00 69.94 182 SER A C 1
ATOM 1370 O O . SER A 1 182 ? 8.897 -23.219 21.814 1.00 69.94 182 SER A O 1
ATOM 1372 N N . ASN A 1 183 ? 10.224 -21.400 21.803 1.00 63.38 183 ASN A N 1
ATOM 1373 C CA . ASN A 1 183 ? 10.348 -21.215 20.343 1.00 63.38 183 ASN A CA 1
ATOM 1374 C C . ASN A 1 183 ? 9.014 -21.032 19.585 1.00 63.38 183 ASN A C 1
ATOM 1376 O O . ASN A 1 183 ? 8.969 -21.179 18.363 1.00 63.38 183 ASN A O 1
ATOM 1380 N N . LYS A 1 184 ? 7.921 -20.690 20.275 1.00 62.78 184 LYS A N 1
ATOM 1381 C CA . LYS A 1 184 ? 6.603 -20.471 19.651 1.00 62.78 184 LYS A CA 1
ATOM 1382 C C . LYS A 1 184 ? 6.398 -19.062 19.093 1.00 62.78 184 LYS A C 1
ATOM 1384 O O . LYS A 1 184 ? 5.357 -18.801 18.503 1.00 62.78 184 LYS A O 1
ATOM 1389 N N . VAL A 1 185 ? 7.363 -18.164 19.287 1.00 63.91 185 VAL A N 1
ATOM 1390 C CA . VAL A 1 185 ? 7.217 -16.729 19.017 1.00 63.91 185 VAL A CA 1
ATOM 1391 C C . VAL A 1 185 ? 7.979 -16.339 17.758 1.00 63.91 185 VAL A C 1
ATOM 1393 O O . VAL A 1 185 ? 9.181 -16.597 17.644 1.00 63.91 185 VAL A O 1
ATOM 1396 N N . SER A 1 186 ? 7.305 -15.686 16.814 1.00 65.94 186 SER A N 1
ATOM 1397 C CA . SER A 1 186 ? 7.965 -15.152 15.626 1.00 65.94 186 SER A CA 1
ATOM 1398 C C . SER A 1 186 ? 8.889 -13.979 15.978 1.00 65.94 186 SER A C 1
ATOM 1400 O O . SER A 1 186 ? 8.662 -13.206 16.912 1.00 65.94 186 SER A O 1
ATOM 1402 N N . ASP A 1 187 ? 9.929 -13.779 15.167 1.00 63.97 187 ASP A N 1
ATOM 1403 C CA . ASP A 1 187 ? 10.845 -12.637 15.295 1.00 63.97 187 ASP A CA 1
ATOM 1404 C C . ASP A 1 187 ? 10.121 -11.275 15.235 1.00 63.97 187 ASP A C 1
ATOM 1406 O O . ASP A 1 187 ? 10.651 -10.267 15.709 1.00 63.97 187 ASP A O 1
ATOM 1410 N N . VAL A 1 188 ? 8.947 -11.224 14.602 1.00 59.72 188 VAL A N 1
ATOM 1411 C CA . VAL A 1 188 ? 8.114 -10.025 14.467 1.00 59.72 188 VAL A CA 1
ATOM 1412 C C . VAL A 1 188 ? 7.415 -9.702 15.786 1.00 59.72 188 VAL A C 1
ATOM 1414 O O . VAL A 1 188 ? 7.595 -8.599 16.309 1.00 59.72 188 VAL A O 1
ATOM 1417 N N . GLU A 1 189 ? 6.701 -10.678 16.351 1.00 64.62 189 GLU A N 1
ATOM 1418 C CA . GLU A 1 189 ? 5.983 -10.547 17.627 1.00 64.62 189 GLU A CA 1
ATOM 1419 C C . GLU A 1 189 ? 6.943 -10.192 18.764 1.00 64.62 189 GLU A C 1
ATOM 1421 O O . GLU A 1 189 ? 6.666 -9.301 19.569 1.00 64.62 189 GLU A O 1
ATOM 1426 N N . ARG A 1 190 ? 8.129 -10.815 18.763 1.00 68.50 190 ARG A N 1
ATOM 1427 C CA . ARG A 1 190 ? 9.222 -10.517 19.692 1.00 68.50 190 ARG A CA 1
ATOM 1428 C C . ARG A 1 190 ? 9.558 -9.021 19.733 1.00 68.50 190 ARG A C 1
ATOM 1430 O O . ARG A 1 190 ? 9.584 -8.401 20.794 1.00 68.50 190 ARG A O 1
ATOM 1437 N N . ARG A 1 191 ? 9.811 -8.420 18.563 1.00 63.00 191 ARG A N 1
ATOM 1438 C CA . ARG A 1 191 ? 10.227 -7.007 18.454 1.00 63.00 191 ARG A CA 1
ATOM 1439 C C . ARG A 1 191 ? 9.144 -6.057 18.934 1.00 63.00 191 ARG A C 1
ATOM 1441 O O . ARG A 1 191 ? 9.440 -5.042 19.563 1.00 63.00 191 ARG A O 1
ATOM 1448 N N . GLN A 1 192 ? 7.904 -6.346 18.575 1.00 62.81 192 GLN A N 1
ATOM 1449 C CA . GLN A 1 192 ? 6.777 -5.507 18.944 1.00 62.81 192 GLN A CA 1
ATOM 1450 C C . GLN A 1 192 ? 6.502 -5.593 20.463 1.00 62.81 192 GLN A C 1
ATOM 1452 O O . GLN A 1 192 ? 6.255 -4.555 21.078 1.00 62.81 192 GLN A O 1
ATOM 1457 N N . PHE A 1 193 ? 6.666 -6.768 21.090 1.00 69.12 193 PHE A N 1
ATOM 1458 C CA . PHE A 1 193 ? 6.578 -6.932 22.549 1.00 69.12 193 PHE A CA 1
ATOM 1459 C C . PHE A 1 193 ? 7.668 -6.172 23.306 1.00 69.12 193 PHE A C 1
ATOM 1461 O O . PHE A 1 193 ? 7.365 -5.402 24.216 1.00 69.12 193 PHE A O 1
ATOM 1468 N N . GLU A 1 194 ? 8.936 -6.324 22.915 1.00 70.62 194 GLU A N 1
ATOM 1469 C CA . GLU A 1 194 ? 10.056 -5.624 23.567 1.00 70.62 194 GLU A CA 1
ATOM 1470 C C . GLU A 1 194 ? 9.872 -4.096 23.519 1.00 70.62 194 GLU A C 1
ATOM 1472 O O . GLU A 1 194 ? 10.142 -3.395 24.499 1.00 70.62 194 GLU A O 1
ATOM 1477 N N . ARG A 1 195 ? 9.340 -3.573 22.406 1.00 66.38 195 ARG A N 1
ATOM 1478 C CA . ARG A 1 195 ? 8.993 -2.150 22.257 1.00 66.38 195 ARG A CA 1
ATOM 1479 C C . ARG A 1 195 ? 7.853 -1.725 23.179 1.00 66.38 195 ARG A C 1
ATOM 1481 O O . ARG A 1 195 ? 7.959 -0.672 23.810 1.00 66.38 195 ARG A O 1
ATOM 1488 N N . LEU A 1 196 ? 6.788 -2.525 23.266 1.00 68.31 196 LEU A N 1
ATOM 1489 C CA . LEU A 1 196 ? 5.674 -2.279 24.182 1.00 68.31 196 LEU A CA 1
ATOM 1490 C C . LEU A 1 196 ? 6.164 -2.204 25.631 1.00 68.31 196 LEU A C 1
ATOM 1492 O O . LEU A 1 196 ? 5.891 -1.231 26.336 1.00 68.31 196 LEU A O 1
ATOM 1496 N N . LEU A 1 197 ? 6.926 -3.211 26.054 1.00 71.44 197 LEU A N 1
ATOM 1497 C CA . LEU A 1 197 ? 7.440 -3.328 27.413 1.00 71.44 197 LEU A CA 1
ATOM 1498 C C . LEU A 1 197 ? 8.341 -2.139 27.774 1.00 71.44 197 LEU A C 1
ATOM 1500 O O . LEU A 1 197 ? 8.194 -1.540 28.839 1.00 71.44 197 LEU A O 1
ATOM 1504 N N . MET A 1 198 ? 9.240 -1.749 26.865 1.00 67.81 198 MET A N 1
ATOM 1505 C CA . MET A 1 198 ? 10.106 -0.583 27.050 1.00 67.81 198 MET A CA 1
ATOM 1506 C C . MET A 1 198 ? 9.299 0.713 27.197 1.00 67.81 198 MET A C 1
ATOM 1508 O O . MET A 1 198 ? 9.597 1.528 28.073 1.00 67.81 198 MET A O 1
ATOM 1512 N N . TYR A 1 199 ? 8.265 0.901 26.377 1.00 66.25 199 TYR A N 1
ATOM 1513 C CA . TYR A 1 199 ? 7.392 2.069 26.466 1.00 66.25 199 TYR A CA 1
ATOM 1514 C C . TYR A 1 199 ? 6.631 2.126 27.794 1.00 66.25 199 TYR A C 1
ATOM 1516 O O . TYR A 1 199 ? 6.619 3.165 28.456 1.00 66.25 199 TYR A O 1
ATOM 1524 N N . ARG A 1 200 ? 6.057 1.002 28.228 1.00 70.44 200 ARG A N 1
ATOM 1525 C CA . ARG A 1 200 ? 5.329 0.899 29.499 1.00 70.44 200 ARG A CA 1
ATOM 1526 C C . ARG A 1 200 ? 6.247 1.124 30.702 1.00 70.44 200 ARG A C 1
ATOM 1528 O O . ARG A 1 200 ? 5.897 1.901 31.586 1.00 70.44 200 ARG A O 1
ATOM 1535 N N . ARG A 1 201 ? 7.467 0.569 30.691 1.00 72.94 201 ARG A N 1
ATOM 1536 C CA . ARG A 1 201 ? 8.508 0.868 31.697 1.00 72.94 201 ARG A CA 1
ATOM 1537 C C . ARG A 1 201 ? 8.863 2.360 31.729 1.00 72.94 201 ARG A C 1
ATOM 1539 O O . ARG A 1 201 ? 9.049 2.911 32.810 1.00 72.94 201 ARG A O 1
ATOM 1546 N N . LYS A 1 202 ? 8.917 3.039 30.574 1.00 68.12 202 LYS A N 1
ATOM 1547 C CA . LYS A 1 202 ? 9.136 4.497 30.500 1.00 68.12 202 LYS A CA 1
ATOM 1548 C C . LYS A 1 202 ? 7.969 5.281 31.108 1.00 68.12 202 LYS A C 1
ATOM 1550 O O . LYS A 1 202 ? 8.217 6.153 31.934 1.00 68.12 202 LYS A O 1
ATOM 1555 N N . GLN A 1 203 ? 6.722 4.969 30.736 1.00 66.62 203 GLN A N 1
ATOM 1556 C CA . GLN A 1 203 ? 5.521 5.602 31.311 1.00 66.62 203 GLN A CA 1
ATOM 1557 C C . GLN A 1 203 ? 5.453 5.424 32.832 1.00 66.62 203 GLN A C 1
ATOM 1559 O O . GLN A 1 203 ? 5.091 6.348 33.554 1.00 66.62 203 GLN A O 1
ATOM 1564 N N . ALA A 1 204 ? 5.846 4.245 33.309 1.00 70.31 204 ALA A N 1
ATOM 1565 C CA . ALA A 1 204 ? 5.912 3.896 34.719 1.00 70.31 204 ALA A CA 1
ATOM 1566 C C . ALA A 1 204 ? 7.076 4.557 35.485 1.00 70.31 204 ALA A C 1
ATOM 1568 O O . ALA A 1 204 ? 7.177 4.382 36.697 1.00 70.31 204 ALA A O 1
ATOM 1569 N N . GLY A 1 205 ? 7.983 5.273 34.808 1.00 70.56 205 GLY A N 1
ATOM 1570 C CA . GLY A 1 205 ? 9.183 5.841 35.434 1.00 70.56 205 GLY A CA 1
ATOM 1571 C C . GLY A 1 205 ? 10.211 4.794 35.887 1.00 70.56 205 GLY A C 1
ATOM 1572 O O . GLY A 1 205 ? 11.066 5.097 36.713 1.00 70.56 205 GLY A O 1
ATOM 1573 N N . LEU A 1 206 ? 10.143 3.570 35.355 1.00 68.88 206 LEU A N 1
ATOM 1574 C CA . LEU A 1 206 ? 11.010 2.439 35.713 1.00 68.88 206 LEU A CA 1
ATOM 1575 C C . LEU A 1 206 ? 12.327 2.402 34.917 1.00 68.88 206 LEU A C 1
ATOM 1577 O O . LEU A 1 206 ? 13.184 1.563 35.183 1.00 68.88 206 LEU A O 1
ATOM 1581 N N . LEU A 1 207 ? 12.510 3.292 33.933 1.00 64.00 207 LEU A N 1
ATOM 1582 C CA . LEU A 1 207 ? 13.772 3.419 33.199 1.00 64.00 207 LEU A CA 1
ATOM 1583 C C . LEU A 1 207 ? 14.714 4.421 33.891 1.00 64.00 207 LEU A C 1
ATOM 1585 O O . LEU A 1 207 ? 14.286 5.532 34.211 1.00 64.00 207 LEU A O 1
ATOM 1589 N N . PRO A 1 208 ? 16.004 4.086 34.085 1.00 48.50 208 PRO A N 1
ATOM 1590 C CA . PRO A 1 208 ? 16.958 5.002 34.697 1.00 48.50 208 PRO A CA 1
ATOM 1591 C C . PRO A 1 208 ? 17.209 6.232 33.808 1.00 48.50 208 PRO A C 1
ATOM 1593 O O . PRO A 1 208 ? 17.438 6.116 32.604 1.00 48.50 208 PRO A O 1
ATOM 1596 N N . SER A 1 209 ? 17.216 7.424 34.411 1.00 41.25 209 SER A N 1
ATOM 1597 C CA . SER A 1 209 ? 17.594 8.675 33.746 1.00 41.25 209 SER A CA 1
ATOM 1598 C C . SER A 1 209 ? 19.117 8.738 33.571 1.00 41.25 209 SER A C 1
ATOM 1600 O O . SER A 1 209 ? 19.830 9.176 34.475 1.00 41.25 209 SER A O 1
ATOM 1602 N N . THR A 1 210 ? 19.659 8.286 32.443 1.00 40.47 210 THR A N 1
ATOM 1603 C CA . THR A 1 210 ? 21.103 8.417 32.174 1.00 40.47 210 THR A CA 1
ATOM 1604 C C . THR A 1 210 ? 21.379 9.454 31.092 1.00 40.47 210 THR A C 1
ATOM 1606 O O . THR A 1 210 ? 20.859 9.347 29.982 1.00 40.47 210 THR A O 1
ATOM 1609 N N . SER A 1 211 ? 22.229 10.435 31.418 1.00 29.84 211 SER A N 1
ATOM 1610 C CA . SER A 1 211 ? 22.840 11.363 30.459 1.00 29.84 211 SER A CA 1
ATOM 1611 C C . SER A 1 211 ? 23.838 10.628 29.541 1.00 29.84 211 SER A C 1
ATOM 1613 O O . SER A 1 211 ? 24.352 9.567 29.915 1.00 29.84 211 SER A O 1
ATOM 1615 N N . PRO A 1 212 ? 24.123 11.143 28.331 1.00 31.64 212 PRO A N 1
ATOM 1616 C CA . PRO A 1 212 ? 24.962 10.440 27.366 1.00 31.64 212 PRO A CA 1
ATOM 1617 C C . PRO A 1 212 ? 26.446 10.456 27.774 1.00 31.64 212 PRO A C 1
ATOM 1619 O O . PRO A 1 212 ? 27.037 11.509 28.006 1.00 31.64 212 PRO A O 1
ATOM 1622 N N . SER A 1 213 ? 27.061 9.271 27.806 1.00 24.47 213 SER A N 1
ATOM 1623 C CA . SER A 1 213 ? 28.515 9.061 27.895 1.00 24.47 213 SER A CA 1
ATOM 1624 C C . SER A 1 213 ? 29.130 8.945 26.485 1.00 24.47 213 SER A C 1
ATOM 1626 O O . SER A 1 213 ? 28.439 8.483 25.569 1.00 24.47 213 SER A O 1
ATOM 1628 N N . PRO A 1 214 ? 30.399 9.352 26.258 1.00 29.48 214 PRO A N 1
ATOM 1629 C CA . PRO A 1 214 ? 30.969 9.482 24.922 1.00 29.48 214 PRO A CA 1
ATOM 1630 C C . PRO A 1 214 ? 31.280 8.118 24.284 1.00 29.48 214 PRO A C 1
ATOM 1632 O O . PRO A 1 214 ? 32.136 7.374 24.750 1.00 29.48 214 PRO A O 1
ATOM 1635 N N . VAL A 1 215 ? 30.546 7.829 23.208 1.00 37.69 215 VAL A N 1
ATOM 1636 C CA . VAL A 1 215 ? 30.982 7.284 21.907 1.00 37.69 215 VAL A CA 1
ATOM 1637 C C . VAL A 1 215 ? 32.301 6.486 21.895 1.00 37.69 215 VAL A C 1
ATOM 1639 O O . VAL A 1 215 ? 33.369 7.077 21.967 1.00 37.69 215 VAL A O 1
ATOM 1642 N N . ASP A 1 216 ? 32.194 5.156 21.740 1.00 30.73 216 ASP A N 1
ATOM 1643 C CA . ASP A 1 216 ? 32.991 4.291 20.834 1.00 30.73 216 ASP A CA 1
ATOM 1644 C C . ASP A 1 216 ? 33.109 2.848 21.370 1.00 30.73 216 ASP A C 1
ATOM 1646 O O . ASP A 1 216 ? 34.006 2.578 22.172 1.00 30.73 216 ASP A O 1
ATOM 1650 N N . ARG A 1 217 ? 32.246 1.916 20.893 1.00 27.70 217 ARG A N 1
ATOM 1651 C CA . ARG A 1 217 ? 32.582 0.490 20.578 1.00 27.70 217 ARG A CA 1
ATOM 1652 C C . ARG A 1 217 ? 31.431 -0.506 20.315 1.00 27.70 217 ARG A C 1
ATOM 1654 O O . ARG A 1 217 ? 31.655 -1.703 20.441 1.00 27.70 217 ARG A O 1
ATOM 1661 N N . PHE A 1 218 ? 30.247 -0.096 19.854 1.00 25.70 218 PHE A N 1
ATOM 1662 C CA . PHE A 1 218 ? 29.240 -1.071 19.389 1.00 25.70 218 PHE A CA 1
ATOM 1663 C C . PHE A 1 218 ? 28.561 -0.627 18.083 1.00 25.70 218 PHE A C 1
ATOM 1665 O O . PHE A 1 218 ? 28.355 0.574 17.889 1.00 25.70 218 PHE A O 1
ATOM 1672 N N . PRO A 1 219 ? 28.277 -1.557 17.143 1.00 26.75 219 PRO A N 1
ATOM 1673 C CA . PRO A 1 219 ? 27.639 -1.229 15.871 1.00 26.75 219 PRO A CA 1
ATOM 1674 C C . PRO A 1 219 ? 26.275 -0.591 16.142 1.00 26.75 219 PRO A C 1
ATOM 1676 O O . PRO A 1 219 ? 25.528 -1.105 16.964 1.00 26.75 219 PRO A O 1
ATOM 1679 N N . LYS A 1 220 ? 26.000 0.528 15.456 1.00 25.69 220 LYS A N 1
ATOM 1680 C CA . LYS A 1 220 ? 24.845 1.441 15.578 1.00 25.69 220 LYS A CA 1
ATOM 1681 C C . LYS A 1 220 ? 23.468 0.751 15.605 1.00 25.69 220 LYS A C 1
ATOM 1683 O O . LYS A 1 220 ? 22.695 0.841 14.659 1.00 25.69 220 LYS A O 1
ATOM 1688 N N . TRP A 1 221 ? 23.167 0.116 16.721 1.00 29.59 221 TRP A N 1
ATOM 1689 C CA . TRP A 1 221 ? 21.871 -0.357 17.175 1.00 29.59 221 TRP A CA 1
ATOM 1690 C C . TRP A 1 221 ? 21.761 0.147 18.613 1.00 29.59 221 TRP A C 1
ATOM 1692 O O . TRP A 1 221 ? 22.769 0.186 19.314 1.00 29.59 221 TRP A O 1
ATOM 1702 N N . THR A 1 222 ? 20.578 0.591 19.034 1.00 31.92 222 THR A N 1
ATOM 1703 C CA . THR A 1 222 ? 20.297 1.230 20.339 1.00 31.92 222 THR A CA 1
ATOM 1704 C C . THR A 1 222 ? 20.928 2.608 20.585 1.00 31.92 222 THR A C 1
ATOM 1706 O O . THR A 1 222 ? 21.879 2.738 21.338 1.00 31.92 222 THR A O 1
ATOM 1709 N N . PHE A 1 223 ? 20.306 3.658 20.037 1.00 27.27 223 PHE A N 1
ATOM 1710 C CA . PHE A 1 223 ? 20.100 4.922 20.758 1.00 27.27 223 PHE A CA 1
ATOM 1711 C C . PHE A 1 223 ? 18.752 5.509 20.323 1.00 27.27 223 PHE A C 1
ATOM 1713 O O . PHE A 1 223 ? 18.671 6.230 19.335 1.00 27.27 223 PHE A O 1
ATOM 1720 N N . PHE A 1 224 ? 17.688 5.200 21.065 1.00 33.00 224 PHE A N 1
ATOM 1721 C CA . PHE A 1 224 ? 16.647 6.203 21.273 1.00 33.00 224 PHE A CA 1
ATOM 1722 C C . PHE A 1 224 ? 17.201 7.093 22.378 1.00 33.00 224 PHE A C 1
ATOM 1724 O O . PHE A 1 224 ? 17.324 6.66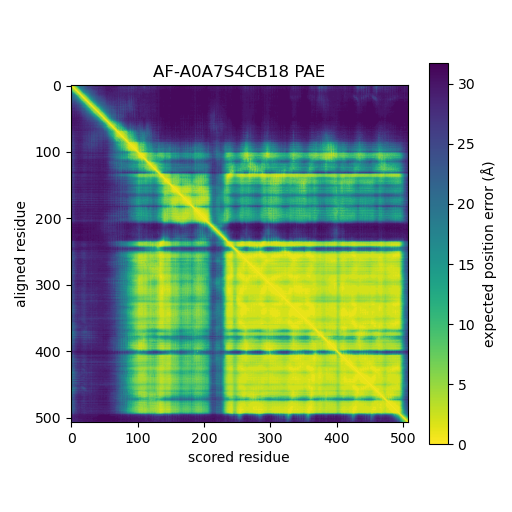1 23.525 1.00 33.00 224 PHE A O 1
ATOM 1731 N N . THR A 1 225 ? 17.671 8.281 22.015 1.00 26.91 225 THR A N 1
ATOM 1732 C CA . THR A 1 225 ? 18.112 9.268 22.994 1.00 26.91 225 THR A CA 1
ATOM 1733 C C . THR A 1 225 ? 16.946 9.585 23.927 1.00 26.91 225 THR A C 1
ATOM 1735 O O . THR A 1 225 ? 15.797 9.707 23.502 1.00 26.91 225 THR A O 1
ATOM 1738 N N . ALA A 1 226 ? 17.247 9.719 25.217 1.00 32.06 226 ALA A N 1
ATOM 1739 C CA . ALA A 1 226 ? 16.294 10.041 26.278 1.00 32.06 226 ALA A CA 1
ATOM 1740 C C . ALA A 1 226 ? 15.616 11.425 26.126 1.00 32.06 226 ALA A C 1
ATOM 1742 O O . ALA A 1 226 ? 14.859 11.829 27.001 1.00 32.06 226 ALA A O 1
ATOM 1743 N N . GLU A 1 227 ? 15.854 12.126 25.016 1.00 27.66 227 GLU A N 1
ATOM 1744 C CA . GLU A 1 227 ? 15.307 13.445 24.684 1.00 27.66 227 GLU A CA 1
ATOM 1745 C C . GLU A 1 227 ? 14.253 13.401 23.564 1.00 27.66 227 GLU A C 1
ATOM 1747 O O . GLU A 1 227 ? 13.672 14.431 23.240 1.00 27.66 227 GLU A O 1
ATOM 1752 N N . ALA A 1 228 ? 13.944 12.226 22.998 1.00 33.28 228 ALA A N 1
ATOM 1753 C CA . ALA A 1 228 ? 12.721 12.073 22.216 1.00 33.28 228 ALA A CA 1
ATOM 1754 C C . ALA A 1 228 ? 11.526 12.087 23.184 1.00 33.28 228 ALA A C 1
ATOM 1756 O O . ALA A 1 228 ? 11.353 11.167 24.004 1.00 33.28 228 ALA A O 1
ATOM 1757 N N . GLU A 1 229 ? 10.750 13.170 23.120 1.00 31.61 229 GLU A N 1
ATOM 1758 C CA . GLU A 1 229 ? 9.460 13.327 23.788 1.00 31.61 229 GLU A CA 1
ATOM 1759 C C . GLU A 1 229 ? 8.626 12.042 23.658 1.00 31.61 229 GLU A C 1
ATOM 1761 O O . GLU A 1 229 ? 8.729 11.283 22.695 1.00 31.61 229 GLU A O 1
ATOM 1766 N N . ALA A 1 230 ? 7.882 11.733 24.715 1.00 35.72 230 ALA A N 1
ATOM 1767 C CA . ALA A 1 230 ? 7.220 10.456 24.923 1.00 35.72 230 ALA A CA 1
ATOM 1768 C C . ALA A 1 230 ? 6.159 10.144 23.852 1.00 35.72 230 ALA A C 1
ATOM 1770 O O . ALA A 1 230 ? 4.983 10.434 24.041 1.00 35.72 230 ALA A O 1
ATOM 1771 N N . GLU A 1 231 ? 6.551 9.476 22.772 1.00 35.91 231 GLU A N 1
ATOM 1772 C CA . GLU A 1 231 ? 5.612 8.860 21.839 1.00 35.91 231 GLU A CA 1
ATOM 1773 C C . GLU A 1 231 ? 5.511 7.336 22.067 1.00 35.91 231 GLU A C 1
ATOM 1775 O O . GLU A 1 231 ? 6.510 6.707 22.442 1.00 35.91 231 GLU A O 1
ATOM 1780 N N . PRO A 1 232 ? 4.309 6.732 21.909 1.00 38.53 232 PRO A N 1
ATOM 1781 C CA . PRO A 1 232 ? 4.108 5.280 21.956 1.00 38.53 232 PRO A CA 1
ATOM 1782 C C . PRO A 1 232 ? 5.074 4.543 21.025 1.00 38.53 232 PRO A C 1
ATOM 1784 O O . PRO A 1 232 ? 5.644 5.153 20.121 1.00 38.53 232 PRO A O 1
ATOM 1787 N N . PRO A 1 233 ? 5.250 3.216 21.167 1.00 47.78 233 PRO A N 1
ATOM 1788 C CA . PRO A 1 233 ? 6.148 2.452 20.303 1.00 47.78 233 PRO A CA 1
ATOM 1789 C C . PRO A 1 233 ? 5.778 2.557 18.811 1.00 47.78 233 PRO A C 1
ATOM 1791 O O . PRO A 1 233 ? 6.576 2.142 17.972 1.00 47.78 233 PRO A O 1
ATOM 1794 N N . LEU A 1 234 ? 4.619 3.148 18.483 1.00 52.16 234 LEU A N 1
ATOM 1795 C CA . LEU A 1 234 ? 4.143 3.532 17.155 1.00 52.16 234 LEU A CA 1
ATOM 1796 C C . LEU A 1 234 ? 3.855 5.036 16.939 1.00 52.16 234 LEU A C 1
ATOM 1798 O O . LEU A 1 234 ? 3.602 5.417 15.805 1.00 52.16 234 LEU A O 1
ATOM 1802 N N . GLY A 1 235 ? 3.955 5.887 17.959 1.00 64.44 235 GLY A N 1
ATOM 1803 C CA . GLY A 1 235 ? 3.738 7.331 17.827 1.00 64.44 235 GLY A CA 1
ATOM 1804 C C . GLY A 1 235 ? 2.404 7.735 17.196 1.00 64.44 235 GLY A C 1
ATOM 1805 O O . GLY A 1 235 ? 1.357 7.138 17.457 1.00 64.44 235 GLY A O 1
ATOM 1806 N N . ARG A 1 236 ? 2.453 8.793 16.389 1.00 72.25 236 ARG A N 1
ATOM 1807 C CA . ARG A 1 236 ? 1.387 9.203 15.466 1.00 72.25 236 ARG A CA 1
ATOM 1808 C C . ARG A 1 236 ? 1.777 8.815 14.045 1.00 72.25 236 ARG A C 1
ATOM 1810 O O . ARG A 1 236 ? 2.948 8.902 13.691 1.00 72.25 236 ARG A O 1
ATOM 1817 N N . VAL A 1 237 ? 0.796 8.459 13.220 1.00 84.25 237 VAL A N 1
ATOM 1818 C CA . VAL A 1 237 ? 1.004 8.320 11.769 1.00 84.25 237 VAL A CA 1
ATOM 1819 C C . VAL A 1 237 ? 0.345 9.497 11.081 1.00 84.25 237 VAL A C 1
ATOM 1821 O O . VAL A 1 237 ? -0.848 9.747 11.265 1.00 84.25 237 VAL A O 1
ATOM 1824 N N . ALA A 1 238 ? 1.129 10.241 10.309 1.00 87.88 238 ALA A N 1
ATOM 1825 C CA . ALA A 1 238 ? 0.596 11.317 9.500 1.00 87.88 238 ALA A CA 1
ATOM 1826 C C . ALA A 1 238 ? -0.188 10.734 8.314 1.00 87.88 238 ALA A C 1
ATOM 1828 O O . ALA A 1 238 ? 0.209 9.757 7.679 1.00 87.88 238 ALA A O 1
ATOM 1829 N N . ALA A 1 239 ? -1.331 11.336 8.015 1.00 90.44 239 ALA A N 1
ATOM 1830 C CA . ALA A 1 239 ? -2.133 11.009 6.852 1.00 90.44 239 ALA A CA 1
ATOM 1831 C C . ALA A 1 239 ? -2.598 12.304 6.186 1.00 90.44 239 ALA A C 1
ATOM 1833 O O . ALA A 1 239 ? -3.210 13.170 6.813 1.00 90.44 239 ALA A O 1
ATOM 1834 N N . HIS A 1 240 ? -2.278 12.453 4.907 1.00 91.75 240 HIS A N 1
ATOM 1835 C CA . HIS A 1 240 ? -2.593 13.639 4.125 1.00 91.75 240 HIS A CA 1
ATOM 1836 C C . HIS A 1 240 ? -4.000 13.495 3.554 1.00 91.75 240 HIS A C 1
ATOM 1838 O O . HIS A 1 240 ? -4.241 12.642 2.698 1.00 91.75 240 HIS A O 1
ATOM 1844 N N . LEU A 1 241 ? -4.935 14.321 4.021 1.00 91.56 241 LEU A N 1
ATOM 1845 C CA . LEU A 1 241 ? -6.284 14.371 3.469 1.00 91.56 241 LEU A CA 1
ATOM 1846 C C . LEU A 1 241 ? -6.340 15.349 2.291 1.00 91.56 241 LEU A C 1
ATOM 1848 O O . LEU A 1 241 ? -6.214 16.567 2.459 1.00 91.56 241 LEU A O 1
ATOM 1852 N N . LEU A 1 242 ? -6.602 14.803 1.105 1.00 89.94 242 LEU A N 1
ATOM 1853 C CA . LEU A 1 242 ? -6.911 15.538 -0.112 1.00 89.94 242 LEU A CA 1
ATOM 1854 C C . LEU A 1 242 ? -8.428 15.579 -0.317 1.00 89.94 242 LEU A C 1
ATOM 1856 O O . LEU A 1 242 ? -9.066 14.542 -0.485 1.00 89.94 242 LEU A O 1
ATOM 1860 N N . SER A 1 243 ? -9.019 16.773 -0.326 1.00 84.88 243 SER A N 1
ATOM 1861 C CA . SER A 1 243 ? -10.456 16.976 -0.545 1.00 84.88 243 SER A CA 1
ATOM 1862 C C . SER A 1 243 ? -10.722 18.286 -1.296 1.00 84.88 243 SER A C 1
ATOM 1864 O O . SER A 1 243 ? -9.815 19.094 -1.493 1.00 84.88 243 SER A O 1
ATOM 1866 N N . HIS A 1 244 ? -11.956 18.485 -1.769 1.00 72.56 244 HIS A N 1
ATOM 1867 C CA . HIS A 1 244 ? -12.347 19.740 -2.420 1.00 72.56 244 HIS A CA 1
ATOM 1868 C C . HIS A 1 244 ? -12.466 20.874 -1.390 1.00 72.56 244 HIS A C 1
ATOM 1870 O O . HIS A 1 244 ? -12.954 20.673 -0.285 1.00 72.56 244 HIS A O 1
ATOM 1876 N N . THR A 1 245 ? -12.071 22.089 -1.787 1.00 56.28 245 THR A N 1
ATOM 1877 C CA . THR A 1 245 ? -12.068 23.317 -0.956 1.00 56.28 245 THR A CA 1
ATOM 1878 C C . THR A 1 245 ? -13.418 23.680 -0.357 1.00 56.28 245 THR A C 1
ATOM 1880 O O . THR A 1 245 ? -13.488 24.352 0.669 1.00 56.28 245 THR A O 1
ATOM 1883 N N . THR A 1 246 ? -14.492 23.313 -1.049 1.00 58.00 246 THR A N 1
ATOM 1884 C CA . THR A 1 246 ? -15.854 23.619 -0.636 1.00 58.00 246 THR A CA 1
ATOM 1885 C C . THR A 1 246 ? -16.408 22.362 0.014 1.00 58.00 246 THR A C 1
ATOM 1887 O O . THR A 1 246 ? -16.542 21.361 -0.698 1.00 58.00 246 THR A O 1
ATOM 1890 N N . PRO A 1 247 ? -16.731 22.390 1.323 1.00 56.38 247 PRO A N 1
ATOM 1891 C CA . PRO A 1 247 ? -17.426 21.284 1.957 1.00 56.38 247 PRO A CA 1
ATOM 1892 C C . PRO A 1 247 ? -18.663 20.983 1.111 1.00 56.38 247 PRO A C 1
ATOM 1894 O O . PRO A 1 247 ? -19.445 21.905 0.841 1.00 56.38 247 PRO A O 1
ATOM 1897 N N . PRO A 1 248 ? -18.826 19.754 0.604 1.00 60.75 248 PRO A N 1
ATOM 1898 C CA . PRO A 1 248 ? -20.003 19.444 -0.180 1.00 60.75 248 PRO A CA 1
ATOM 1899 C C . PRO A 1 248 ? -21.244 19.688 0.686 1.00 60.75 248 PRO A C 1
ATOM 1901 O O . PRO A 1 248 ? -21.243 19.426 1.886 1.00 60.75 248 PRO A O 1
ATOM 1904 N N . ALA A 1 249 ? -22.328 20.178 0.079 1.00 62.09 249 ALA A N 1
ATOM 1905 C CA . ALA A 1 249 ? -23.594 20.393 0.791 1.00 62.09 249 ALA A CA 1
ATOM 1906 C C . ALA A 1 249 ? -24.144 19.103 1.444 1.00 62.09 249 ALA A C 1
ATOM 1908 O O . ALA A 1 249 ? -25.017 19.169 2.302 1.00 62.09 249 ALA A O 1
ATOM 1909 N N . ASN A 1 250 ? -23.626 17.941 1.029 1.00 76.00 250 ASN A N 1
ATOM 1910 C CA . ASN A 1 250 ? -23.919 16.612 1.547 1.00 76.00 250 ASN A CA 1
ATOM 1911 C C . ASN A 1 250 ? -22.611 15.853 1.802 1.00 76.00 250 ASN A C 1
ATOM 1913 O O . ASN A 1 250 ? -21.639 16.080 1.090 1.00 76.00 250 ASN A O 1
ATOM 1917 N N . LEU A 1 251 ? -22.617 14.885 2.722 1.00 83.00 251 LEU A N 1
ATOM 1918 C CA . LEU A 1 251 ? -21.471 13.998 2.960 1.00 83.00 251 LEU A CA 1
ATOM 1919 C C . LEU A 1 251 ? -21.001 13.289 1.672 1.00 83.00 251 LEU A C 1
ATOM 1921 O O . LEU A 1 251 ? -21.817 12.877 0.837 1.00 83.00 251 LEU A O 1
ATOM 1925 N N . HIS A 1 252 ? -19.686 13.097 1.539 1.00 87.94 252 HIS A N 1
ATOM 1926 C CA . HIS A 1 252 ? -19.079 12.333 0.453 1.00 87.94 252 HIS A CA 1
ATOM 1927 C C . HIS A 1 252 ? -19.580 10.881 0.446 1.00 87.94 252 HIS A C 1
ATOM 1929 O O . HIS A 1 252 ? -19.808 10.263 1.488 1.00 87.94 252 HIS A O 1
ATOM 1935 N N . ARG A 1 253 ? -19.747 10.328 -0.759 1.00 90.81 253 ARG A N 1
ATOM 1936 C CA . ARG A 1 253 ? -20.297 8.982 -0.998 1.00 90.81 253 ARG A CA 1
ATOM 1937 C C . ARG A 1 253 ? -19.226 7.913 -1.207 1.00 90.81 253 ARG A C 1
ATOM 1939 O O . ARG A 1 253 ? -19.553 6.839 -1.677 1.00 90.81 253 ARG A O 1
ATOM 1946 N N . GLY A 1 254 ? -17.970 8.213 -0.906 1.00 94.25 254 GLY A N 1
ATOM 1947 C CA . GLY A 1 254 ? -16.838 7.313 -1.092 1.00 94.25 254 GLY A CA 1
ATOM 1948 C C . GLY A 1 254 ? -15.568 7.948 -0.550 1.00 94.25 254 GLY A C 1
ATOM 1949 O O . GLY A 1 254 ? -15.534 9.161 -0.329 1.00 94.25 254 GLY A O 1
ATOM 1950 N N . VAL A 1 255 ? -14.536 7.139 -0.346 1.00 96.38 255 VAL A N 1
ATOM 1951 C CA . VAL A 1 255 ? -13.194 7.601 0.024 1.00 96.38 255 VAL A CA 1
ATOM 1952 C C . VAL A 1 255 ? -12.144 6.649 -0.530 1.00 96.38 255 VAL A C 1
ATOM 1954 O O . VAL A 1 255 ? -12.370 5.441 -0.630 1.00 96.38 255 VAL A O 1
ATOM 1957 N N . VAL A 1 256 ? -10.987 7.200 -0.890 1.00 98.19 256 VAL A N 1
ATOM 1958 C CA . VAL A 1 256 ? -9.817 6.411 -1.279 1.00 98.19 256 VAL A CA 1
ATOM 1959 C C . VAL A 1 256 ? -8.794 6.440 -0.148 1.00 98.19 256 VAL A C 1
ATOM 1961 O O . VAL A 1 256 ? -8.358 7.519 0.249 1.00 98.19 256 VAL A O 1
ATOM 1964 N N . LEU A 1 257 ? -8.381 5.273 0.347 1.00 98.56 257 LEU A N 1
ATOM 1965 C CA . LEU A 1 257 ? -7.176 5.160 1.172 1.00 98.56 257 LEU A CA 1
ATOM 1966 C C . LEU A 1 257 ? -5.990 4.939 0.234 1.00 98.56 257 LEU A C 1
ATOM 1968 O O . LEU A 1 257 ? -5.908 3.911 -0.440 1.00 98.56 257 LEU A O 1
ATOM 1972 N N . HIS A 1 258 ? -5.096 5.915 0.171 1.00 98.50 258 HIS A N 1
ATOM 1973 C CA . HIS A 1 258 ? -3.923 5.875 -0.682 1.00 98.50 258 HIS A CA 1
ATOM 1974 C C . HIS A 1 258 ? -2.667 5.491 0.107 1.00 98.50 258 HIS A C 1
ATOM 1976 O O . HIS A 1 258 ? -2.431 6.018 1.194 1.00 98.50 258 HIS A O 1
ATOM 1982 N N . ILE A 1 259 ? -1.834 4.612 -0.449 1.00 98.44 259 ILE A N 1
ATOM 1983 C CA . ILE A 1 259 ? -0.514 4.289 0.106 1.00 98.44 259 ILE A CA 1
ATOM 1984 C C . ILE A 1 259 ? 0.524 4.443 -1.003 1.00 98.44 259 ILE A C 1
ATOM 1986 O O . ILE A 1 259 ? 0.405 3.820 -2.056 1.00 98.44 259 ILE A O 1
ATOM 1990 N N . HIS A 1 260 ? 1.527 5.286 -0.762 1.00 96.62 260 HIS A N 1
ATOM 1991 C CA . HIS A 1 260 ? 2.485 5.698 -1.783 1.00 96.62 260 HIS A CA 1
ATOM 1992 C C . HIS A 1 260 ? 3.592 4.666 -2.055 1.00 96.62 260 HIS A C 1
ATOM 1994 O O . HIS A 1 260 ? 3.995 3.901 -1.169 1.00 96.62 260 HIS A O 1
ATOM 2000 N N . GLY A 1 261 ? 4.120 4.685 -3.280 1.00 93.69 261 GLY A N 1
ATOM 2001 C CA . GLY A 1 261 ? 5.320 3.966 -3.704 1.00 93.69 261 GLY A CA 1
ATOM 2002 C C . GLY A 1 261 ? 6.627 4.525 -3.126 1.00 93.69 261 GLY A C 1
ATOM 2003 O O . GLY A 1 261 ? 6.631 5.306 -2.181 1.00 93.69 261 GLY A O 1
ATOM 2004 N N . GLY A 1 262 ? 7.765 4.094 -3.679 1.00 89.94 262 GLY A N 1
ATOM 2005 C CA . GLY A 1 262 ? 9.103 4.506 -3.209 1.00 89.94 262 GLY A CA 1
ATOM 2006 C C . GLY A 1 262 ? 9.948 3.384 -2.606 1.00 89.94 262 GLY A C 1
ATOM 2007 O O . GLY A 1 262 ? 10.863 3.622 -1.814 1.00 89.94 262 GLY A O 1
ATOM 2008 N N . GLY A 1 263 ? 9.645 2.134 -2.971 1.00 90.94 263 GLY A N 1
ATOM 2009 C CA . GLY A 1 263 ? 10.448 0.968 -2.597 1.00 90.94 263 GLY A CA 1
ATOM 2010 C C . GLY A 1 263 ? 10.523 0.726 -1.089 1.00 90.94 263 GLY A C 1
ATOM 2011 O O . GLY A 1 263 ? 11.532 0.198 -0.630 1.00 90.94 263 GLY A O 1
ATOM 2012 N N . PHE A 1 264 ? 9.508 1.155 -0.327 1.00 92.94 264 PHE A N 1
ATOM 2013 C CA . PHE A 1 264 ? 9.444 1.132 1.144 1.00 92.94 264 PHE A CA 1
ATOM 2014 C C . PHE A 1 264 ? 10.486 1.999 1.865 1.00 92.94 264 PHE A C 1
ATOM 2016 O O . PHE A 1 264 ? 10.523 2.018 3.092 1.00 92.94 264 PHE A O 1
ATOM 2023 N N . VAL A 1 265 ? 11.369 2.677 1.131 1.00 86.88 265 VAL A N 1
ATOM 2024 C CA . VAL A 1 265 ? 12.550 3.354 1.686 1.00 86.88 265 VAL A CA 1
ATOM 2025 C C . VAL A 1 265 ? 12.530 4.858 1.447 1.00 86.88 265 VAL A C 1
ATOM 2027 O O . VAL A 1 265 ? 13.337 5.585 2.022 1.00 86.88 265 VAL A O 1
ATOM 2030 N N . ALA A 1 266 ? 11.685 5.340 0.549 1.00 85.56 266 ALA A N 1
ATOM 2031 C CA . ALA A 1 266 ? 11.700 6.715 0.091 1.00 85.56 266 ALA A CA 1
ATOM 2032 C C . ALA A 1 266 ? 10.293 7.190 -0.268 1.00 85.56 266 ALA A C 1
ATOM 2034 O O . ALA A 1 266 ? 9.350 6.402 -0.285 1.00 85.56 266 ALA A O 1
ATOM 2035 N N . GLN A 1 267 ? 10.227 8.469 -0.636 1.00 86.88 267 GLN A N 1
ATOM 2036 C CA . GLN A 1 267 ? 9.018 9.198 -0.997 1.00 86.88 267 GLN A CA 1
ATOM 2037 C C . GLN A 1 267 ? 8.049 9.416 0.173 1.00 86.88 267 GLN A C 1
ATOM 2039 O O . GLN A 1 267 ? 8.268 8.933 1.277 1.00 86.88 267 GLN A O 1
ATOM 2044 N N . SER A 1 268 ? 7.018 10.210 -0.082 1.00 87.38 268 SER A N 1
ATOM 2045 C CA . SER A 1 268 ? 5.985 10.616 0.863 1.00 87.38 268 SER A CA 1
ATOM 2046 C C . SER A 1 268 ? 4.672 10.847 0.101 1.00 87.38 268 SER A C 1
ATOM 2048 O O . SER A 1 268 ? 4.671 10.882 -1.143 1.00 87.38 268 SER A O 1
ATOM 2050 N N . PRO A 1 269 ? 3.542 11.074 0.795 1.00 89.31 269 PRO A N 1
ATOM 2051 C CA . PRO A 1 269 ? 2.313 11.532 0.154 1.00 89.31 269 PRO A CA 1
ATOM 2052 C C . PRO A 1 269 ? 2.518 12.760 -0.740 1.00 89.31 269 PRO A C 1
ATOM 2054 O O . PRO A 1 269 ? 1.930 12.843 -1.818 1.00 89.31 269 PRO A O 1
ATOM 2057 N N . THR A 1 270 ? 3.402 13.676 -0.330 1.00 85.44 270 THR A N 1
ATOM 2058 C CA . THR A 1 270 ? 3.659 14.946 -1.023 1.00 85.44 270 THR A CA 1
ATOM 2059 C C . THR A 1 270 ? 4.154 14.733 -2.456 1.00 85.44 270 THR A C 1
ATOM 2061 O O . THR A 1 270 ? 3.659 15.379 -3.380 1.00 85.44 270 THR A O 1
ATOM 2064 N N . SER A 1 271 ? 5.086 13.802 -2.690 1.00 81.81 271 SER A N 1
ATOM 2065 C CA . SER A 1 271 ? 5.590 13.541 -4.052 1.00 81.81 271 SER A CA 1
ATOM 2066 C C . SER A 1 271 ? 4.563 12.880 -4.973 1.00 81.81 271 SER A C 1
ATOM 2068 O O . SER A 1 271 ? 4.688 12.984 -6.194 1.00 81.81 271 SER A O 1
ATOM 2070 N N . HIS A 1 272 ? 3.525 12.260 -4.411 1.00 89.56 272 HIS A N 1
ATOM 2071 C CA . HIS A 1 272 ? 2.447 11.616 -5.163 1.00 89.56 272 HIS A CA 1
ATOM 2072 C C . HIS A 1 272 ? 1.252 12.561 -5.389 1.00 89.56 272 HIS A C 1
ATOM 2074 O O . HIS A 1 272 ? 0.344 12.255 -6.164 1.00 89.56 272 HIS A O 1
ATOM 2080 N N . GLU A 1 273 ? 1.263 13.768 -4.808 1.00 87.38 273 GLU A N 1
ATOM 2081 C CA . GLU A 1 273 ? 0.202 14.765 -5.005 1.00 87.38 273 GLU A CA 1
ATOM 2082 C C . GLU A 1 273 ? -0.009 15.161 -6.473 1.00 87.38 273 GLU A C 1
ATOM 2084 O O . GLU A 1 273 ? -1.106 15.600 -6.830 1.00 87.38 273 GLU A O 1
ATOM 2089 N N . SER A 1 274 ? 1.010 15.001 -7.325 1.00 83.19 274 SER A N 1
ATOM 2090 C CA . SER A 1 274 ? 0.965 15.343 -8.753 1.00 83.19 274 SER A CA 1
ATOM 2091 C C . SER A 1 274 ? -0.207 14.679 -9.482 1.00 83.19 274 SER A C 1
ATOM 2093 O O . SER A 1 274 ? -0.921 15.359 -10.219 1.00 83.19 274 SER A O 1
ATOM 2095 N N . TYR A 1 275 ? -0.461 13.389 -9.235 1.00 89.00 275 TYR A N 1
ATOM 2096 C CA . TYR A 1 275 ? -1.624 12.686 -9.783 1.00 89.00 275 TYR A CA 1
ATOM 2097 C C . TYR A 1 275 ? -2.796 12.629 -8.799 1.00 89.00 275 TYR A C 1
ATOM 2099 O O . TYR A 1 275 ? -3.947 12.673 -9.237 1.00 89.00 275 TYR A O 1
ATOM 2107 N N . LEU A 1 276 ? -2.550 12.594 -7.482 1.00 91.88 276 LEU A N 1
ATOM 2108 C CA . LEU A 1 276 ? -3.635 12.492 -6.498 1.00 91.88 276 LEU A CA 1
ATOM 2109 C C . LEU A 1 276 ? -4.561 13.707 -6.531 1.00 91.88 276 LEU A C 1
ATOM 2111 O O . LEU A 1 276 ? -5.775 13.539 -6.479 1.00 91.88 276 LEU A O 1
ATOM 2115 N N . ARG A 1 277 ? -4.029 14.923 -6.714 1.00 88.25 277 ARG A N 1
ATOM 2116 C CA . ARG A 1 277 ? -4.857 16.135 -6.870 1.00 88.25 277 ARG A CA 1
ATOM 2117 C C . ARG A 1 277 ? -5.778 16.036 -8.090 1.00 88.25 277 ARG A C 1
ATOM 2119 O O . ARG A 1 277 ? -6.939 16.447 -8.026 1.00 88.25 277 ARG A O 1
ATOM 2126 N N . HIS A 1 278 ? -5.289 15.456 -9.187 1.00 88.06 278 HIS A N 1
ATOM 2127 C CA . HIS A 1 278 ? -6.096 15.207 -10.380 1.00 88.06 278 HIS A CA 1
ATOM 2128 C C . HIS A 1 278 ? -7.178 14.152 -10.114 1.00 88.06 278 HIS A C 1
ATOM 2130 O O . HIS A 1 278 ? -8.334 14.327 -10.502 1.00 88.06 278 HIS A O 1
ATOM 2136 N N . TRP A 1 279 ? -6.835 13.084 -9.394 1.00 91.94 279 TRP A N 1
ATOM 2137 C CA . TRP A 1 279 ? -7.779 12.031 -9.027 1.00 91.94 279 TRP A CA 1
ATOM 2138 C C . TRP A 1 279 ? -8.862 12.523 -8.070 1.00 91.94 279 TRP A C 1
ATOM 2140 O O . TRP A 1 279 ? -10.033 12.291 -8.349 1.00 91.94 279 TRP A O 1
ATOM 2150 N N . THR A 1 280 ? -8.524 13.267 -7.012 1.00 89.75 280 THR A N 1
ATOM 2151 C CA . THR A 1 280 ? -9.508 13.876 -6.095 1.00 89.75 280 THR A CA 1
ATOM 2152 C C . THR A 1 280 ? -10.525 14.717 -6.869 1.00 89.75 280 THR A C 1
ATOM 2154 O O . THR A 1 280 ? -11.731 14.655 -6.612 1.00 89.75 280 THR A O 1
ATOM 2157 N N . ARG A 1 281 ? -10.064 15.466 -7.882 1.00 86.75 281 ARG A N 1
ATOM 2158 C CA . ARG A 1 281 ? -10.952 16.221 -8.773 1.00 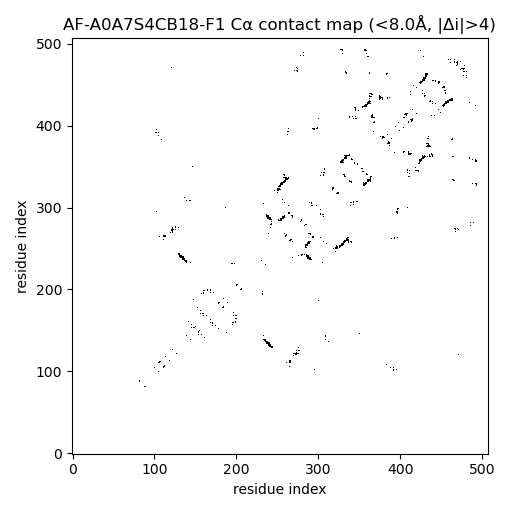86.75 281 ARG A CA 1
ATOM 2159 C C . ARG A 1 281 ? -11.864 15.307 -9.579 1.00 86.75 281 ARG A C 1
ATOM 2161 O O . ARG A 1 281 ? -13.074 15.505 -9.573 1.00 86.75 281 ARG A O 1
ATOM 2168 N N . ASN A 1 282 ? -11.281 14.353 -10.294 1.00 88.94 282 ASN A N 1
ATOM 2169 C CA . ASN A 1 282 ? -12.002 13.546 -11.272 1.00 88.94 282 ASN A CA 1
ATOM 2170 C C . ASN A 1 282 ? -12.969 12.564 -10.615 1.00 88.94 282 ASN A C 1
ATOM 2172 O O . ASN A 1 282 ? -14.066 12.354 -11.132 1.00 88.94 282 ASN A O 1
ATOM 2176 N N . LEU A 1 283 ? -12.562 11.952 -9.505 1.00 91.50 283 LEU A N 1
ATOM 2177 C CA . LEU A 1 283 ? -13.355 10.978 -8.761 1.00 91.50 283 LEU A CA 1
ATOM 2178 C C . LEU A 1 283 ? -14.426 11.650 -7.894 1.00 91.50 283 LEU A C 1
ATOM 2180 O O . LEU A 1 283 ? -15.437 11.027 -7.597 1.00 91.50 283 LEU A O 1
ATOM 2184 N N . GLY A 1 284 ? -14.223 12.909 -7.488 1.00 89.44 284 GLY A N 1
ATOM 2185 C CA . GLY A 1 284 ? -15.179 13.632 -6.643 1.00 89.44 284 GLY A CA 1
ATOM 2186 C C . GLY A 1 284 ? -15.271 13.104 -5.203 1.00 89.44 284 GLY A C 1
ATOM 2187 O O . GLY A 1 284 ? -16.237 13.405 -4.499 1.00 89.44 284 GLY A O 1
ATOM 2188 N N . VAL A 1 285 ? -14.277 12.332 -4.756 1.00 91.81 285 VAL A N 1
ATOM 2189 C CA . VAL A 1 285 ? -14.183 11.774 -3.398 1.00 91.81 285 VAL A CA 1
ATOM 2190 C C . VAL A 1 285 ? -12.879 12.203 -2.719 1.00 91.81 285 VAL A C 1
ATOM 2192 O O . VAL A 1 285 ? -11.887 12.446 -3.416 1.00 91.81 285 VAL A O 1
ATOM 2195 N N . PRO A 1 286 ? -12.856 12.305 -1.378 1.00 93.19 286 PRO A N 1
ATOM 2196 C CA . PRO A 1 286 ? -11.629 12.536 -0.636 1.00 93.19 286 PRO A CA 1
ATOM 2197 C C . PRO A 1 286 ? -10.651 11.370 -0.796 1.00 93.19 286 PRO A C 1
ATOM 2199 O O . PRO A 1 286 ? -11.045 10.211 -0.952 1.00 93.19 286 PRO A O 1
ATOM 2202 N N . ILE A 1 287 ? -9.363 11.695 -0.724 1.00 95.38 287 ILE A N 1
ATOM 2203 C CA . ILE A 1 287 ? -8.266 10.731 -0.705 1.00 95.38 287 ILE A CA 1
ATOM 2204 C C . ILE A 1 287 ? -7.479 10.945 0.586 1.00 95.38 287 ILE A C 1
ATOM 2206 O O . ILE A 1 287 ? -7.015 12.054 0.838 1.00 95.38 287 ILE A O 1
ATOM 2210 N N . LEU A 1 288 ? -7.320 9.901 1.393 1.00 96.00 288 LEU A N 1
ATOM 2211 C CA . LEU A 1 288 ? -6.466 9.904 2.578 1.00 96.00 288 LEU A CA 1
ATOM 2212 C C . LEU A 1 288 ? -5.172 9.155 2.248 1.00 96.00 288 LEU A C 1
ATOM 2214 O O . LEU A 1 288 ? -5.200 7.937 2.099 1.00 96.00 288 LEU A O 1
ATOM 2218 N N . SER A 1 289 ? -4.053 9.865 2.105 1.00 96.69 289 SER A N 1
ATOM 2219 C CA . SER A 1 289 ? -2.756 9.266 1.773 1.00 96.69 289 SER A CA 1
ATOM 2220 C C . SER A 1 289 ? -1.900 9.053 3.019 1.00 96.69 289 SER A C 1
ATOM 2222 O O . SER A 1 289 ? -1.558 10.019 3.696 1.00 96.69 289 SER A O 1
ATOM 2224 N N . VAL A 1 290 ? -1.531 7.805 3.302 1.00 96.50 290 VAL A N 1
ATOM 2225 C CA . VAL A 1 290 ? -0.762 7.416 4.498 1.00 96.50 290 VAL A CA 1
ATOM 2226 C C . VAL A 1 290 ? 0.715 7.783 4.345 1.00 96.50 290 VAL A C 1
ATOM 2228 O O . VAL A 1 290 ? 1.321 7.410 3.343 1.00 96.50 290 VAL A O 1
ATOM 2231 N N . ASP A 1 291 ? 1.290 8.471 5.333 1.00 93.25 291 ASP A N 1
ATOM 2232 C CA . ASP A 1 291 ? 2.728 8.758 5.449 1.00 93.25 291 ASP A CA 1
ATOM 2233 C C . ASP A 1 291 ? 3.377 7.731 6.390 1.00 93.25 291 ASP A C 1
ATOM 2235 O O . ASP A 1 291 ? 3.537 7.953 7.593 1.00 93.25 291 ASP A O 1
ATOM 2239 N N . TYR A 1 292 ? 3.629 6.531 5.863 1.00 93.38 292 TYR A N 1
ATOM 2240 C CA . TYR A 1 292 ? 4.128 5.408 6.657 1.00 93.38 292 TYR A CA 1
ATOM 2241 C C . TYR A 1 292 ? 5.640 5.505 6.894 1.00 93.38 292 TYR A C 1
ATOM 2243 O O . TYR A 1 292 ? 6.400 6.056 6.098 1.00 93.38 292 TYR A O 1
ATOM 2251 N N . SER A 1 293 ? 6.106 4.900 7.983 1.00 88.56 293 SER A N 1
ATOM 2252 C CA . SER A 1 293 ? 7.520 4.865 8.341 1.00 88.56 293 SER A CA 1
ATOM 2253 C C . SER A 1 293 ? 8.342 4.089 7.311 1.00 88.56 293 SER A C 1
ATOM 2255 O O . SER A 1 293 ? 8.035 2.945 6.966 1.00 88.56 293 SER A O 1
ATOM 2257 N N . LEU A 1 294 ? 9.449 4.690 6.882 1.00 86.25 294 LEU A N 1
ATOM 2258 C CA . LEU A 1 294 ? 10.307 4.161 5.826 1.00 86.25 294 LEU A CA 1
ATOM 2259 C C . LEU A 1 294 ? 11.460 3.309 6.361 1.00 86.25 294 LEU A C 1
ATOM 2261 O O . LEU A 1 294 ? 11.999 3.528 7.446 1.00 86.25 294 LEU A O 1
ATOM 2265 N N . ALA A 1 295 ? 11.895 2.362 5.541 1.00 85.25 295 ALA A N 1
ATOM 2266 C CA . ALA A 1 295 ? 13.104 1.592 5.756 1.00 85.25 295 ALA A CA 1
ATOM 2267 C C . ALA A 1 295 ? 14.376 2.370 5.333 1.00 85.25 295 ALA A C 1
ATOM 2269 O O . ALA A 1 295 ? 14.361 3.180 4.393 1.00 85.25 295 ALA A O 1
ATOM 2270 N N . PRO A 1 296 ? 15.539 2.075 5.947 1.00 81.69 296 PRO A N 1
ATOM 2271 C CA . PRO A 1 296 ? 15.811 1.037 6.949 1.00 81.69 296 PRO A CA 1
ATOM 2272 C C . PRO A 1 296 ? 15.532 1.459 8.402 1.00 81.69 296 PRO A C 1
ATOM 2274 O O . PRO A 1 296 ? 15.823 0.685 9.311 1.00 81.69 296 PRO A O 1
ATOM 2277 N N . GLU A 1 297 ? 15.036 2.670 8.645 1.00 78.62 297 GLU A N 1
ATOM 2278 C CA . GLU A 1 297 ? 14.717 3.168 9.987 1.00 78.62 297 GLU A CA 1
ATOM 2279 C C . GLU A 1 297 ? 13.561 2.367 10.612 1.00 78.62 297 GLU A C 1
ATOM 2281 O O . GLU A 1 297 ? 13.583 2.029 11.800 1.00 78.62 297 GLU A O 1
ATOM 2286 N N . ALA A 1 298 ? 12.595 1.985 9.779 1.00 78.31 298 ALA A N 1
ATOM 2287 C CA . ALA A 1 298 ? 11.475 1.119 10.097 1.00 78.31 298 ALA A CA 1
ATOM 2288 C C . ALA A 1 298 ? 11.428 -0.091 9.154 1.00 78.31 298 ALA A C 1
ATOM 2290 O O . ALA A 1 298 ? 11.093 0.014 7.978 1.00 78.31 298 ALA A O 1
ATOM 2291 N N . TRP A 1 299 ? 11.746 -1.271 9.682 1.00 84.12 299 TRP A N 1
ATOM 2292 C CA . TRP A 1 299 ? 11.629 -2.527 8.938 1.00 84.12 299 TRP A CA 1
ATOM 2293 C C . TRP A 1 299 ? 10.219 -3.095 8.962 1.00 84.12 299 TRP A C 1
ATOM 2295 O O . TRP A 1 299 ? 9.404 -2.756 9.824 1.00 84.12 299 TRP A O 1
ATOM 2305 N N . PHE A 1 300 ? 9.973 -4.069 8.095 1.00 83.19 300 PHE A N 1
ATOM 2306 C CA . PHE A 1 300 ? 8.804 -4.931 8.184 1.00 83.19 300 PHE A CA 1
ATOM 2307 C C . PHE A 1 300 ? 8.599 -5.518 9.609 1.00 83.19 300 PHE A C 1
ATOM 2309 O O . PHE A 1 300 ? 9.566 -5.960 10.257 1.00 83.19 300 PHE A O 1
ATOM 2316 N N . PRO A 1 301 ? 7.350 -5.565 10.117 1.00 85.06 301 PRO A N 1
ATOM 2317 C CA . PRO A 1 301 ? 6.078 -5.209 9.461 1.00 85.06 301 PRO A CA 1
ATOM 2318 C C . PRO A 1 301 ? 5.618 -3.757 9.678 1.00 85.06 301 PRO A C 1
ATOM 2320 O O . PRO A 1 301 ? 4.459 -3.449 9.424 1.00 85.06 301 PRO A O 1
ATOM 2323 N N . ARG A 1 302 ? 6.494 -2.852 10.136 1.00 84.06 302 ARG A N 1
ATOM 2324 C CA . ARG A 1 302 ? 6.103 -1.527 10.646 1.00 84.06 302 ARG A CA 1
ATOM 2325 C C . ARG A 1 302 ? 5.161 -0.750 9.719 1.00 84.06 302 ARG A C 1
ATOM 2327 O O . ARG A 1 302 ? 4.107 -0.324 10.169 1.00 84.06 302 ARG A O 1
ATOM 2334 N N . ALA A 1 303 ? 5.515 -0.619 8.442 1.00 90.31 303 ALA A N 1
ATOM 2335 C CA . ALA A 1 303 ? 4.688 0.092 7.468 1.00 90.31 303 ALA A CA 1
ATOM 2336 C C . ALA A 1 303 ? 3.303 -0.558 7.271 1.00 90.31 303 ALA A C 1
ATOM 2338 O O . ALA A 1 303 ? 2.308 0.149 7.150 1.00 90.31 303 ALA A O 1
ATOM 2339 N N . VAL A 1 304 ? 3.219 -1.896 7.279 1.00 92.62 304 VAL A N 1
ATOM 2340 C CA . VAL A 1 304 ? 1.944 -2.629 7.150 1.00 92.62 304 VAL A CA 1
ATOM 2341 C C . VAL A 1 304 ? 1.063 -2.383 8.374 1.00 92.62 304 VAL A C 1
ATOM 2343 O O . VAL A 1 304 ? -0.138 -2.155 8.233 1.00 92.62 304 VAL A O 1
ATOM 2346 N N . ASP A 1 305 ? 1.654 -2.398 9.571 1.00 89.12 305 ASP A N 1
ATOM 2347 C CA . ASP A 1 305 ? 0.938 -2.116 10.816 1.00 89.12 305 ASP A CA 1
ATOM 2348 C C . ASP A 1 305 ? 0.367 -0.697 10.816 1.00 89.12 305 ASP A C 1
ATOM 2350 O O . ASP A 1 305 ? -0.815 -0.513 11.091 1.00 89.12 305 ASP A O 1
ATOM 2354 N N . GLU A 1 306 ? 1.176 0.299 10.456 1.00 90.25 306 GLU A N 1
ATOM 2355 C CA . GLU A 1 306 ? 0.750 1.700 10.386 1.00 90.25 306 GLU A CA 1
ATOM 2356 C C . GLU A 1 306 ? -0.372 1.909 9.364 1.00 90.25 306 GLU A C 1
ATOM 2358 O O . GLU A 1 306 ? -1.371 2.556 9.678 1.00 90.25 306 GLU A O 1
ATOM 2363 N N . CYS A 1 307 ? -0.269 1.305 8.177 1.00 96.12 307 CYS A N 1
ATOM 2364 C CA . CYS A 1 307 ? -1.318 1.389 7.159 1.00 96.12 307 CYS A CA 1
ATOM 2365 C C . CYS A 1 307 ? -2.637 0.761 7.635 1.00 96.12 307 CYS A C 1
ATOM 2367 O O . CYS A 1 307 ? -3.706 1.342 7.434 1.00 96.12 307 CYS A O 1
ATOM 2369 N N . TYR A 1 308 ? -2.576 -0.387 8.315 1.00 95.75 308 TYR A N 1
ATOM 2370 C CA . TYR A 1 308 ? -3.751 -1.023 8.914 1.00 95.75 308 TYR A CA 1
ATOM 2371 C C . TYR A 1 308 ? -4.379 -0.171 10.022 1.00 95.75 308 TYR A C 1
ATOM 2373 O O . TYR A 1 308 ? -5.600 -0.038 10.079 1.00 95.75 308 TYR A O 1
ATOM 2381 N N . LEU A 1 309 ? -3.565 0.452 10.871 1.00 91.94 309 LEU A N 1
ATOM 2382 C CA . LEU A 1 309 ? -4.048 1.321 11.944 1.00 91.94 309 LEU A CA 1
ATOM 2383 C C . LEU A 1 309 ? -4.708 2.592 11.404 1.00 91.94 309 LEU A C 1
ATOM 2385 O O . LEU A 1 309 ? -5.776 2.969 11.883 1.00 91.94 309 LEU A O 1
ATOM 2389 N N . VAL A 1 310 ? -4.138 3.210 10.366 1.00 95.06 310 VAL A N 1
ATOM 2390 C CA . VAL A 1 310 ? -4.777 4.349 9.689 1.00 95.06 310 VAL A CA 1
ATOM 2391 C C . VAL A 1 310 ? -6.074 3.928 9.008 1.00 95.06 310 VAL A C 1
ATOM 2393 O O . VAL A 1 310 ? -7.056 4.664 9.075 1.00 95.06 310 VAL A O 1
ATOM 2396 N N . TYR A 1 311 ? -6.126 2.739 8.402 1.00 97.12 311 TYR A N 1
ATOM 2397 C CA . TYR A 1 311 ? -7.369 2.220 7.836 1.00 97.12 311 TYR A CA 1
ATOM 2398 C C . TYR A 1 311 ? -8.463 2.048 8.896 1.00 97.12 311 TYR A C 1
ATOM 2400 O O . TYR A 1 311 ? -9.600 2.477 8.693 1.00 97.12 311 TYR A O 1
ATOM 2408 N N . ARG A 1 312 ? -8.124 1.458 10.043 1.00 94.38 312 ARG A N 1
ATOM 2409 C CA . ARG A 1 312 ? -9.059 1.323 11.162 1.00 94.38 312 ARG A CA 1
ATOM 2410 C C . ARG A 1 312 ? -9.571 2.665 11.647 1.00 94.38 312 ARG A C 1
ATOM 2412 O O . ARG A 1 312 ? -10.781 2.859 11.737 1.00 94.38 312 ARG A O 1
ATOM 2419 N N . TRP A 1 313 ? -8.649 3.594 11.881 1.00 93.81 313 TRP A N 1
ATOM 2420 C CA . TRP A 1 313 ? -8.989 4.946 12.290 1.00 93.81 313 TRP A CA 1
ATOM 2421 C C . TRP A 1 313 ? -9.916 5.619 11.269 1.00 93.81 313 TRP A C 1
ATOM 2423 O O . TRP A 1 313 ? -10.934 6.190 11.652 1.00 93.81 313 TRP A O 1
ATOM 2433 N N . LEU A 1 314 ? -9.637 5.473 9.968 1.00 95.25 314 LEU A N 1
ATOM 2434 C CA . LEU A 1 314 ? -10.491 5.986 8.895 1.00 95.25 314 LEU A CA 1
ATOM 2435 C C . LEU A 1 314 ? -11.917 5.427 8.987 1.00 95.25 314 LEU A C 1
ATOM 2437 O O . LEU A 1 314 ? -12.864 6.202 8.896 1.00 95.25 314 LEU A O 1
ATOM 2441 N N . VAL A 1 315 ? -12.084 4.112 9.180 1.00 95.25 315 VAL A N 1
ATOM 2442 C CA . VAL A 1 315 ? -13.409 3.472 9.312 1.00 95.25 315 VAL A CA 1
ATOM 2443 C C . VAL A 1 315 ? -14.186 4.022 10.511 1.00 95.25 315 VAL A C 1
ATOM 2445 O O . VAL A 1 315 ? -15.401 4.203 10.416 1.00 95.25 315 VAL A O 1
ATOM 2448 N N . GLU A 1 316 ? -13.498 4.302 11.615 1.00 92.38 316 GLU A N 1
ATOM 2449 C CA . GLU A 1 316 ? -14.090 4.830 12.849 1.00 92.38 316 GLU A CA 1
ATOM 2450 C C . GLU A 1 316 ? -14.466 6.321 12.743 1.00 92.38 316 GLU A C 1
ATOM 2452 O O . GLU A 1 316 ? -15.423 6.743 13.388 1.00 92.38 316 GLU A O 1
ATOM 2457 N N . HIS A 1 317 ? -13.787 7.098 11.887 1.00 91.62 317 HIS A N 1
ATOM 2458 C CA . HIS A 1 317 ? -13.912 8.565 11.818 1.00 91.62 317 HIS A CA 1
ATOM 2459 C C . HIS A 1 317 ? -14.484 9.088 10.481 1.00 91.62 317 HIS A C 1
ATOM 2461 O O . HIS A 1 317 ? -14.362 10.273 10.174 1.00 91.62 317 HIS A O 1
ATOM 2467 N N . LEU A 1 318 ? -15.136 8.243 9.667 1.00 91.94 318 LEU A N 1
ATOM 2468 C CA . LEU A 1 318 ? -15.683 8.640 8.353 1.00 91.94 318 LEU A CA 1
ATOM 2469 C C . LEU A 1 318 ? -16.573 9.894 8.416 1.00 91.94 318 LEU A C 1
ATOM 2471 O O . LEU A 1 318 ? -16.403 10.811 7.614 1.00 91.94 318 LEU A O 1
ATOM 2475 N N . GLU A 1 319 ? -17.508 9.951 9.367 1.00 89.88 319 GLU A N 1
ATOM 2476 C CA . GLU A 1 319 ? -18.466 11.062 9.466 1.00 89.88 319 GLU A CA 1
ATOM 2477 C C . GLU A 1 319 ? -17.787 12.376 9.875 1.00 89.88 319 GLU A C 1
ATOM 2479 O O . GLU A 1 319 ? -18.139 13.433 9.349 1.00 89.88 319 GLU A O 1
ATOM 2484 N N . GLU A 1 320 ? -16.760 12.312 10.729 1.00 88.50 320 GLU A N 1
ATOM 2485 C CA . GLU A 1 320 ? -15.942 13.471 11.116 1.00 88.50 320 GLU A CA 1
ATOM 2486 C C . GLU A 1 320 ? -15.157 14.042 9.930 1.00 88.50 320 GLU A C 1
ATOM 2488 O O . GLU A 1 320 ? -14.923 15.247 9.843 1.00 88.50 320 GLU A O 1
ATOM 2493 N N . LEU A 1 321 ? -14.807 13.181 8.974 1.00 87.50 321 LEU A N 1
ATOM 2494 C CA . LEU A 1 321 ? -14.162 13.544 7.714 1.00 87.50 321 LEU A CA 1
ATOM 2495 C C . LEU A 1 321 ? -15.158 13.987 6.631 1.00 87.50 321 LEU A C 1
ATOM 2497 O O . LEU A 1 321 ? -14.767 14.214 5.484 1.00 87.50 321 LEU A O 1
ATOM 2501 N N . GLY A 1 322 ? -16.447 14.107 6.960 1.00 88.44 322 GLY A N 1
ATOM 2502 C CA . GLY A 1 322 ? -17.482 14.495 6.007 1.00 88.44 322 GLY A CA 1
ATOM 2503 C C . GLY A 1 322 ? -17.836 13.392 5.004 1.00 88.44 322 GLY A C 1
ATOM 2504 O O . GLY A 1 322 ? -18.310 13.693 3.907 1.00 88.44 322 GLY A O 1
ATOM 2505 N N . ILE A 1 323 ? -17.607 12.122 5.346 1.00 91.38 323 ILE A N 1
ATOM 2506 C CA . ILE A 1 323 ? -17.893 10.944 4.517 1.00 91.38 323 ILE A CA 1
ATOM 2507 C C . ILE A 1 323 ? -19.047 10.160 5.151 1.00 91.38 323 ILE A C 1
ATOM 2509 O O . ILE A 1 323 ? -19.140 10.037 6.369 1.00 91.38 323 ILE A O 1
ATOM 2513 N N . ARG A 1 324 ? -19.956 9.606 4.343 1.00 91.81 324 ARG A N 1
ATOM 2514 C CA . ARG A 1 324 ? -21.021 8.744 4.879 1.00 91.81 324 ARG A CA 1
ATOM 2515 C C . ARG A 1 324 ? -20.425 7.509 5.557 1.00 91.81 324 ARG A C 1
ATOM 2517 O O . ARG A 1 324 ? -19.530 6.871 5.014 1.00 91.81 324 ARG A O 1
ATOM 2524 N N . LYS A 1 325 ? -21.005 7.090 6.681 1.00 90.88 325 LYS A N 1
ATOM 2525 C CA . LYS A 1 325 ? -20.589 5.882 7.415 1.00 90.88 325 LYS A CA 1
ATOM 2526 C C . LYS A 1 325 ? -20.606 4.599 6.570 1.00 90.88 325 LYS A C 1
ATOM 2528 O O . LYS A 1 325 ? -19.758 3.719 6.726 1.00 90.88 325 LYS A O 1
ATOM 2533 N N . ASP A 1 326 ? -21.575 4.494 5.664 1.00 91.06 326 ASP A N 1
ATOM 2534 C CA . ASP A 1 326 ? -21.740 3.357 4.762 1.00 91.06 326 ASP A CA 1
ATOM 2535 C C . ASP A 1 326 ? -20.976 3.503 3.441 1.00 91.06 326 ASP A C 1
ATOM 2537 O O . ASP A 1 326 ? -21.032 2.583 2.627 1.00 91.06 326 ASP A O 1
ATOM 2541 N N . ALA A 1 327 ? -20.250 4.607 3.236 1.00 92.56 327 ALA A N 1
ATOM 2542 C CA . ALA A 1 327 ? -19.536 4.869 1.996 1.00 92.56 327 ALA A CA 1
ATOM 2543 C C . ALA A 1 327 ? -18.532 3.748 1.662 1.00 92.56 327 ALA A C 1
ATOM 2545 O O . ALA A 1 327 ? -17.892 3.215 2.581 1.00 92.56 327 ALA A O 1
ATOM 2546 N N . PRO A 1 328 ? -18.371 3.404 0.371 1.00 96.62 328 PRO A N 1
ATOM 2547 C CA . PRO A 1 328 ? -17.308 2.533 -0.091 1.00 96.62 328 PRO A CA 1
ATOM 2548 C C . PRO A 1 328 ? -15.927 3.123 0.203 1.00 96.62 328 PRO A C 1
ATOM 2550 O O . PRO A 1 328 ? -15.680 4.316 -0.011 1.00 96.62 328 PRO A O 1
ATOM 2553 N N . ILE A 1 329 ? -15.025 2.264 0.671 1.00 98.25 329 ILE A N 1
ATOM 2554 C CA . ILE A 1 329 ? -13.612 2.570 0.886 1.00 98.25 329 ILE A CA 1
ATOM 2555 C C . ILE A 1 329 ? -12.802 1.763 -0.120 1.00 98.25 329 ILE A C 1
ATOM 2557 O O . ILE A 1 329 ? -12.737 0.539 -0.022 1.00 98.25 329 ILE A O 1
ATOM 2561 N N . VAL A 1 330 ? -12.160 2.441 -1.067 1.00 98.62 330 VAL A N 1
ATOM 2562 C CA . VAL A 1 330 ? -11.282 1.794 -2.052 1.00 98.62 330 VAL A CA 1
ATOM 2563 C C . VAL A 1 330 ? -9.833 2.052 -1.678 1.00 98.62 330 VAL A C 1
ATOM 2565 O O . VAL A 1 330 ? -9.439 3.190 -1.425 1.00 98.62 330 VAL A O 1
ATOM 2568 N N . PHE A 1 331 ? -9.019 1.005 -1.645 1.00 98.75 331 PHE A N 1
ATOM 2569 C CA . PHE A 1 331 ? -7.580 1.166 -1.477 1.00 98.75 331 PHE A CA 1
ATOM 2570 C C . PHE A 1 331 ? -6.926 1.422 -2.827 1.00 98.75 331 PHE A C 1
ATOM 2572 O O . PHE A 1 331 ? -7.255 0.762 -3.811 1.00 98.75 331 PHE A O 1
ATOM 2579 N N . ALA A 1 332 ? -5.980 2.353 -2.870 1.00 98.62 332 ALA A N 1
ATOM 2580 C CA . ALA A 1 332 ? -5.180 2.628 -4.052 1.00 98.62 332 ALA A CA 1
ATOM 2581 C C . ALA A 1 332 ? -3.703 2.755 -3.677 1.00 98.62 332 ALA A C 1
ATOM 2583 O O . ALA A 1 332 ? -3.358 3.447 -2.724 1.00 98.62 332 ALA A O 1
ATOM 2584 N N . GLY A 1 333 ? -2.816 2.108 -4.421 1.00 98.12 333 GLY A N 1
ATOM 2585 C CA . GLY A 1 333 ? -1.383 2.240 -4.180 1.00 98.12 333 GLY A CA 1
ATOM 2586 C C . GLY A 1 333 ? -0.554 1.835 -5.382 1.00 98.12 333 GLY A C 1
ATOM 2587 O O . GLY A 1 333 ? -1.006 1.074 -6.243 1.00 98.12 333 GLY A O 1
ATOM 2588 N N . ASP A 1 334 ? 0.664 2.349 -5.444 1.00 97.19 334 ASP A N 1
ATOM 2589 C CA . ASP A 1 334 ? 1.572 2.142 -6.563 1.00 97.19 334 ASP A CA 1
ATOM 2590 C C . ASP A 1 334 ? 2.891 1.508 -6.102 1.00 97.19 334 ASP A C 1
ATOM 2592 O O . ASP A 1 334 ? 3.361 1.768 -4.996 1.00 97.19 334 ASP A O 1
ATOM 2596 N N . SER A 1 335 ? 3.494 0.630 -6.907 1.00 96.38 335 SER A N 1
ATOM 2597 C CA . SER A 1 335 ? 4.786 -0.000 -6.583 1.00 96.38 335 SER A CA 1
ATOM 2598 C C . SER A 1 335 ? 4.794 -0.666 -5.188 1.00 96.38 335 SER A C 1
ATOM 2600 O O . SER A 1 335 ? 4.005 -1.578 -4.921 1.00 96.38 335 SER A O 1
ATOM 2602 N N . ALA A 1 336 ? 5.661 -0.216 -4.275 1.00 96.56 336 ALA A N 1
ATOM 2603 C CA . ALA A 1 336 ? 5.681 -0.620 -2.869 1.00 96.56 336 ALA A CA 1
ATOM 2604 C C . ALA A 1 336 ? 4.385 -0.264 -2.112 1.00 96.56 336 ALA A C 1
ATOM 2606 O O . ALA A 1 336 ? 3.927 -1.044 -1.286 1.00 96.56 336 ALA A O 1
ATOM 2607 N N . GLY A 1 337 ? 3.729 0.849 -2.428 1.00 97.75 337 GLY A N 1
ATOM 2608 C CA . GLY A 1 337 ? 2.396 1.168 -1.913 1.00 97.75 337 GLY A CA 1
ATOM 2609 C C . GLY A 1 337 ? 1.333 0.188 -2.411 1.00 97.75 337 GLY A C 1
ATOM 2610 O O . GLY A 1 337 ? 0.441 -0.200 -1.662 1.00 97.75 337 GLY A O 1
ATOM 2611 N N . GLY A 1 338 ? 1.495 -0.312 -3.641 1.00 97.75 338 GLY A N 1
ATOM 2612 C CA . GLY A 1 338 ? 0.711 -1.411 -4.209 1.00 97.75 338 GLY A CA 1
ATOM 2613 C C . GLY A 1 338 ? 0.836 -2.715 -3.406 1.00 97.75 338 GLY A C 1
ATOM 2614 O O . GLY A 1 338 ? -0.152 -3.420 -3.215 1.00 97.75 338 GLY A O 1
ATOM 2615 N N . ASN A 1 339 ? 2.025 -3.007 -2.869 1.00 98.00 339 ASN A N 1
ATOM 2616 C CA . ASN A 1 339 ? 2.218 -4.093 -1.901 1.00 98.00 339 ASN A CA 1
ATOM 2617 C C . ASN A 1 339 ? 1.426 -3.831 -0.618 1.00 98.00 339 ASN A C 1
ATOM 2619 O O . ASN A 1 339 ? 0.654 -4.684 -0.182 1.00 98.00 339 ASN A O 1
ATOM 2623 N N . LEU A 1 340 ? 1.603 -2.640 -0.040 1.00 98.38 340 LEU A N 1
ATOM 2624 C CA . LEU A 1 340 ? 1.041 -2.276 1.256 1.00 98.38 340 LEU A CA 1
ATOM 2625 C C . LEU A 1 340 ? -0.488 -2.240 1.243 1.00 98.38 340 LEU A C 1
ATOM 2627 O O . LEU A 1 340 ? -1.086 -2.650 2.234 1.00 98.38 340 LEU A O 1
ATOM 2631 N N . VAL A 1 341 ? -1.146 -1.831 0.151 1.00 98.56 341 VAL A N 1
ATOM 2632 C CA . VAL A 1 341 ? -2.620 -1.890 0.072 1.00 98.56 341 VAL A CA 1
ATOM 2633 C C . VAL A 1 341 ? -3.135 -3.327 0.088 1.00 98.56 341 VAL A C 1
ATOM 2635 O O . VAL A 1 341 ? -4.087 -3.625 0.809 1.00 98.56 341 VAL A O 1
ATOM 2638 N N . VAL A 1 342 ? -2.480 -4.245 -0.632 1.00 98.44 342 VAL A N 1
ATOM 2639 C CA . VAL A 1 342 ? -2.860 -5.666 -0.620 1.00 98.44 342 VAL A CA 1
ATOM 2640 C C . VAL A 1 342 ? -2.535 -6.287 0.739 1.00 98.44 342 VAL A C 1
ATOM 2642 O O . VAL A 1 342 ? -3.374 -6.983 1.303 1.00 98.44 342 VAL A O 1
ATOM 2645 N N . ALA A 1 343 ? -1.364 -5.996 1.309 1.00 97.62 343 ALA A N 1
ATOM 2646 C CA . ALA A 1 343 ? -0.978 -6.459 2.640 1.00 97.62 343 ALA A CA 1
ATOM 2647 C C . ALA A 1 343 ? -1.932 -5.939 3.728 1.00 97.62 343 ALA A C 1
ATOM 2649 O O . ALA A 1 343 ? -2.317 -6.693 4.617 1.00 97.62 343 ALA A O 1
ATOM 2650 N N . THR A 1 344 ? -2.380 -4.687 3.635 1.00 98.06 344 THR A N 1
ATOM 2651 C CA . THR A 1 344 ? -3.351 -4.098 4.568 1.00 98.06 344 THR A CA 1
ATOM 2652 C C . THR A 1 344 ? -4.716 -4.772 4.448 1.00 98.06 344 THR A C 1
ATOM 2654 O O . THR A 1 344 ? -5.327 -5.079 5.468 1.00 98.06 344 THR A O 1
ATOM 2657 N N . ALA A 1 345 ? -5.178 -5.070 3.228 1.00 98.19 345 ALA A N 1
ATOM 2658 C CA . ALA A 1 345 ? -6.414 -5.824 3.014 1.00 98.19 345 ALA A CA 1
ATOM 2659 C C . ALA A 1 345 ? -6.309 -7.266 3.546 1.00 98.19 345 ALA A C 1
ATOM 2661 O O . ALA A 1 345 ? -7.217 -7.735 4.226 1.00 98.19 345 ALA A O 1
ATOM 2662 N N . LEU A 1 346 ? -5.181 -7.948 3.312 1.00 97.31 346 LEU A N 1
ATOM 2663 C CA . LEU A 1 346 ? -4.897 -9.271 3.885 1.00 97.31 346 LEU A CA 1
ATOM 2664 C C . LEU A 1 346 ? -4.878 -9.228 5.417 1.00 97.31 346 LEU A C 1
ATOM 2666 O O . LEU A 1 346 ? -5.414 -10.125 6.061 1.00 97.31 346 LEU A O 1
ATOM 2670 N N . LYS A 1 347 ? -4.292 -8.182 6.008 1.00 95.19 347 LYS A N 1
ATOM 2671 C CA . LYS A 1 347 ? -4.268 -7.994 7.460 1.00 95.19 347 LYS A CA 1
ATOM 2672 C C . LYS A 1 347 ? -5.667 -7.730 8.019 1.00 95.19 347 LYS A C 1
ATOM 2674 O O . LYS A 1 347 ? -6.030 -8.330 9.023 1.00 95.19 347 LYS A O 1
ATOM 2679 N N . ALA A 1 348 ? -6.472 -6.898 7.357 1.00 95.75 348 ALA A N 1
ATOM 2680 C CA . ALA A 1 348 ? -7.866 -6.671 7.738 1.00 95.75 348 ALA A CA 1
ATOM 2681 C C . ALA A 1 348 ? -8.678 -7.974 7.710 1.00 95.75 348 ALA A C 1
ATOM 2683 O O . ALA A 1 348 ? -9.377 -8.271 8.678 1.00 95.75 348 ALA A O 1
ATOM 2684 N N . ALA A 1 349 ? -8.500 -8.791 6.668 1.00 95.31 349 ALA A N 1
ATOM 2685 C CA . ALA A 1 349 ? -9.116 -10.109 6.576 1.00 95.31 349 ALA A CA 1
ATOM 2686 C C . ALA A 1 349 ? -8.665 -11.050 7.702 1.00 95.31 349 ALA A C 1
ATOM 2688 O O . ALA A 1 349 ? -9.498 -11.677 8.351 1.00 95.31 349 ALA A O 1
ATOM 2689 N N . GLN A 1 350 ? -7.358 -11.107 7.980 1.00 92.81 350 GLN A N 1
ATOM 2690 C CA . GLN A 1 350 ? -6.790 -11.934 9.049 1.00 92.81 350 GLN A CA 1
ATOM 2691 C C . GLN A 1 350 ? -7.363 -11.555 10.423 1.00 92.81 350 GLN A C 1
ATOM 2693 O O . GLN A 1 350 ? -7.556 -12.425 11.266 1.00 92.81 350 GLN A O 1
ATOM 2698 N N . LYS A 1 351 ? -7.641 -10.265 10.649 1.00 89.88 351 LYS A N 1
ATOM 2699 C CA . LYS A 1 351 ? -8.217 -9.743 11.899 1.00 89.88 351 LYS A CA 1
ATOM 2700 C C . LYS A 1 351 ? -9.746 -9.740 11.928 1.00 89.88 351 LYS A C 1
ATOM 2702 O O . LYS A 1 351 ? -10.318 -9.279 12.911 1.00 89.88 351 LYS A O 1
ATOM 2707 N N . GLY A 1 352 ? -10.414 -10.199 10.868 1.00 91.69 352 GLY A N 1
ATOM 2708 C CA . GLY A 1 352 ? -11.874 -10.125 10.761 1.00 91.69 352 GLY A CA 1
ATOM 2709 C C . GLY A 1 352 ? -12.419 -8.693 10.840 1.00 91.69 352 GLY A C 1
ATOM 2710 O O . GLY A 1 352 ? -13.553 -8.488 11.271 1.00 91.69 352 GLY A O 1
ATOM 2711 N N . PHE A 1 353 ? -11.612 -7.694 10.470 1.00 93.62 353 PHE A N 1
ATOM 2712 C CA . PHE A 1 353 ? -12.036 -6.298 10.434 1.00 93.62 353 PHE A CA 1
ATOM 2713 C C . PHE A 1 353 ? -12.860 -6.017 9.169 1.00 93.62 353 PHE A C 1
ATOM 2715 O O . PHE A 1 353 ? -12.892 -6.826 8.239 1.00 93.62 353 PHE A O 1
ATOM 2722 N N . ARG A 1 354 ? -13.537 -4.858 9.114 1.00 94.00 354 ARG A N 1
ATOM 2723 C CA . ARG A 1 354 ? -14.239 -4.415 7.899 1.00 94.00 354 ARG A CA 1
ATOM 2724 C C . ARG A 1 354 ? -13.263 -4.490 6.719 1.00 94.00 354 ARG A C 1
ATOM 2726 O O . ARG A 1 354 ? -12.163 -3.962 6.814 1.00 94.00 354 ARG A O 1
ATOM 2733 N N . MET A 1 355 ? -13.663 -5.148 5.632 1.00 96.88 355 MET A N 1
ATOM 2734 C CA . MET A 1 355 ? -12.880 -5.165 4.395 1.00 96.88 355 MET A CA 1
ATOM 2735 C C . MET A 1 355 ? -13.102 -3.866 3.609 1.00 96.88 355 MET A C 1
ATOM 2737 O O . MET A 1 355 ? -14.215 -3.324 3.643 1.00 96.88 355 MET A O 1
ATOM 2741 N N . PRO A 1 356 ? -12.087 -3.354 2.887 1.00 97.62 356 PRO A N 1
ATOM 2742 C CA . PRO A 1 356 ? -12.315 -2.323 1.884 1.00 97.62 356 PRO A CA 1
ATOM 2743 C C . PRO A 1 356 ? -13.232 -2.857 0.784 1.00 97.62 356 PRO A C 1
ATOM 2745 O O . PRO A 1 356 ? -13.244 -4.052 0.498 1.00 97.62 356 PRO A O 1
ATOM 2748 N N . ASP A 1 357 ? -13.987 -1.969 0.149 1.00 98.00 357 ASP A N 1
ATOM 2749 C CA . ASP A 1 357 ? -14.940 -2.328 -0.901 1.00 98.00 357 ASP A CA 1
ATOM 2750 C C . ASP A 1 357 ? -14.220 -2.631 -2.241 1.00 98.00 357 ASP A C 1
ATOM 2752 O O . ASP A 1 357 ? -14.802 -3.215 -3.151 1.00 98.00 357 ASP A O 1
ATOM 2756 N N . GLY A 1 358 ? -12.925 -2.305 -2.355 1.00 98.31 358 GLY A N 1
ATOM 2757 C CA . GLY A 1 358 ? -12.091 -2.655 -3.504 1.00 98.31 358 GLY A CA 1
ATOM 2758 C C . GLY A 1 358 ? -10.619 -2.277 -3.330 1.00 98.31 358 GLY A C 1
ATOM 2759 O O . GLY A 1 358 ? -10.279 -1.433 -2.499 1.00 98.31 358 GLY A O 1
ATOM 2760 N N . VAL A 1 359 ? -9.733 -2.883 -4.123 1.00 98.69 359 VAL A N 1
ATOM 2761 C CA . VAL A 1 359 ? -8.294 -2.566 -4.144 1.00 98.69 359 VAL A CA 1
ATOM 2762 C C . VAL A 1 359 ? -7.833 -2.317 -5.579 1.00 98.69 359 VAL A C 1
ATOM 2764 O O . VAL A 1 359 ? -8.036 -3.145 -6.469 1.00 98.69 359 VAL A O 1
ATOM 2767 N N . VAL A 1 360 ? -7.164 -1.188 -5.801 1.00 98.75 360 VAL A N 1
ATOM 2768 C CA . VAL A 1 360 ? -6.534 -0.828 -7.072 1.00 98.75 360 VAL A CA 1
ATOM 2769 C C . VAL A 1 360 ? -5.030 -0.691 -6.883 1.00 98.75 360 VAL A C 1
ATOM 2771 O O . VAL A 1 360 ? -4.557 0.064 -6.035 1.00 98.75 360 VAL A O 1
ATOM 2774 N N . CYS A 1 361 ? -4.265 -1.399 -7.704 1.00 97.31 361 CYS A N 1
ATOM 2775 C CA . CYS A 1 361 ? -2.810 -1.363 -7.673 1.00 97.31 361 CYS A CA 1
ATOM 2776 C C . CYS A 1 361 ? -2.254 -0.908 -9.020 1.00 97.31 361 CYS A C 1
ATOM 2778 O O . CYS A 1 361 ? -2.648 -1.441 -10.057 1.00 97.31 361 CYS A O 1
ATOM 2780 N N . ALA A 1 362 ? -1.287 0.004 -9.009 1.00 97.62 362 ALA A N 1
ATOM 2781 C CA . ALA A 1 362 ? -0.460 0.302 -10.175 1.00 97.62 362 ALA A CA 1
ATOM 2782 C C . ALA A 1 362 ? 0.922 -0.342 -9.999 1.00 97.62 362 ALA A C 1
ATOM 2784 O O . ALA A 1 362 ? 1.575 -0.112 -8.982 1.00 97.62 362 ALA A O 1
ATOM 2785 N N . TYR A 1 363 ? 1.333 -1.181 -10.956 1.00 96.38 363 TYR A N 1
ATOM 2786 C CA . TYR A 1 363 ? 2.634 -1.868 -11.006 1.00 96.38 363 TYR A CA 1
ATOM 2787 C C . TYR A 1 363 ? 3.133 -2.375 -9.629 1.00 96.38 363 TYR A C 1
ATOM 2789 O O . TYR A 1 363 ? 4.224 -2.013 -9.183 1.00 96.38 363 TYR A O 1
ATOM 2797 N N . PRO A 1 364 ? 2.324 -3.161 -8.890 1.00 97.62 364 PRO A N 1
ATOM 2798 C CA . PRO A 1 364 ? 2.600 -3.473 -7.491 1.00 97.62 364 PRO A CA 1
ATOM 2799 C C . PRO A 1 364 ? 3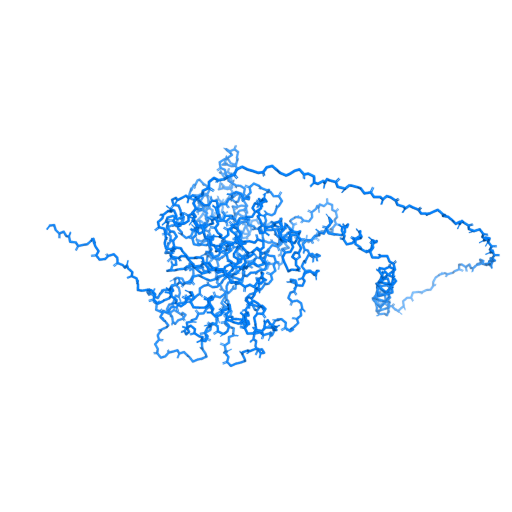.778 -4.430 -7.299 1.00 97.62 364 PRO A C 1
ATOM 2801 O O . PRO A 1 364 ? 3.982 -5.369 -8.068 1.00 97.62 364 PRO A O 1
ATOM 2804 N N . VAL A 1 365 ? 4.475 -4.283 -6.172 1.00 95.81 365 VAL A N 1
ATOM 2805 C CA . VAL A 1 365 ? 5.383 -5.319 -5.661 1.00 95.81 365 VAL A CA 1
ATOM 2806 C C . VAL A 1 365 ? 4.545 -6.405 -4.976 1.00 95.81 365 VAL A C 1
ATOM 2808 O O . VAL A 1 365 ? 4.000 -6.181 -3.902 1.00 95.81 365 VAL A O 1
ATOM 2811 N N . LEU A 1 366 ? 4.430 -7.602 -5.554 1.00 95.31 366 LEU A N 1
ATOM 2812 C CA . LEU A 1 366 ? 3.612 -8.691 -4.973 1.00 95.31 366 LEU A CA 1
ATOM 2813 C C . LEU A 1 366 ? 4.434 -9.872 -4.448 1.00 95.31 366 LEU A C 1
ATOM 2815 O O . LEU A 1 366 ? 3.914 -10.734 -3.737 1.00 95.31 366 LEU A O 1
ATOM 2819 N N . ASN A 1 367 ? 5.722 -9.903 -4.777 1.00 91.75 367 ASN A N 1
ATOM 2820 C CA . ASN A 1 367 ? 6.634 -10.965 -4.397 1.00 91.75 367 ASN A CA 1
ATOM 2821 C C . ASN A 1 367 ? 8.039 -10.397 -4.194 1.00 91.75 367 ASN A C 1
ATOM 2823 O O . ASN A 1 367 ? 8.711 -10.021 -5.155 1.00 91.75 367 ASN A O 1
ATOM 2827 N N . VAL A 1 368 ? 8.502 -10.364 -2.945 1.00 87.12 368 VAL A N 1
ATOM 2828 C CA . VAL A 1 368 ? 9.847 -9.861 -2.627 1.00 87.12 368 VAL A CA 1
ATOM 2829 C C . VAL A 1 368 ? 10.930 -10.925 -2.804 1.00 87.12 368 VAL A C 1
ATOM 2831 O O . VAL A 1 368 ? 12.118 -10.634 -2.673 1.00 87.12 368 VAL A O 1
ATOM 2834 N N . LYS A 1 369 ? 10.549 -12.177 -3.089 1.00 83.31 369 LYS A N 1
ATOM 2835 C CA . LYS A 1 369 ? 11.515 -13.253 -3.305 1.00 83.31 369 LYS A CA 1
ATOM 2836 C C . LYS A 1 369 ? 12.239 -13.057 -4.621 1.00 83.31 369 LYS A C 1
ATOM 2838 O O . LYS A 1 369 ? 11.667 -12.623 -5.623 1.00 83.31 369 LYS A O 1
ATOM 2843 N N . TRP A 1 370 ? 13.494 -13.484 -4.640 1.00 77.75 370 TRP A N 1
ATOM 2844 C CA . TRP A 1 370 ? 14.280 -13.524 -5.858 1.00 77.75 370 TRP A CA 1
ATOM 2845 C C . TRP A 1 370 ? 13.897 -14.727 -6.726 1.00 77.75 370 TRP A C 1
ATOM 2847 O O . TRP A 1 370 ? 14.457 -15.815 -6.608 1.00 77.75 370 TRP A O 1
ATOM 2857 N N . THR A 1 371 ? 12.909 -14.533 -7.592 1.00 82.31 371 THR A N 1
ATOM 2858 C CA . THR A 1 371 ? 12.477 -15.486 -8.618 1.00 82.31 371 THR A CA 1
ATOM 2859 C C . THR A 1 371 ? 12.840 -14.958 -9.999 1.00 82.31 371 THR A C 1
ATOM 2861 O O . THR A 1 371 ? 12.706 -13.765 -10.262 1.00 82.31 371 THR A O 1
ATOM 2864 N N . ILE A 1 372 ? 13.313 -15.840 -10.880 1.00 85.75 372 ILE A N 1
ATOM 2865 C CA . ILE A 1 372 ? 13.610 -15.501 -12.276 1.00 85.75 372 ILE A CA 1
ATOM 2866 C C . ILE A 1 372 ? 12.307 -15.557 -13.075 1.00 85.75 372 ILE A C 1
ATOM 2868 O O . ILE A 1 372 ? 11.566 -16.534 -12.976 1.00 85.75 372 ILE A O 1
ATOM 2872 N N . SER A 1 373 ? 12.052 -14.532 -13.883 1.00 90.38 373 SER A N 1
ATOM 2873 C CA . SER A 1 373 ? 10.914 -14.459 -14.799 1.00 90.38 373 SER A CA 1
ATOM 2874 C C . SER A 1 373 ? 11.299 -13.665 -16.060 1.00 90.38 373 SER A C 1
ATOM 2876 O O . SER A 1 373 ? 12.281 -12.912 -16.011 1.00 90.38 373 SER A O 1
ATOM 2878 N N . PRO A 1 374 ? 10.589 -13.825 -17.194 1.00 91.44 374 PRO A N 1
ATOM 2879 C CA . PRO A 1 374 ? 10.825 -13.027 -18.396 1.00 91.44 374 PRO A CA 1
ATOM 2880 C C . PRO A 1 374 ? 10.915 -11.513 -18.144 1.00 91.44 374 PRO A C 1
ATOM 2882 O O . PRO A 1 374 ? 11.883 -10.897 -18.591 1.00 91.44 374 PRO A O 1
ATOM 2885 N N . SER A 1 375 ? 9.981 -10.924 -17.391 1.00 90.19 375 SER A N 1
ATOM 2886 C CA . SER A 1 375 ? 9.974 -9.490 -17.068 1.00 90.19 375 SER A CA 1
ATOM 2887 C C . SER A 1 375 ? 11.219 -9.083 -16.282 1.00 90.19 375 SER A C 1
ATOM 2889 O O . SER A 1 375 ? 11.931 -8.168 -16.685 1.00 90.19 375 SER A O 1
ATOM 2891 N N . ARG A 1 376 ? 11.568 -9.820 -15.220 1.00 88.31 376 ARG A N 1
ATOM 2892 C CA . ARG A 1 376 ? 12.751 -9.533 -14.391 1.00 88.31 376 ARG A CA 1
ATOM 2893 C C . ARG A 1 376 ? 14.064 -9.662 -15.166 1.00 88.31 376 ARG A C 1
ATOM 2895 O O . ARG A 1 376 ? 14.995 -8.897 -14.921 1.00 88.31 376 ARG A O 1
ATOM 2902 N N . LEU A 1 377 ? 14.146 -10.599 -16.114 1.00 86.19 377 LEU A N 1
ATOM 2903 C CA . LEU A 1 377 ? 15.309 -10.738 -16.997 1.00 86.19 377 LEU A CA 1
ATOM 2904 C C . LEU A 1 377 ? 15.433 -9.564 -17.970 1.00 86.19 377 LEU A C 1
ATOM 2906 O O . LEU A 1 377 ? 16.533 -9.041 -18.144 1.00 86.19 377 LEU A O 1
ATOM 2910 N N . LEU A 1 378 ? 14.326 -9.126 -18.574 1.00 78.38 378 LEU A N 1
ATOM 2911 C CA . LEU A 1 378 ? 14.311 -7.945 -19.442 1.00 78.38 378 LEU A CA 1
ATOM 2912 C C . LEU A 1 378 ? 14.731 -6.683 -18.672 1.00 78.38 378 LEU A C 1
ATOM 2914 O O . LEU A 1 378 ? 15.447 -5.836 -19.210 1.00 78.38 378 LEU A O 1
ATOM 2918 N N . SER A 1 379 ? 14.401 -6.607 -17.382 1.00 73.81 379 SER A N 1
ATOM 2919 C CA . SER A 1 379 ? 14.758 -5.480 -16.516 1.00 73.81 379 SER A CA 1
ATOM 2920 C C . SER A 1 379 ? 16.218 -5.421 -16.067 1.00 73.81 379 SER A C 1
ATOM 2922 O O . SER A 1 379 ? 16.615 -4.476 -15.383 1.00 73.81 379 SER A O 1
ATOM 2924 N N . LEU A 1 380 ? 17.070 -6.363 -16.488 1.00 72.56 380 LEU A N 1
ATOM 2925 C CA . LEU A 1 380 ? 18.528 -6.191 -16.399 1.00 72.56 380 LEU A CA 1
ATOM 2926 C C . LEU A 1 380 ? 19.013 -4.943 -17.152 1.00 72.56 380 LEU A C 1
ATOM 2928 O O . LEU A 1 380 ? 20.087 -4.425 -16.849 1.00 72.56 380 LEU A O 1
ATOM 2932 N N . MET A 1 381 ? 18.228 -4.477 -18.123 1.00 70.12 381 MET A N 1
ATOM 2933 C CA . MET A 1 381 ? 18.496 -3.281 -18.918 1.00 70.12 381 MET A CA 1
ATOM 2934 C C . MET A 1 381 ? 17.581 -2.101 -18.543 1.00 70.12 381 MET A C 1
ATOM 2936 O O . MET A 1 381 ? 17.563 -1.102 -19.261 1.00 70.12 381 MET A O 1
ATOM 2940 N N . ASP A 1 382 ? 16.823 -2.203 -17.445 1.00 75.94 382 ASP A N 1
ATOM 2941 C CA . ASP A 1 382 ? 15.895 -1.159 -17.003 1.00 75.94 382 ASP A CA 1
ATOM 2942 C C . ASP A 1 382 ? 16.645 0.055 -16.436 1.00 75.94 382 ASP A C 1
ATOM 2944 O O . ASP A 1 382 ? 17.587 -0.080 -15.651 1.00 75.94 382 ASP A O 1
ATOM 2948 N N . VAL A 1 383 ? 16.221 1.252 -16.838 1.00 69.50 383 VAL A N 1
ATOM 2949 C CA . VAL A 1 383 ? 16.837 2.521 -16.419 1.00 69.50 383 VAL A CA 1
ATOM 2950 C C . VAL A 1 383 ? 16.178 3.086 -15.157 1.00 69.50 383 VAL A C 1
ATOM 2952 O O . VAL A 1 383 ? 16.798 3.881 -14.456 1.00 69.50 383 VAL A O 1
ATOM 2955 N N . LEU A 1 384 ? 14.942 2.694 -14.852 1.00 76.75 384 LEU A N 1
ATOM 2956 C CA . LEU A 1 384 ? 14.139 3.242 -13.759 1.00 76.75 384 LEU A CA 1
ATOM 2957 C C . LEU A 1 384 ? 14.074 2.299 -12.559 1.00 76.75 384 LEU A C 1
ATOM 2959 O O . LEU A 1 384 ? 14.252 2.746 -11.426 1.00 76.75 384 LEU A O 1
ATOM 2963 N N . LEU A 1 385 ? 13.872 1.001 -12.790 1.00 81.50 385 LEU A N 1
ATOM 2964 C CA . LEU A 1 385 ? 13.841 -0.012 -11.736 1.00 81.50 385 LEU A CA 1
ATOM 2965 C C . LEU A 1 385 ? 14.790 -1.179 -12.046 1.00 81.50 385 LEU A C 1
ATOM 2967 O O . LEU A 1 385 ? 14.359 -2.321 -12.222 1.00 81.50 385 LEU A O 1
ATOM 2971 N N . PRO A 1 386 ? 16.110 -0.932 -12.098 1.00 80.38 386 PRO A N 1
ATOM 2972 C CA . PRO A 1 386 ? 17.061 -2.007 -12.293 1.00 80.38 386 PRO A CA 1
ATOM 2973 C C . PRO A 1 386 ? 17.041 -2.959 -11.104 1.00 80.38 386 PRO A C 1
ATOM 2975 O O . PRO A 1 386 ? 16.912 -2.570 -9.941 1.00 80.38 386 PRO A O 1
ATOM 2978 N N . MET A 1 387 ? 17.288 -4.226 -11.406 1.00 78.69 387 MET A N 1
ATOM 2979 C CA . MET A 1 387 ? 17.307 -5.321 -10.440 1.00 78.69 387 MET A CA 1
ATOM 2980 C C . MET A 1 387 ? 18.143 -5.043 -9.176 1.00 78.69 387 MET A C 1
ATOM 2982 O O . MET A 1 387 ? 17.702 -5.337 -8.067 1.00 78.69 387 MET A O 1
ATOM 2986 N N . GLY A 1 388 ? 19.313 -4.409 -9.315 1.00 78.44 388 GLY A N 1
ATOM 2987 C CA . GLY A 1 388 ? 20.162 -4.070 -8.168 1.00 78.44 388 GLY A CA 1
ATOM 2988 C C . GLY A 1 388 ? 19.577 -2.996 -7.242 1.00 78.44 388 GLY A C 1
ATOM 2989 O O . GLY A 1 388 ? 19.870 -3.003 -6.051 1.00 78.44 388 GLY A O 1
ATOM 2990 N N . LEU A 1 389 ? 18.746 -2.078 -7.750 1.00 81.38 389 LEU A N 1
ATOM 2991 C CA . LEU A 1 389 ? 18.031 -1.113 -6.906 1.00 81.38 389 LEU A CA 1
ATOM 2992 C C . LEU A 1 389 ? 16.953 -1.820 -6.085 1.00 81.38 389 LEU A C 1
ATOM 2994 O O . LEU A 1 389 ? 16.879 -1.633 -4.871 1.00 81.38 389 LEU A O 1
ATOM 2998 N N . MET A 1 390 ? 16.164 -2.666 -6.746 1.00 84.25 390 MET A N 1
ATOM 2999 C CA . MET A 1 390 ? 15.100 -3.433 -6.107 1.00 84.25 390 MET A CA 1
ATOM 3000 C C . MET A 1 390 ? 15.640 -4.294 -4.963 1.00 84.25 390 MET A C 1
ATOM 3002 O O . MET A 1 390 ? 15.102 -4.240 -3.860 1.00 84.25 390 MET A O 1
ATOM 3006 N N . GLU A 1 391 ? 16.745 -5.013 -5.187 1.00 83.75 391 GLU A N 1
ATOM 3007 C CA . GLU A 1 391 ? 17.396 -5.823 -4.151 1.00 83.75 391 GLU A CA 1
ATOM 3008 C C . GLU A 1 391 ? 17.749 -4.979 -2.917 1.00 83.75 391 GLU A C 1
ATOM 3010 O O . GLU A 1 391 ? 17.419 -5.363 -1.800 1.00 83.75 391 GLU A O 1
ATOM 3015 N N . ARG A 1 392 ? 18.322 -3.782 -3.097 1.00 85.06 392 ARG A N 1
ATOM 3016 C CA . ARG A 1 392 ? 18.676 -2.896 -1.973 1.00 85.06 392 ARG A CA 1
ATOM 3017 C C . ARG A 1 392 ? 17.461 -2.370 -1.217 1.00 85.06 392 ARG A C 1
ATOM 3019 O O . ARG A 1 392 ? 17.506 -2.301 0.011 1.00 85.06 392 ARG A O 1
ATOM 3026 N N . CYS A 1 393 ? 16.396 -1.997 -1.924 1.00 87.50 393 CYS A N 1
ATOM 3027 C CA . CYS A 1 393 ? 15.137 -1.578 -1.306 1.00 87.50 393 CYS A CA 1
ATOM 3028 C C . CYS A 1 393 ? 14.538 -2.707 -0.458 1.00 87.50 393 CYS A C 1
ATOM 3030 O O . CYS A 1 393 ? 14.191 -2.494 0.703 1.00 87.50 393 CYS A O 1
ATOM 3032 N N . LEU A 1 394 ? 14.496 -3.925 -1.003 1.00 87.75 394 LEU A N 1
ATOM 3033 C CA . LEU A 1 394 ? 13.968 -5.095 -0.305 1.00 87.75 394 LEU A CA 1
ATOM 3034 C C . LEU A 1 394 ? 14.852 -5.514 0.874 1.00 87.75 394 LEU A C 1
ATOM 3036 O O . LEU A 1 394 ? 14.323 -5.803 1.944 1.00 87.75 394 LEU A O 1
ATOM 3040 N N . GLU A 1 395 ? 16.180 -5.489 0.737 1.00 85.06 395 GLU A N 1
ATOM 3041 C CA . GLU A 1 395 ? 17.114 -5.737 1.845 1.00 85.06 395 GLU A CA 1
ATOM 3042 C C . GLU A 1 395 ? 16.909 -4.738 2.991 1.00 85.06 395 GLU A C 1
ATOM 3044 O O . GLU A 1 395 ? 16.869 -5.132 4.159 1.00 85.06 395 GLU A O 1
ATOM 3049 N N . ALA A 1 396 ? 16.741 -3.451 2.667 1.00 85.50 396 ALA A N 1
ATOM 3050 C CA . ALA A 1 396 ? 16.469 -2.416 3.658 1.00 85.50 396 ALA A CA 1
ATOM 3051 C C . ALA A 1 396 ? 15.117 -2.632 4.351 1.00 85.50 396 ALA A C 1
ATOM 3053 O O . ALA A 1 396 ? 15.035 -2.469 5.567 1.00 85.50 396 ALA A O 1
ATOM 3054 N N . TYR A 1 397 ? 14.084 -3.021 3.600 1.00 87.44 397 TYR A N 1
ATOM 3055 C CA . TYR A 1 397 ? 12.742 -3.266 4.129 1.00 87.44 397 TYR A CA 1
ATOM 3056 C C . TYR A 1 397 ? 12.658 -4.521 5.009 1.00 87.44 397 TYR A C 1
ATOM 3058 O O . TYR A 1 397 ? 12.051 -4.486 6.082 1.00 87.44 397 TYR A O 1
ATOM 3066 N N . CYS A 1 398 ? 13.303 -5.615 4.594 1.00 83.56 398 CYS A N 1
ATOM 3067 C CA . CYS A 1 398 ? 13.340 -6.872 5.347 1.00 83.56 398 CYS A CA 1
ATOM 3068 C C . CYS A 1 398 ? 14.145 -6.745 6.647 1.00 83.56 398 CYS A C 1
ATOM 3070 O O . CYS A 1 398 ? 13.817 -7.380 7.651 1.00 83.56 398 CYS A O 1
ATOM 3072 N N . GLY A 1 399 ? 15.218 -5.951 6.624 1.00 77.44 399 GLY A N 1
ATOM 3073 C CA . GLY A 1 399 ? 16.160 -5.854 7.728 1.00 77.44 399 GLY A CA 1
ATOM 3074 C C . GLY A 1 399 ? 17.070 -7.094 7.870 1.00 77.44 399 GLY A C 1
ATOM 3075 O O . GLY A 1 399 ? 17.084 -7.995 7.030 1.00 77.44 399 GLY A O 1
ATOM 3076 N N . PRO A 1 400 ? 17.880 -7.160 8.941 1.00 64.81 400 PRO A N 1
ATOM 3077 C CA . PRO A 1 400 ? 18.986 -8.109 9.098 1.00 64.81 400 PRO A CA 1
ATOM 3078 C C . PRO A 1 400 ? 18.577 -9.570 9.358 1.00 64.81 400 PRO A C 1
ATOM 3080 O O . PRO A 1 400 ? 19.451 -10.436 9.361 1.00 64.81 400 PRO A O 1
ATOM 3083 N N . ARG A 1 401 ? 17.290 -9.886 9.567 1.00 57.47 401 ARG A N 1
ATOM 3084 C CA . ARG A 1 401 ? 16.808 -11.267 9.774 1.00 57.47 401 ARG A CA 1
ATOM 3085 C C . ARG A 1 401 ? 15.893 -11.697 8.621 1.00 57.47 401 ARG A C 1
ATOM 3087 O O . ARG A 1 401 ? 14.710 -11.382 8.598 1.00 57.47 401 ARG A O 1
ATOM 3094 N N . ARG A 1 402 ? 16.462 -12.448 7.667 1.00 52.81 402 ARG A N 1
ATOM 3095 C CA . ARG A 1 402 ? 15.853 -12.861 6.379 1.00 52.81 402 ARG A CA 1
ATOM 3096 C C . ARG A 1 402 ? 14.661 -13.832 6.468 1.00 52.81 402 ARG A C 1
ATOM 3098 O O . ARG A 1 402 ? 14.073 -14.125 5.434 1.00 52.81 402 ARG A O 1
ATOM 3105 N N . GLY A 1 403 ? 14.270 -14.304 7.656 1.00 53.12 403 GLY A N 1
ATOM 3106 C CA . GLY A 1 403 ? 13.156 -15.255 7.834 1.00 53.12 403 GLY A CA 1
ATOM 3107 C C . GLY A 1 403 ? 11.771 -14.726 7.422 1.00 53.12 403 GLY A C 1
ATOM 3108 O O . GLY A 1 403 ? 10.804 -15.474 7.435 1.00 53.12 403 GLY A O 1
ATOM 3109 N N . SER A 1 404 ? 11.670 -13.447 7.048 1.00 60.31 404 SER A N 1
ATOM 3110 C CA . SER A 1 404 ? 10.405 -12.761 6.777 1.00 60.31 404 SER A CA 1
ATOM 3111 C C . SER A 1 404 ? 9.974 -12.724 5.304 1.00 60.31 404 SER A C 1
ATOM 3113 O O . SER A 1 404 ? 8.846 -12.318 5.035 1.00 60.31 404 SER A O 1
ATOM 3115 N N . VAL A 1 405 ? 10.820 -13.123 4.345 1.00 68.25 405 VAL A N 1
ATOM 3116 C CA . VAL A 1 405 ? 10.515 -12.977 2.899 1.00 68.25 405 VAL A CA 1
ATOM 3117 C C . VAL A 1 405 ? 9.348 -13.846 2.419 1.00 68.25 405 VAL A C 1
ATOM 3119 O O . VAL A 1 405 ? 8.696 -13.526 1.421 1.00 68.25 405 VAL A O 1
ATOM 3122 N N . ASP A 1 406 ? 9.073 -14.929 3.147 1.00 75.31 406 ASP A N 1
ATOM 3123 C CA . ASP A 1 406 ? 7.958 -15.843 2.895 1.00 75.31 406 ASP A CA 1
ATOM 3124 C C . ASP A 1 406 ? 6.648 -15.383 3.550 1.00 75.31 406 ASP A C 1
ATOM 3126 O O . ASP A 1 406 ? 5.589 -15.930 3.246 1.00 75.31 406 ASP A O 1
ATOM 3130 N N . HIS A 1 407 ? 6.699 -14.372 4.424 1.00 86.88 407 HIS A N 1
ATOM 3131 C CA . HIS A 1 407 ? 5.518 -13.870 5.110 1.00 86.88 407 HIS A CA 1
ATOM 3132 C C . HIS A 1 407 ? 4.560 -13.228 4.101 1.00 86.88 407 HIS A C 1
ATOM 3134 O O . HIS A 1 407 ? 4.952 -12.353 3.328 1.00 86.88 407 HIS A O 1
ATOM 3140 N N . PHE A 1 408 ? 3.285 -13.618 4.112 1.00 91.94 408 PHE A N 1
ATOM 3141 C CA . PHE A 1 408 ? 2.317 -13.165 3.106 1.00 91.94 408 PHE A CA 1
ATOM 3142 C C . PHE A 1 408 ? 2.033 -11.656 3.154 1.00 91.94 408 PHE A C 1
ATOM 3144 O O . PHE A 1 408 ? 1.747 -11.058 2.127 1.00 91.94 408 PHE A O 1
ATOM 3151 N N . LEU A 1 409 ? 2.168 -11.019 4.323 1.00 92.12 409 LEU A N 1
ATOM 3152 C CA . LEU A 1 409 ? 2.117 -9.551 4.442 1.00 92.12 409 LEU A CA 1
ATOM 3153 C C . LEU A 1 409 ? 3.325 -8.837 3.809 1.00 92.12 409 LEU A C 1
ATOM 3155 O O . LEU A 1 409 ? 3.268 -7.633 3.603 1.00 92.12 409 LEU A O 1
ATOM 3159 N N . MET A 1 410 ? 4.415 -9.551 3.522 1.00 90.88 410 MET A N 1
ATOM 3160 C CA . MET A 1 410 ? 5.570 -9.022 2.789 1.00 90.88 410 MET A CA 1
ATOM 3161 C C . MET A 1 410 ? 5.487 -9.382 1.300 1.00 90.88 410 MET A C 1
ATOM 3163 O O . MET A 1 410 ? 5.707 -8.537 0.436 1.00 90.88 410 MET A O 1
ATOM 3167 N N . SER A 1 411 ? 5.127 -10.632 0.998 1.00 93.50 411 SER A N 1
ATOM 3168 C CA . SER A 1 411 ? 4.877 -11.136 -0.355 1.00 93.50 411 SER A CA 1
ATOM 3169 C C . SER A 1 411 ? 3.416 -11.580 -0.491 1.00 93.50 411 SER A C 1
ATOM 3171 O O . SER A 1 411 ? 3.145 -12.771 -0.307 1.00 93.50 411 SER A O 1
ATOM 3173 N N . PRO A 1 412 ? 2.471 -10.684 -0.842 1.00 95.62 412 PRO A N 1
ATOM 3174 C CA . PRO A 1 412 ? 1.056 -11.031 -1.007 1.00 95.62 412 PRO A CA 1
ATOM 3175 C C . PRO A 1 412 ? 0.791 -12.232 -1.921 1.00 95.62 412 PRO A C 1
ATOM 3177 O O . PRO A 1 412 ? -0.153 -12.989 -1.698 1.00 95.62 412 PRO A O 1
ATOM 3180 N N . LEU A 1 413 ? 1.665 -12.482 -2.902 1.00 94.56 413 LEU A N 1
ATOM 3181 C CA . LEU A 1 413 ? 1.602 -13.664 -3.764 1.00 94.56 413 LEU A CA 1
ATOM 3182 C C . LEU A 1 413 ? 1.643 -14.998 -2.989 1.00 94.56 413 LEU A C 1
ATOM 3184 O O . LEU A 1 413 ? 1.070 -16.002 -3.425 1.00 94.56 413 LEU A O 1
ATOM 3188 N N . CYS A 1 414 ? 2.293 -15.007 -1.825 1.00 93.38 414 CYS A N 1
ATOM 3189 C CA . CYS A 1 414 ? 2.430 -16.166 -0.945 1.00 93.38 414 CYS A CA 1
ATOM 3190 C C . CYS A 1 414 ? 1.258 -16.336 0.032 1.00 93.38 414 CYS A C 1
ATOM 3192 O O . CYS A 1 414 ? 1.286 -17.269 0.832 1.00 93.38 414 CYS A O 1
ATOM 3194 N N . ALA A 1 415 ? 0.238 -15.472 -0.011 1.00 95.25 415 ALA A N 1
ATOM 3195 C CA . ALA A 1 415 ? -0.901 -15.575 0.893 1.00 95.25 415 ALA A CA 1
ATOM 3196 C C . ALA A 1 415 ? -1.630 -16.924 0.757 1.00 95.25 415 ALA A C 1
ATOM 3198 O O . ALA A 1 415 ? -1.809 -17.407 -0.374 1.00 95.25 415 ALA A O 1
ATOM 3199 N N . PRO A 1 416 ? -2.055 -17.525 1.890 1.00 95.12 416 PRO A N 1
ATOM 3200 C CA . PRO A 1 416 ? -2.890 -18.713 1.882 1.00 95.12 416 PRO A CA 1
ATOM 3201 C C . PRO A 1 416 ? -4.163 -18.480 1.078 1.00 95.12 416 PRO A C 1
ATOM 3203 O O . PRO A 1 416 ? -4.767 -17.411 1.116 1.00 95.12 416 PRO A O 1
ATOM 3206 N N . ASP A 1 417 ? -4.589 -19.519 0.380 1.00 96.50 417 ASP A N 1
ATOM 3207 C CA . ASP A 1 417 ? -5.758 -19.512 -0.491 1.00 96.50 417 ASP A CA 1
ATOM 3208 C C . ASP A 1 417 ? -7.055 -19.105 0.238 1.00 96.50 417 ASP A C 1
ATOM 3210 O O . ASP A 1 417 ? -7.909 -18.435 -0.346 1.00 96.50 417 ASP A O 1
ATOM 3214 N N . GLU A 1 418 ? -7.196 -19.470 1.512 1.00 94.38 418 GLU A N 1
ATOM 3215 C CA . GLU A 1 418 ? -8.311 -19.058 2.375 1.00 94.38 418 GLU A CA 1
ATOM 3216 C C . GLU A 1 418 ? -8.334 -17.541 2.604 1.00 94.38 418 GLU A C 1
ATOM 3218 O O . GLU A 1 418 ? -9.362 -16.900 2.411 1.00 94.38 418 GLU A O 1
ATOM 3223 N N . LEU A 1 419 ? -7.182 -16.943 2.912 1.00 94.38 419 LEU A N 1
ATOM 3224 C CA . LEU A 1 419 ? -7.075 -15.500 3.116 1.00 94.38 419 LEU A CA 1
ATOM 3225 C C . LEU A 1 419 ? -7.218 -14.735 1.797 1.00 94.38 419 LEU A C 1
ATOM 3227 O O . LEU A 1 419 ? -7.824 -13.666 1.742 1.00 94.38 419 LEU A O 1
ATOM 3231 N N . LEU A 1 420 ? -6.722 -15.308 0.699 1.00 96.50 420 LEU A N 1
ATOM 3232 C CA . LEU A 1 420 ? -6.966 -14.747 -0.620 1.00 96.50 420 LEU A CA 1
ATOM 3233 C C . LEU A 1 420 ? -8.461 -14.686 -0.903 1.00 96.50 420 LEU A C 1
ATOM 3235 O O . LEU A 1 420 ? -8.892 -13.627 -1.330 1.00 96.50 420 LEU A O 1
ATOM 3239 N N . ARG A 1 421 ? -9.252 -15.732 -0.597 1.00 94.88 421 ARG A N 1
ATOM 3240 C CA . ARG A 1 421 ? -10.729 -15.778 -0.761 1.00 94.88 421 ARG A CA 1
ATOM 3241 C C . ARG A 1 421 ? -11.486 -14.651 -0.061 1.00 94.88 421 ARG A C 1
ATOM 3243 O O . ARG A 1 421 ? -12.561 -14.295 -0.521 1.00 94.88 421 ARG A O 1
ATOM 3250 N N . SER A 1 422 ? -10.926 -14.077 0.998 1.00 94.00 422 SER A N 1
ATOM 3251 C CA . SER A 1 422 ? -11.534 -12.942 1.701 1.00 94.00 4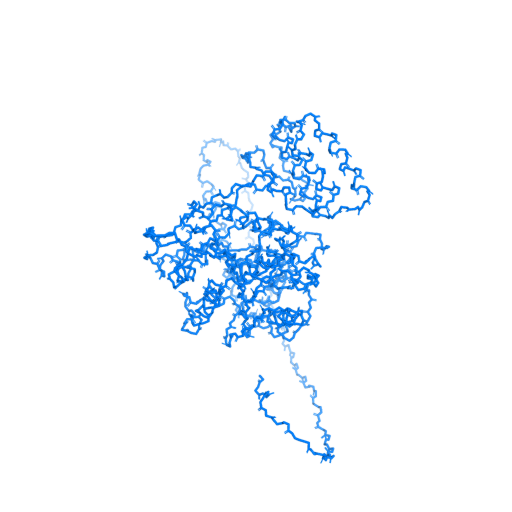22 SER A CA 1
ATOM 3252 C C . SER A 1 422 ? -11.215 -11.566 1.111 1.00 94.00 422 SER A C 1
ATOM 3254 O O . SER A 1 422 ? -11.807 -10.584 1.549 1.00 94.00 422 SER A O 1
ATOM 3256 N N . LEU A 1 423 ? -10.296 -11.461 0.143 1.00 95.88 423 LEU A N 1
ATOM 3257 C CA . LEU A 1 423 ? -9.975 -10.179 -0.488 1.00 95.88 423 LEU A CA 1
ATOM 3258 C C . LEU A 1 423 ? -11.175 -9.616 -1.271 1.00 95.88 423 LEU A C 1
ATOM 3260 O O . LEU A 1 423 ? -11.957 -10.385 -1.829 1.00 95.88 423 LEU A O 1
ATOM 3264 N N . PRO A 1 424 ? -11.324 -8.281 -1.334 1.00 96.50 424 PRO A N 1
ATOM 3265 C CA . PRO A 1 424 ? -12.360 -7.647 -2.147 1.00 96.50 424 PRO A CA 1
ATOM 3266 C C . PRO A 1 424 ? -12.001 -7.724 -3.640 1.00 96.50 424 PRO A C 1
ATOM 3268 O O . PRO A 1 424 ? -10.927 -8.227 -3.983 1.00 96.50 424 PRO A O 1
ATOM 3271 N N . PRO A 1 425 ? -12.830 -7.171 -4.544 1.00 98.12 425 PRO A N 1
ATOM 3272 C CA . PRO A 1 425 ? -12.443 -7.004 -5.937 1.00 98.12 425 PRO A CA 1
ATOM 3273 C C . PRO A 1 425 ? -11.095 -6.287 -6.098 1.00 98.12 425 PRO A C 1
ATOM 3275 O O . PRO A 1 425 ? -10.847 -5.242 -5.485 1.00 98.12 425 PRO A O 1
ATOM 3278 N N . ILE A 1 426 ? -10.227 -6.840 -6.949 1.00 98.31 426 ILE A N 1
ATOM 3279 C CA . ILE A 1 426 ? -8.877 -6.319 -7.206 1.00 98.31 426 ILE A CA 1
ATOM 3280 C C . ILE A 1 426 ? -8.756 -5.875 -8.663 1.00 98.31 426 ILE A C 1
ATOM 3282 O O . ILE A 1 426 ? -9.152 -6.585 -9.592 1.00 98.31 426 ILE A O 1
ATOM 3286 N N . ARG A 1 427 ? -8.172 -4.699 -8.885 1.00 98.44 427 ARG A N 1
ATOM 3287 C CA . ARG A 1 427 ? -7.801 -4.191 -10.213 1.00 98.44 427 ARG A CA 1
ATOM 3288 C C . ARG A 1 427 ? -6.310 -3.882 -10.219 1.00 98.44 427 ARG A C 1
ATOM 3290 O O . ARG A 1 427 ? -5.853 -3.040 -9.453 1.00 98.44 427 ARG A O 1
ATOM 3297 N N . ILE A 1 428 ? -5.549 -4.547 -11.079 1.00 98.62 428 ILE A N 1
ATOM 3298 C CA . ILE A 1 428 ? -4.112 -4.311 -11.230 1.00 98.62 428 ILE A CA 1
ATOM 3299 C C . ILE A 1 428 ? -3.845 -3.695 -12.595 1.00 98.62 428 ILE A C 1
ATOM 3301 O O . ILE A 1 428 ? -4.224 -4.257 -13.620 1.00 98.62 428 ILE A O 1
ATOM 3305 N N . LEU A 1 429 ? -3.170 -2.552 -12.601 1.00 98.25 429 LEU A N 1
ATOM 3306 C CA . LEU A 1 429 ? -2.644 -1.912 -13.796 1.00 98.25 429 LEU A CA 1
ATOM 3307 C C . LEU A 1 429 ? -1.131 -2.098 -13.808 1.00 98.25 429 LEU A C 1
ATOM 3309 O O . LEU A 1 429 ? -0.411 -1.397 -13.103 1.00 98.25 429 LEU A O 1
ATOM 3313 N N . ALA A 1 430 ? -0.655 -3.084 -14.559 1.00 96.81 430 ALA A N 1
ATOM 3314 C CA . ALA A 1 430 ? 0.765 -3.377 -14.700 1.00 96.81 430 ALA A CA 1
ATOM 3315 C C . ALA A 1 430 ? 1.372 -2.610 -15.881 1.00 96.81 430 ALA A C 1
ATOM 3317 O O . ALA A 1 430 ? 0.668 -2.217 -16.809 1.00 96.81 430 ALA A O 1
ATOM 3318 N N . SER A 1 431 ? 2.685 -2.430 -15.857 1.00 93.19 431 SER A N 1
ATOM 3319 C CA . SER A 1 431 ? 3.448 -1.783 -16.925 1.00 93.19 431 SER A CA 1
ATOM 3320 C C . SER A 1 431 ? 4.097 -2.828 -17.833 1.00 93.19 431 SER A C 1
ATOM 3322 O O . SER A 1 431 ? 4.562 -3.857 -17.347 1.00 93.19 431 SER A O 1
ATOM 3324 N N . GLU A 1 432 ? 4.139 -2.582 -19.147 1.00 91.75 432 GLU A N 1
ATOM 3325 C CA . GLU A 1 432 ? 4.800 -3.490 -20.102 1.00 91.75 432 GLU A CA 1
ATOM 3326 C C . GLU A 1 432 ? 6.316 -3.576 -19.861 1.00 91.75 432 GLU A C 1
ATOM 3328 O O . GLU A 1 432 ? 6.892 -4.664 -19.880 1.00 91.75 432 GLU A O 1
ATOM 3333 N N . PHE A 1 433 ? 6.960 -2.434 -19.605 1.00 88.81 433 PHE A N 1
ATOM 3334 C CA . PHE A 1 433 ? 8.398 -2.349 -19.352 1.00 88.81 433 PHE A CA 1
ATOM 3335 C C . PHE A 1 433 ? 8.670 -2.241 -17.853 1.00 88.81 433 PHE A C 1
ATOM 3337 O O . PHE A 1 433 ? 9.088 -1.196 -17.354 1.00 88.81 433 PHE A O 1
ATOM 3344 N N . ASP A 1 434 ? 8.363 -3.314 -17.126 1.00 91.56 434 ASP A N 1
ATOM 3345 C CA . ASP A 1 434 ? 8.487 -3.355 -15.670 1.00 91.56 434 ASP A CA 1
ATOM 3346 C C . ASP A 1 434 ? 8.867 -4.757 -15.175 1.00 91.56 434 ASP A C 1
ATOM 3348 O O . ASP A 1 434 ? 8.206 -5.736 -15.546 1.00 91.56 434 ASP A O 1
ATOM 3352 N N . PRO A 1 435 ? 9.890 -4.891 -14.307 1.00 90.88 435 PRO A N 1
ATOM 3353 C CA . PRO A 1 435 ? 10.264 -6.191 -13.752 1.00 90.88 435 PRO A CA 1
ATOM 3354 C C . PRO A 1 435 ? 9.138 -6.881 -12.977 1.00 90.88 435 PRO A C 1
ATOM 3356 O O . PRO A 1 435 ? 9.146 -8.107 -12.874 1.00 90.88 435 PRO A O 1
ATOM 3359 N N . LEU A 1 436 ? 8.184 -6.131 -12.430 1.00 93.56 436 LEU A N 1
ATOM 3360 C CA . LEU A 1 436 ? 7.109 -6.625 -11.566 1.00 93.56 436 LEU A CA 1
ATOM 3361 C C . LEU A 1 436 ? 5.888 -7.144 -12.346 1.00 93.56 436 LEU A C 1
ATOM 3363 O O . LEU A 1 436 ? 4.928 -7.636 -11.741 1.00 93.56 436 LEU A O 1
ATOM 3367 N N . LEU A 1 437 ? 5.908 -7.052 -13.682 1.00 95.19 437 LEU A N 1
ATOM 3368 C CA . LEU A 1 437 ? 4.802 -7.477 -14.544 1.00 95.19 437 LEU A CA 1
ATOM 3369 C C . LEU A 1 437 ? 4.416 -8.942 -14.310 1.00 95.19 437 LEU A C 1
ATOM 3371 O O . LEU A 1 437 ? 3.243 -9.238 -14.077 1.00 95.19 437 LEU A O 1
ATOM 3375 N N . ASP A 1 438 ? 5.386 -9.857 -14.330 1.00 95.88 438 ASP A N 1
ATOM 3376 C CA . ASP A 1 438 ? 5.088 -11.285 -14.205 1.00 95.88 438 ASP A CA 1
ATOM 3377 C C . ASP A 1 438 ? 4.481 -11.632 -12.837 1.00 95.88 438 ASP A C 1
ATOM 3379 O O . ASP A 1 438 ? 3.564 -12.450 -12.768 1.00 95.88 438 ASP A O 1
ATOM 3383 N N . ASP A 1 439 ? 4.912 -10.976 -11.753 1.00 95.50 439 ASP A N 1
ATOM 3384 C CA . ASP A 1 439 ? 4.319 -11.185 -10.424 1.00 95.50 439 ASP A CA 1
ATOM 3385 C C . ASP A 1 439 ? 2.838 -10.764 -10.405 1.00 95.50 439 ASP A C 1
ATOM 3387 O O . ASP A 1 439 ? 2.001 -11.454 -9.818 1.00 95.50 439 ASP A O 1
ATOM 3391 N N . SER A 1 440 ? 2.496 -9.676 -11.106 1.00 97.38 440 SER A N 1
ATOM 3392 C CA . SER A 1 440 ? 1.110 -9.216 -11.284 1.00 97.38 440 SER A CA 1
ATOM 3393 C C . SER A 1 440 ? 0.269 -10.219 -12.075 1.00 97.38 440 SER A C 1
ATOM 3395 O O . SER A 1 440 ? -0.856 -10.535 -11.678 1.00 97.38 440 SER A O 1
ATOM 3397 N N . VAL A 1 441 ? 0.823 -10.774 -13.158 1.00 97.56 441 VAL A N 1
ATOM 3398 C CA . VAL A 1 441 ? 0.169 -11.816 -13.968 1.00 97.56 441 VAL A CA 1
ATOM 3399 C C . VAL A 1 441 ? -0.111 -13.061 -13.129 1.00 97.56 441 VAL A C 1
ATOM 3401 O O . VAL A 1 441 ? -1.234 -13.574 -13.137 1.00 97.56 441 VAL A O 1
ATOM 3404 N N . VAL A 1 442 ? 0.884 -13.544 -12.380 1.00 97.06 442 VAL A N 1
ATOM 3405 C CA . VAL A 1 442 ? 0.736 -14.746 -11.547 1.00 97.06 442 VAL A CA 1
ATOM 3406 C C . VAL A 1 442 ? -0.279 -14.507 -10.430 1.00 97.06 442 VAL A C 1
ATOM 3408 O O . VAL A 1 442 ? -1.125 -15.371 -10.190 1.00 97.06 442 VAL A O 1
ATOM 3411 N N . PHE A 1 443 ? -0.250 -13.344 -9.779 1.00 97.81 443 PHE A N 1
ATOM 3412 C CA . PHE A 1 443 ? -1.180 -13.028 -8.697 1.00 97.81 443 PHE A CA 1
ATOM 3413 C C . PHE A 1 443 ? -2.633 -12.954 -9.174 1.00 97.81 443 PHE A C 1
ATOM 3415 O O . PHE A 1 443 ? -3.496 -13.613 -8.594 1.00 97.81 443 PHE A O 1
ATOM 3422 N N . VAL A 1 444 ? -2.911 -12.233 -10.267 1.00 98.19 444 VAL A N 1
ATOM 3423 C CA . VAL A 1 444 ? -4.275 -12.148 -10.819 1.00 98.19 444 VAL A CA 1
ATOM 3424 C C . VAL A 1 444 ? -4.753 -13.513 -11.297 1.00 98.19 444 VAL A C 1
ATOM 3426 O O . VAL A 1 444 ? -5.884 -13.897 -11.006 1.00 98.19 444 VAL A O 1
ATOM 3429 N N . ARG A 1 445 ? -3.892 -14.306 -11.945 1.00 98.00 445 ARG A N 1
ATOM 3430 C CA . ARG A 1 445 ? -4.239 -15.682 -12.323 1.00 98.00 445 ARG A CA 1
ATOM 3431 C C . ARG A 1 445 ? -4.594 -16.538 -11.105 1.00 98.00 445 ARG A C 1
ATOM 3433 O O . ARG A 1 445 ? -5.546 -17.318 -11.178 1.00 98.00 445 ARG A O 1
ATOM 3440 N N . LYS A 1 446 ? -3.848 -16.403 -10.002 1.00 97.69 446 LYS A N 1
ATOM 3441 C CA . LYS A 1 446 ? -4.145 -17.098 -8.743 1.00 97.69 446 LYS A CA 1
ATOM 3442 C C . LYS A 1 446 ? -5.532 -16.699 -8.243 1.00 97.69 446 LYS A C 1
ATOM 3444 O O . LYS A 1 446 ? -6.360 -17.582 -8.065 1.00 97.69 446 LYS A O 1
ATOM 3449 N N . LEU A 1 447 ? -5.820 -15.403 -8.122 1.00 97.94 447 LEU A N 1
ATOM 3450 C CA . LEU A 1 447 ? -7.131 -14.896 -7.697 1.00 97.94 447 LEU A CA 1
ATOM 3451 C C . LEU A 1 447 ? -8.275 -15.410 -8.588 1.00 97.94 447 LEU A C 1
ATOM 3453 O O . LEU A 1 447 ? -9.240 -15.971 -8.075 1.00 97.94 447 LEU A O 1
ATOM 3457 N N . LEU A 1 448 ? -8.137 -15.317 -9.912 1.00 97.81 448 LEU A N 1
ATOM 3458 C CA . LEU A 1 448 ? -9.138 -15.817 -10.862 1.00 97.81 448 LEU A CA 1
ATOM 3459 C C . LEU A 1 448 ? -9.402 -17.321 -10.700 1.00 97.81 448 LEU A C 1
ATOM 3461 O O . LEU A 1 448 ? -10.547 -17.760 -10.754 1.00 97.81 448 LEU A O 1
ATOM 3465 N N . THR A 1 449 ? -8.358 -18.116 -10.447 1.00 97.56 449 THR A N 1
ATOM 3466 C CA . THR A 1 449 ? -8.494 -19.564 -10.192 1.00 97.56 449 THR A CA 1
ATOM 3467 C C . THR A 1 449 ? -9.269 -19.846 -8.900 1.00 97.56 449 THR A C 1
ATOM 3469 O O . THR A 1 449 ? -9.927 -20.878 -8.787 1.00 97.56 449 THR A O 1
ATOM 3472 N N . LEU A 1 450 ? -9.227 -18.923 -7.936 1.00 97.00 450 LEU A N 1
ATOM 3473 C CA . LEU A 1 450 ? -10.000 -18.988 -6.696 1.00 97.00 450 LEU A CA 1
ATOM 3474 C C . LEU A 1 450 ? -11.438 -18.459 -6.843 1.00 97.00 450 LEU A C 1
ATOM 3476 O O . LEU A 1 450 ? -12.174 -18.470 -5.859 1.00 97.00 450 LEU A O 1
ATOM 3480 N N . GLY A 1 451 ? -11.843 -18.025 -8.042 1.00 95.44 451 GLY A N 1
ATOM 3481 C CA . GLY A 1 451 ? -13.175 -17.478 -8.313 1.00 95.44 451 GLY A CA 1
ATOM 3482 C C . GLY A 1 451 ? -13.341 -16.002 -7.943 1.00 95.44 451 GLY A C 1
ATOM 3483 O O . GLY A 1 451 ? -14.472 -15.544 -7.811 1.00 95.44 451 GLY A O 1
ATOM 3484 N N . HIS A 1 452 ? -12.243 -15.262 -7.762 1.00 94.94 452 HIS A N 1
ATOM 3485 C CA . HIS A 1 452 ? -12.296 -13.843 -7.401 1.00 94.94 452 HIS A CA 1
ATOM 3486 C C . HIS A 1 452 ? -12.575 -12.903 -8.560 1.00 94.94 452 HIS A C 1
ATOM 3488 O O . HIS A 1 452 ? -12.113 -13.124 -9.680 1.00 94.94 452 HIS A O 1
ATOM 3494 N N . ASP A 1 453 ? -13.211 -11.773 -8.242 1.00 96.62 453 ASP A N 1
ATOM 3495 C CA . ASP A 1 453 ? -13.278 -10.617 -9.135 1.00 96.62 453 ASP A CA 1
ATOM 3496 C C . ASP A 1 453 ? -11.919 -9.892 -9.171 1.00 96.62 453 ASP A C 1
ATOM 3498 O O . ASP A 1 453 ? -11.672 -8.914 -8.462 1.00 96.62 453 ASP A O 1
ATOM 3502 N N . ALA A 1 454 ? -11.017 -10.391 -10.013 1.00 97.94 454 ALA A N 1
ATOM 3503 C CA . ALA A 1 454 ? -9.710 -9.800 -10.255 1.00 97.94 454 ALA A CA 1
ATOM 3504 C C . ALA A 1 454 ? -9.550 -9.408 -11.729 1.00 97.94 454 ALA A C 1
ATOM 3506 O O . ALA A 1 454 ? -9.872 -10.180 -12.630 1.00 97.94 454 ALA A O 1
ATOM 3507 N N . GLN A 1 455 ? -8.998 -8.224 -11.991 1.00 98.12 455 GLN A N 1
ATOM 3508 C CA . GLN A 1 455 ? -8.679 -7.779 -13.350 1.00 98.12 455 GLN A CA 1
ATOM 3509 C C . GLN A 1 455 ? -7.224 -7.334 -13.441 1.00 98.12 455 GLN A C 1
ATOM 3511 O O . GLN A 1 455 ? -6.709 -6.675 -12.538 1.00 98.12 455 GLN A O 1
ATOM 3516 N N . LEU A 1 456 ? -6.585 -7.666 -14.561 1.00 98.38 456 LEU A N 1
ATOM 3517 C CA . LEU A 1 456 ? -5.263 -7.179 -14.936 1.00 98.38 456 LEU A CA 1
ATOM 3518 C C . LEU A 1 456 ? -5.381 -6.379 -16.230 1.00 98.38 456 LEU A C 1
ATOM 3520 O O . LEU A 1 456 ? -5.848 -6.905 -17.240 1.00 98.38 456 LEU A O 1
ATOM 3524 N N . LYS A 1 457 ? -4.897 -5.141 -16.217 1.00 98.06 457 LYS A N 1
ATOM 3525 C CA . LYS A 1 457 ? -4.647 -4.354 -17.421 1.00 98.06 457 LYS A CA 1
ATOM 3526 C C . LYS A 1 457 ? -3.149 -4.108 -17.534 1.00 98.06 457 LYS A C 1
ATOM 3528 O O . LYS A 1 457 ? -2.538 -3.640 -16.582 1.00 98.06 457 LYS A O 1
ATOM 3533 N N . VAL A 1 458 ? -2.562 -4.414 -18.686 1.00 97.31 458 VAL A N 1
ATOM 3534 C CA . VAL A 1 458 ? -1.168 -4.057 -18.976 1.00 97.31 458 VAL A CA 1
ATOM 3535 C C . VAL A 1 458 ? -1.172 -2.771 -19.795 1.00 97.31 458 VAL A C 1
ATOM 3537 O O . VAL A 1 458 ? -1.750 -2.733 -20.881 1.00 97.31 458 VAL A O 1
ATOM 3540 N N . GLU A 1 459 ? -0.566 -1.713 -19.266 1.00 95.31 459 GLU A N 1
ATOM 3541 C CA . GLU A 1 459 ? -0.386 -0.449 -19.974 1.00 95.31 459 GLU A CA 1
ATOM 3542 C C . GLU A 1 459 ? 0.830 -0.558 -20.901 1.00 95.31 459 GLU A C 1
ATOM 3544 O O . GLU A 1 459 ? 1.986 -0.605 -20.466 1.00 95.31 459 GLU A O 1
ATOM 3549 N N . LEU A 1 460 ? 0.541 -0.636 -22.200 1.00 91.94 460 LEU A N 1
ATOM 3550 C CA . LEU A 1 460 ? 1.546 -0.790 -23.247 1.00 91.94 460 LEU A CA 1
ATOM 3551 C C . LEU A 1 460 ? 2.440 0.448 -23.336 1.00 91.94 460 LEU A C 1
ATOM 3553 O O . LEU A 1 460 ? 1.976 1.586 -23.232 1.00 91.94 460 LEU A O 1
ATOM 3557 N N . GLY A 1 461 ? 3.732 0.226 -23.543 1.00 88.69 461 GLY A N 1
ATOM 3558 C CA . GLY A 1 461 ? 4.737 1.277 -23.646 1.00 88.69 461 GLY A CA 1
ATOM 3559 C C . GLY A 1 461 ? 5.069 1.994 -22.335 1.00 88.69 461 GLY A C 1
ATOM 3560 O O . GLY A 1 461 ? 5.909 2.894 -22.347 1.00 88.69 461 GLY A O 1
ATOM 3561 N N . MET A 1 462 ? 4.423 1.645 -21.218 1.00 91.06 462 MET A N 1
ATOM 3562 C CA . MET A 1 462 ? 4.633 2.327 -19.942 1.00 91.06 462 MET A CA 1
ATOM 3563 C C . MET A 1 462 ? 5.785 1.700 -19.146 1.00 91.06 462 MET A C 1
ATOM 3565 O O . MET A 1 462 ? 5.882 0.471 -19.082 1.00 91.06 462 MET A O 1
ATOM 3569 N N . PRO A 1 463 ? 6.637 2.522 -18.505 1.00 89.44 463 PRO A N 1
ATOM 3570 C CA . PRO A 1 463 ? 7.641 2.048 -17.564 1.00 89.44 463 PRO A CA 1
ATOM 3571 C C . PRO A 1 463 ? 7.067 1.853 -16.152 1.00 89.44 463 PRO A C 1
ATOM 3573 O O . PRO A 1 463 ? 5.934 2.249 -15.852 1.00 89.44 463 PRO A O 1
ATOM 3576 N N . HIS A 1 464 ? 7.886 1.317 -15.247 1.00 90.88 464 HIS A N 1
ATOM 3577 C CA . HIS A 1 464 ? 7.628 1.421 -13.810 1.00 90.88 464 HIS A CA 1
ATOM 3578 C C . HIS A 1 464 ? 7.511 2.894 -13.368 1.00 90.88 464 HIS A C 1
ATOM 3580 O O . HIS A 1 464 ? 8.272 3.752 -13.821 1.00 90.88 464 HIS A O 1
ATOM 3586 N N . GLY A 1 465 ? 6.575 3.195 -12.462 1.00 87.56 465 GLY A N 1
ATOM 3587 C CA . GLY A 1 465 ? 6.425 4.540 -11.888 1.00 87.56 465 GLY A CA 1
ATOM 3588 C C . GLY A 1 465 ? 5.716 5.566 -12.782 1.00 87.56 465 GLY A C 1
ATOM 3589 O O . GLY A 1 465 ? 5.815 6.767 -12.520 1.00 87.56 465 GLY A O 1
ATOM 3590 N N . PHE A 1 466 ? 4.993 5.137 -13.829 1.00 89.31 466 PHE A N 1
ATOM 3591 C CA . PHE A 1 466 ? 4.355 6.062 -14.779 1.00 89.31 466 PHE A CA 1
ATOM 3592 C C . PHE A 1 466 ? 3.389 7.067 -14.129 1.00 89.31 466 PHE A C 1
ATOM 3594 O O . PHE A 1 466 ? 3.217 8.155 -14.676 1.00 89.31 466 PHE A O 1
ATOM 3601 N N . LEU A 1 467 ? 2.768 6.761 -12.978 1.00 89.69 467 LEU A N 1
ATOM 3602 C CA . LEU A 1 467 ? 1.848 7.697 -12.313 1.00 89.69 467 LEU A CA 1
ATOM 3603 C C . LEU A 1 467 ? 2.560 8.965 -11.856 1.00 89.69 467 LEU A C 1
ATOM 3605 O O . LEU A 1 467 ? 2.091 10.071 -12.124 1.00 89.69 467 LEU A O 1
ATOM 3609 N N . SER A 1 468 ? 3.713 8.798 -11.214 1.00 82.19 468 SER A N 1
ATOM 3610 C CA . SER A 1 468 ? 4.508 9.905 -10.687 1.00 82.19 468 SER A CA 1
ATOM 3611 C C . SER A 1 468 ? 5.150 10.729 -11.805 1.00 82.19 468 SER A C 1
ATOM 3613 O O . SER A 1 468 ? 5.390 11.920 -11.630 1.00 82.19 468 SER A O 1
ATOM 3615 N N . LEU A 1 469 ? 5.376 10.125 -12.978 1.00 79.12 469 LEU A N 1
ATOM 3616 C CA . LEU A 1 469 ? 5.933 10.792 -14.159 1.00 79.12 469 LEU A CA 1
ATOM 3617 C C . LEU A 1 469 ? 4.869 11.480 -15.033 1.00 79.12 469 LEU A C 1
ATOM 3619 O O . LEU A 1 469 ? 5.195 12.428 -15.751 1.00 79.12 469 LEU A O 1
ATOM 3623 N N . ALA A 1 470 ? 3.604 11.051 -14.959 1.00 78.12 470 ALA A N 1
ATOM 3624 C CA . ALA A 1 470 ? 2.533 11.472 -15.867 1.00 78.12 470 ALA A CA 1
ATOM 3625 C C . ALA A 1 470 ? 2.401 12.993 -15.997 1.00 78.12 470 ALA A C 1
ATOM 3627 O O . ALA A 1 470 ? 2.399 13.530 -17.103 1.00 78.12 470 ALA A O 1
ATOM 3628 N N . TYR A 1 471 ? 2.361 13.697 -14.866 1.00 72.25 471 TYR A N 1
ATOM 3629 C CA . TYR A 1 471 ? 2.154 15.147 -14.829 1.00 72.25 471 TYR A CA 1
ATOM 3630 C C . TYR A 1 471 ? 3.451 15.949 -14.661 1.00 72.25 471 TYR A C 1
ATOM 3632 O O . TYR A 1 471 ? 3.409 17.160 -14.455 1.00 72.25 471 TYR A O 1
ATOM 3640 N N . VAL A 1 472 ? 4.606 15.284 -14.767 1.00 68.75 472 VAL A N 1
ATOM 3641 C CA . VAL A 1 472 ? 5.941 15.879 -14.574 1.00 68.75 472 VAL A CA 1
ATOM 3642 C C . VAL A 1 472 ? 6.821 15.666 -15.815 1.00 68.75 472 VAL A C 1
ATOM 3644 O O . VAL A 1 472 ? 8.036 15.527 -15.726 1.00 68.75 472 VAL A O 1
ATOM 3647 N N . GLY A 1 473 ? 6.197 15.638 -16.999 1.00 65.12 473 GLY A N 1
ATOM 3648 C CA . GLY A 1 473 ? 6.884 15.507 -18.292 1.00 65.12 473 GLY A CA 1
ATOM 3649 C C . GLY A 1 473 ? 6.648 14.187 -19.034 1.00 65.12 473 GLY A C 1
ATOM 3650 O O . GLY A 1 473 ? 7.220 14.002 -20.104 1.00 65.12 473 GLY A O 1
ATOM 3651 N N . GLY A 1 474 ? 5.798 13.295 -18.515 1.00 68.00 474 GLY A N 1
ATOM 3652 C CA . GLY A 1 474 ? 5.483 11.990 -19.115 1.00 68.00 474 GLY A CA 1
ATOM 3653 C C . GLY A 1 474 ? 4.628 12.013 -20.392 1.00 68.00 474 GLY A C 1
ATOM 3654 O O . GLY A 1 474 ? 4.523 10.998 -21.080 1.00 68.00 474 GLY A O 1
ATOM 3655 N N . GLY A 1 475 ? 4.029 13.160 -20.728 1.00 81.56 475 GLY A N 1
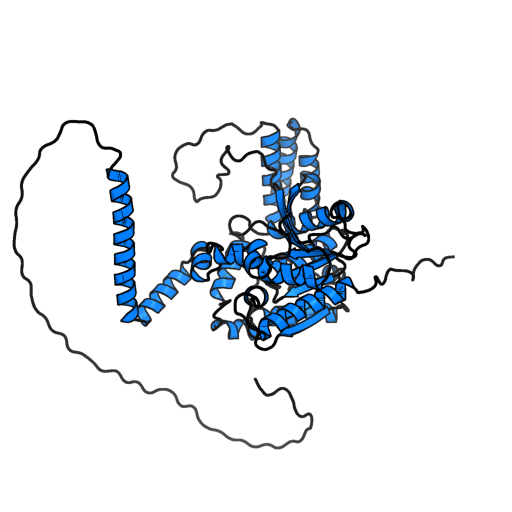ATOM 3656 C CA . GLY A 1 475 ? 3.202 13.335 -21.925 1.00 81.56 475 GLY A CA 1
ATOM 3657 C C . GLY A 1 475 ? 1.847 12.615 -21.871 1.00 81.56 475 GLY A C 1
ATOM 3658 O O . GLY A 1 475 ? 1.494 11.958 -20.889 1.00 81.56 475 GLY A O 1
ATOM 3659 N N . ASP A 1 476 ? 1.076 12.738 -22.953 1.00 87.69 476 ASP A N 1
ATOM 3660 C CA . ASP A 1 476 ? -0.330 12.306 -23.006 1.00 87.69 476 ASP A CA 1
ATOM 3661 C C . ASP A 1 476 ? -0.522 10.808 -22.734 1.00 87.69 476 ASP A C 1
ATOM 3663 O O . ASP A 1 476 ? -1.527 10.410 -22.148 1.00 87.69 476 ASP A O 1
ATOM 3667 N N . ALA A 1 477 ? 0.451 9.972 -23.109 1.00 88.69 477 ALA A N 1
ATOM 3668 C CA . ALA A 1 477 ? 0.382 8.528 -22.900 1.00 88.69 477 ALA A CA 1
ATOM 3669 C C . ALA A 1 477 ? 0.408 8.150 -21.407 1.00 88.69 477 ALA A C 1
ATOM 3671 O O . ALA A 1 477 ? -0.421 7.358 -20.960 1.00 88.69 477 ALA A O 1
ATOM 3672 N N . MET A 1 478 ? 1.295 8.758 -20.609 1.00 90.00 478 MET A N 1
ATOM 3673 C CA . MET A 1 478 ? 1.349 8.503 -19.163 1.00 90.00 478 MET A CA 1
ATOM 3674 C C . MET A 1 478 ? 0.154 9.121 -18.428 1.00 90.00 478 MET A C 1
ATOM 3676 O O . MET A 1 478 ? -0.347 8.542 -17.464 1.00 90.00 478 MET A O 1
ATOM 3680 N N . VAL A 1 479 ? -0.358 10.261 -18.904 1.00 90.25 479 VAL A N 1
ATOM 3681 C CA . VAL A 1 479 ? -1.610 10.845 -18.394 1.00 90.25 479 VAL A CA 1
ATOM 3682 C C . VAL A 1 479 ? -2.796 9.919 -18.678 1.00 90.25 479 VAL A C 1
ATOM 3684 O O . VAL A 1 479 ? -3.613 9.677 -17.789 1.00 90.25 479 VAL A O 1
ATOM 3687 N N . ALA A 1 480 ? -2.877 9.337 -19.877 1.00 92.44 480 ALA A N 1
ATOM 3688 C CA . ALA A 1 480 ? -3.903 8.355 -20.219 1.00 92.44 480 ALA A CA 1
ATOM 3689 C C . ALA A 1 480 ? -3.808 7.095 -19.341 1.00 92.44 480 ALA A C 1
ATOM 3691 O O . ALA A 1 480 ? -4.831 6.642 -18.820 1.00 92.44 480 ALA A O 1
ATOM 3692 N N . ALA A 1 481 ? -2.599 6.579 -19.097 1.00 93.50 481 ALA A N 1
ATOM 3693 C CA . ALA A 1 481 ? -2.372 5.470 -18.169 1.00 93.50 481 ALA A CA 1
ATOM 3694 C C . ALA A 1 481 ? -2.774 5.836 -16.725 1.00 93.50 481 ALA A C 1
ATOM 3696 O O . ALA A 1 481 ? -3.444 5.060 -16.046 1.00 93.50 481 ALA A O 1
ATOM 3697 N N . SER A 1 482 ? -2.475 7.054 -16.259 1.00 94.38 482 SER A N 1
ATOM 3698 C CA . SER A 1 482 ? -2.940 7.545 -14.951 1.00 94.38 482 SER A CA 1
ATOM 3699 C C . SER A 1 482 ? -4.468 7.613 -14.858 1.00 94.38 482 SER A C 1
ATOM 3701 O O . SER A 1 482 ? -5.057 7.190 -13.860 1.00 94.38 482 SER A O 1
ATOM 3703 N N . ASN A 1 483 ? -5.132 8.078 -15.916 1.00 94.00 483 ASN A N 1
ATOM 3704 C CA . ASN A 1 483 ? -6.593 8.125 -15.989 1.00 94.00 483 ASN A CA 1
ATOM 3705 C C . ASN A 1 483 ? -7.227 6.732 -16.038 1.00 94.00 483 ASN A C 1
ATOM 3707 O O . ASN A 1 483 ? -8.329 6.539 -15.525 1.00 94.00 483 ASN A O 1
ATOM 3711 N N . SER A 1 484 ? -6.533 5.751 -16.611 1.00 96.25 484 SER A N 1
ATOM 3712 C CA . SER A 1 484 ? -6.936 4.347 -16.575 1.00 96.25 484 SER A CA 1
ATOM 3713 C C . SER A 1 484 ? -6.967 3.810 -15.139 1.00 96.25 484 SER A C 1
ATOM 3715 O O . SER A 1 484 ? -7.961 3.200 -14.738 1.00 96.25 484 SER A O 1
ATOM 3717 N N . VAL A 1 485 ? -5.961 4.136 -14.315 1.00 97.31 485 VAL A N 1
ATOM 3718 C CA . VAL A 1 485 ? -5.964 3.777 -12.884 1.00 97.31 485 VAL A CA 1
ATOM 3719 C C . VAL A 1 485 ? -7.124 4.461 -12.152 1.00 97.31 485 VAL A C 1
ATOM 3721 O O . VAL A 1 485 ? -7.877 3.799 -11.440 1.00 97.31 485 VAL A O 1
ATOM 3724 N N . ALA A 1 486 ? -7.348 5.760 -12.381 1.00 96.31 486 ALA A N 1
ATOM 3725 C CA . ALA A 1 486 ? -8.497 6.466 -11.803 1.00 96.31 486 ALA A CA 1
ATOM 3726 C C . ALA A 1 486 ? -9.844 5.862 -12.247 1.00 96.31 486 ALA A C 1
ATOM 3728 O O . ALA A 1 486 ? -10.790 5.800 -11.466 1.00 96.31 486 ALA A O 1
ATOM 3729 N N . THR A 1 487 ? -9.943 5.381 -13.486 1.00 97.06 487 THR A N 1
ATOM 3730 C CA . THR A 1 487 ? -11.148 4.706 -13.994 1.00 97.06 487 THR A CA 1
ATOM 3731 C C . THR A 1 487 ? -11.395 3.390 -13.259 1.00 97.06 487 THR A C 1
ATOM 3733 O O . THR A 1 487 ? -12.531 3.112 -12.878 1.00 97.06 487 THR A O 1
ATOM 3736 N N . ALA A 1 488 ? -10.342 2.617 -12.979 1.00 97.75 488 ALA A N 1
ATOM 3737 C CA . ALA A 1 488 ? -10.452 1.418 -12.153 1.00 97.75 488 ALA A CA 1
ATOM 3738 C C . ALA A 1 488 ? -10.927 1.751 -10.727 1.00 97.75 488 ALA A C 1
ATOM 3740 O O . ALA A 1 488 ? -11.841 1.096 -10.229 1.00 97.75 488 ALA A O 1
ATOM 3741 N N . VAL A 1 489 ? -10.392 2.812 -10.107 1.00 97.94 489 VAL A N 1
ATOM 3742 C CA . VAL A 1 489 ? -10.851 3.287 -8.786 1.00 97.94 489 VAL A CA 1
ATOM 3743 C C . VAL A 1 489 ? -12.330 3.668 -8.824 1.00 97.94 489 VAL A C 1
ATOM 3745 O O . VAL A 1 489 ? -13.101 3.211 -7.983 1.00 97.94 489 VAL A O 1
ATOM 3748 N N . ARG A 1 490 ? -12.750 4.448 -9.828 1.00 96.75 490 ARG A N 1
ATOM 3749 C CA . ARG A 1 490 ? -14.156 4.827 -10.021 1.00 96.75 490 ARG A CA 1
ATOM 3750 C C . ARG A 1 490 ? -15.063 3.601 -10.117 1.00 96.75 490 ARG A C 1
ATOM 3752 O O . ARG A 1 490 ? -16.087 3.571 -9.450 1.00 96.75 490 ARG A O 1
ATOM 3759 N N . SER A 1 491 ? -14.663 2.585 -10.885 1.00 96.62 491 SER A N 1
ATOM 3760 C CA . SER A 1 491 ? -15.476 1.376 -11.067 1.00 96.62 491 SER A CA 1
ATOM 3761 C C . SER A 1 491 ? -15.774 0.639 -9.756 1.00 96.62 491 SER A C 1
ATOM 3763 O O . SER A 1 491 ? -16.863 0.098 -9.607 1.00 96.62 491 SER A O 1
ATOM 3765 N N . LEU A 1 492 ? -14.842 0.661 -8.794 1.00 96.81 492 LEU A N 1
ATOM 3766 C CA . LEU A 1 492 ? -15.021 0.047 -7.473 1.00 96.81 492 LEU A CA 1
ATOM 3767 C C . LEU A 1 492 ? -15.745 0.971 -6.480 1.00 96.81 492 LEU A C 1
ATOM 3769 O O . LEU A 1 492 ? -16.409 0.496 -5.568 1.00 96.81 492 LEU A O 1
ATOM 3773 N N . LEU A 1 493 ? -15.644 2.294 -6.644 1.00 94.81 493 LEU A N 1
ATOM 3774 C CA . LEU A 1 493 ? -16.435 3.250 -5.856 1.00 94.81 493 LEU A CA 1
ATOM 3775 C C . LEU A 1 493 ? -17.917 3.236 -6.256 1.00 94.81 493 LEU A C 1
ATOM 3777 O O . LEU A 1 493 ? -18.781 3.501 -5.425 1.00 94.81 493 LEU A O 1
ATOM 3781 N N . GLU A 1 494 ? -18.200 2.974 -7.531 1.00 91.62 494 GLU A N 1
ATOM 3782 C CA . GLU A 1 494 ? -19.551 2.969 -8.099 1.00 91.62 494 GLU A CA 1
ATOM 3783 C C . GLU A 1 494 ? -20.195 1.573 -8.104 1.00 91.62 494 GLU A C 1
ATOM 3785 O O . GLU A 1 494 ? -21.394 1.474 -8.360 1.00 91.62 494 GLU A O 1
ATOM 3790 N N . SER A 1 495 ? -19.448 0.498 -7.816 1.00 82.69 495 SER A N 1
ATOM 3791 C CA . SER A 1 495 ? -20.029 -0.844 -7.740 1.00 82.69 495 SER A CA 1
ATOM 3792 C C . SER A 1 495 ? -21.049 -0.905 -6.604 1.00 82.69 495 SER A C 1
ATOM 3794 O O . SER A 1 495 ? -20.699 -0.702 -5.438 1.00 82.69 495 SER A O 1
ATOM 3796 N N . GLU A 1 496 ? -22.314 -1.178 -6.935 1.00 57.19 496 GLU A N 1
ATOM 3797 C CA . GLU A 1 496 ? -23.352 -1.392 -5.932 1.00 57.19 496 GLU A CA 1
ATOM 3798 C C . GLU A 1 496 ? -22.920 -2.537 -5.018 1.00 57.19 496 GLU A C 1
ATOM 3800 O O . GLU A 1 496 ? -22.480 -3.594 -5.481 1.00 57.19 496 GLU A O 1
ATOM 3805 N N . ARG A 1 497 ? -23.039 -2.331 -3.702 1.00 53.50 497 ARG A N 1
ATOM 3806 C CA . ARG A 1 497 ? -22.891 -3.421 -2.745 1.00 53.50 497 ARG A CA 1
ATOM 3807 C C . ARG A 1 497 ? -23.875 -4.513 -3.138 1.00 53.50 497 ARG A C 1
ATOM 3809 O O . ARG A 1 497 ? -25.075 -4.363 -2.929 1.00 53.50 497 ARG A O 1
ATOM 3816 N N . ALA A 1 498 ? -23.371 -5.636 -3.632 1.00 37.97 498 ALA A N 1
ATOM 3817 C CA . ALA A 1 498 ? -24.104 -6.890 -3.613 1.00 37.97 498 ALA A CA 1
ATOM 3818 C C . ALA A 1 498 ? -24.215 -7.359 -2.148 1.00 37.97 498 ALA A C 1
ATOM 3820 O O . ALA A 1 498 ? -23.601 -8.334 -1.729 1.00 37.97 498 ALA A O 1
ATOM 3821 N N . THR A 1 499 ? -24.931 -6.610 -1.310 1.00 35.75 499 THR A N 1
ATOM 3822 C CA . THR A 1 499 ? -25.280 -7.025 0.046 1.00 35.75 499 THR A CA 1
ATOM 3823 C C . THR A 1 499 ? -26.412 -8.038 -0.037 1.00 35.75 499 THR A C 1
ATOM 3825 O O . THR A 1 499 ? -27.546 -7.670 -0.303 1.00 35.75 499 THR A O 1
ATOM 3828 N N . ASN A 1 500 ? -26.075 -9.313 0.160 1.00 33.84 500 ASN A N 1
ATOM 3829 C CA . ASN A 1 500 ? -26.676 -10.224 1.145 1.00 33.84 500 ASN A CA 1
ATOM 3830 C C . ASN A 1 500 ? -28.189 -10.132 1.473 1.00 33.84 500 ASN A C 1
ATOM 3832 O O . ASN A 1 500 ? -28.568 -10.410 2.606 1.00 33.84 500 ASN A O 1
ATOM 3836 N N . ASP A 1 501 ? -29.066 -9.884 0.502 1.00 32.06 501 ASP A N 1
ATOM 3837 C CA . ASP A 1 501 ? -30.521 -10.097 0.657 1.00 32.06 501 ASP A CA 1
ATOM 3838 C C . ASP A 1 501 ? -30.967 -11.547 0.361 1.00 32.06 501 ASP A C 1
ATOM 3840 O O . ASP A 1 501 ? -32.154 -11.849 0.325 1.00 32.06 501 ASP A O 1
ATOM 3844 N N . CYS A 1 502 ? -30.039 -12.497 0.185 1.00 33.12 502 CYS A N 1
ATOM 3845 C CA . CYS A 1 502 ? -30.389 -13.905 -0.073 1.00 33.12 502 CYS A CA 1
ATOM 3846 C C . CYS A 1 502 ? -30.561 -14.784 1.182 1.00 33.12 502 CYS A C 1
ATOM 3848 O O . CYS A 1 502 ? -30.807 -15.977 1.032 1.00 33.12 502 CYS A O 1
ATOM 3850 N N . CYS A 1 503 ? -30.457 -14.249 2.405 1.00 34.84 503 CYS A N 1
ATOM 3851 C CA . CYS A 1 503 ? -30.525 -15.071 3.623 1.00 34.84 503 CYS A CA 1
ATOM 3852 C C . CYS A 1 503 ? -31.326 -14.429 4.770 1.00 34.84 503 CYS A C 1
ATOM 3854 O O . CYS A 1 503 ? -30.858 -14.432 5.903 1.00 34.84 503 CYS A O 1
ATOM 3856 N N . VAL A 1 504 ? -32.530 -13.908 4.517 1.00 34.34 504 VAL A N 1
ATOM 3857 C CA . VAL A 1 504 ? -33.570 -13.787 5.561 1.00 34.34 504 VAL A CA 1
ATOM 3858 C C . VAL A 1 504 ? -34.943 -14.062 4.941 1.00 34.34 504 VAL A C 1
ATOM 3860 O O . VAL A 1 504 ? -35.810 -13.200 4.883 1.00 34.34 504 VAL A O 1
ATOM 3863 N N . GLU A 1 505 ? -35.157 -15.293 4.490 1.00 30.11 505 GLU A N 1
ATOM 3864 C CA . GLU A 1 505 ? -36.494 -15.877 4.563 1.00 30.11 505 GLU A CA 1
ATOM 3865 C C . GLU A 1 505 ? -36.404 -17.106 5.464 1.00 30.11 505 GLU A C 1
ATOM 3867 O O . GLU A 1 505 ? -35.668 -18.054 5.202 1.00 30.11 505 GLU A O 1
ATOM 3872 N N . GLY A 1 506 ? -37.120 -17.052 6.576 1.00 31.88 506 GLY A N 1
ATOM 3873 C CA . GLY A 1 506 ? -37.467 -18.211 7.384 1.00 31.88 506 GLY A CA 1
ATOM 3874 C C . GLY A 1 506 ? -38.745 -17.894 8.154 1.00 31.88 506 GLY A C 1
ATOM 3875 O O . GLY A 1 506 ? -39.106 -16.715 8.248 1.00 31.88 506 GLY A O 1
ATOM 3876 N N . PRO A 1 507 ? -39.404 -18.881 8.778 1.00 35.88 507 PRO A N 1
ATOM 3877 C CA . PRO A 1 507 ? -39.347 -20.331 8.571 1.00 35.88 507 PRO A CA 1
ATOM 3878 C C . PRO A 1 507 ? -40.302 -20.840 7.478 1.00 35.88 507 PRO A C 1
ATOM 3880 O O . PRO A 1 507 ? -41.319 -20.162 7.203 1.00 35.88 507 PRO A O 1
#

InterPro domains:
  IPR002168 Lipase, GDXG, putative histidine active site [PS01173] (256-272)
  IPR010468 Hormone-sensitive lipase, N-terminal [PF06350] (67-141)
  IPR013094 Alpha/beta hydrolase fold-3 [PF07859] (256-467)
  IPR029058 Alpha/Beta hydrolase fold [G3DSA:3.40.50.1820] (176-501)
  IPR029058 Alpha/Beta hydrolase fold [SSF53474] (245-471)
  IPR033140 Lipase, GDXG, putative serine active site [PS01174] (329-341)

Nearest PDB structures (foldseek):
  5mii-assembly2_D  TM=9.498E-01  e=6.002E-20  Tuber melanosporum Mel28
  5mif-assembly2_B  TM=9.532E-01  e=7.727E-20  Tuber melanosporum Mel28
  5mif-assembly2_D  TM=9.526E-01  e=8.992E-20  Tuber melanosporum Mel28
  1lzl-assembly1_A  TM=8.710E-01  e=1.722E-17  Rhodococcus sp. (in: high G+C Gram-positive bacteria)
  4j7a-assembly2_C  TM=8.715E-01  e=4.464E-15  uncultured bacterium

Secondary structure (DSSP, 8-state):
----S------------------PPP------------------------------SSSHHHHHHHHHHHHHHHHHHHHHHHHHH-HHHHHHHHHHHHHT--HHHHHHHTT--TT-HHHHTHHHHH-TTS---EEEEEE--HHHHHTTSPTTHHHHHHHHHHHS-GGGHHHHHHHHHHHHHTT-S-HHHHHHHHHHHHHHHHHTT-S---PPP---SS-S-----TTS----TT-EEEEEEE--SS--SS-BS-EEEEE--STTTS--HHHHHHHHHHHHHHH-S-EEEEEPPPTTTS-TTHHHHHHHHHHHHHHHSTTTTTB-TT--EEEEEEHHHHHHHHHHHHHHHHTTPPPPSEEEEES-----S----HHHHHGGG-SSS-HHHHHHHHHHHH-S-GGGTT-TTT-GGG--HHHHHT---EEEEEEEE-TTHHHHHHHHHHHHHTT--EEEEEEEEEETTHHHHHTTT-HHHHHHHHHHHHHHHHHHHHS-----TTS----

Foldseek 3Di:
DPPDDDDDDDDDDDDDDDDDDDDDDDDDDDDDDDDDDDDDDDDDDDDDDDDDDDDDPPPPVVVVVVVVVVVVVVVVVVVVVVCVVCVPVVVVVVVVCLVVDALVCLCVVLVLAPPDVCLLCVLCVLCVQFDWFDWDFAADDLVLLLLLDAPDPLSVLSVCLNPDDLVCLVVSVVVVVVVVVVVPDDPQSVVSSVQSSVLSCVVSVVDDDDDDDDDDDDDPDDDPDPPPPRARSLRTWIKTKGAGPDLPPAFAQAEEEEEEDSLQAGDAVSSLSLLVNVLNVVLVHMYIYTGFDGFLVDAPPRRLSSSLSVVVVCLVCQVVVRHDNPHAYEYEYEAQRLLSSLLSQLSCLSSVHDHGLEYEYEAYQQALDDDDDPLLVLLCVPPNDRPSSSVSSSCRRNDDDVPCRLPCSNHVLNDDLVSLLSHHAYEYEHEPNESSVVVLVSSQVSSVVSVHNYYYHYLYPDHGPLSSCVSVPSPPSSVVSSVVSSVVVSCSSPDPPPDDPPPPDDD

Mean predicted aligned error: 15.75 Å

Organism: NCBI:txid73025